Protein AF-A0A916FCC9-F1 (afdb_monomer)

Foldseek 3Di:
DDDDDDDDDDDDDDDDDDDDDDDDDDDDDDDDDDDDDDDDDDDDDDDDDDPDPPDPPPDDPPPDQQDFPPVCCVLLVPDVPADFAEEEAPLCVLLVVLVCCLRRVWDFDQDDDPPQDAWRDRDFTWDQDPNDIDGDDPVSDRDHYYPHHQVRLVCQLVVNGQKYKYQADDDPVSVVSSVVSVWDKDKDFQFKWFKWKKAFQPWPAQADELVRVLCLFLVVQFACVVVVTDRAGADEAAADPRGRSNVLCCPQRHPPRDGDDDPDHQDPDLCRQLLLQALCNRPDPPDDPPDDRPRHDNRYMYIHMRLCCPRINPPRPGMDIHQYVNHDDDLVCLQVVVRVGMTTMIIMGIPPDDCSHSSNSLRCCSNLHDDNSPSNQVSCVVSRTRGHDDDD

Mean predicted aligned error: 13.66 Å

pLDDT: mean 74.19, std 23.65, range [24.05, 98.62]

Secondary structure (DSSP, 8-state):
------------------------------PPPP-------PPPPPPPPPP-------PPP-SSPPPPPHHHHHHTT--TT----EEE-GGGHHHHHHHHHHHTT-B--EE---TT--S-EEPPPEEEETTEEEEPPGGGSPPBP---HHHHHHHHHHTS-SEEEESSPPPHHHHHHHHHTT--EEEEEEEEEEEEEEEETTS---EE-HHHHHHHHTTS--BGGGGTS-S-B-EE----TT-HHHHHHIIIIITTPPPP--SS---SSTTHHHHHH-SS--S--SS-TTSPPPSS-TTEEEEEEHHIIIII-TT-TTEEEPEETTBPP-HHHHHTT-STTEEEEEEEEETT--TTSHHHHHHHHHTT-STTHHHHHHHHHHTTSEEP----

Radius of gyration: 26.59 Å; Cα contacts (8 Å, |Δi|>4): 656; chains: 1; bounding box: 85×50×80 Å

Structure (mmCIF, N/CA/C/O backbone):
data_AF-A0A916FCC9-F1
#
_entry.id   AF-A0A916FCC9-F1
#
loop_
_atom_site.group_PDB
_atom_site.id
_atom_site.type_symbol
_atom_site.label_atom_id
_atom_site.label_alt_id
_atom_site.label_comp_id
_atom_site.label_asym_id
_atom_site.label_entity_id
_atom_site.label_seq_id
_atom_site.pdbx_PDB_ins_code
_atom_site.Cartn_x
_atom_site.Cartn_y
_atom_site.Cartn_z
_atom_site.occupancy
_atom_site.B_iso_or_equiv
_atom_site.auth_seq_id
_atom_site.auth_comp_id
_atom_site.auth_asym_id
_atom_site.auth_atom_id
_atom_site.pdbx_PDB_model_num
ATOM 1 N N . MET A 1 1 ? -29.152 -15.889 -20.962 1.00 34.69 1 MET A N 1
ATOM 2 C CA . MET A 1 1 ? -28.865 -15.690 -22.400 1.00 34.69 1 MET A CA 1
ATOM 3 C C . MET A 1 1 ? -28.054 -14.410 -22.539 1.00 34.69 1 MET A C 1
ATOM 5 O O . MET A 1 1 ? -28.635 -13.337 -22.520 1.00 34.69 1 MET A O 1
ATOM 9 N N . LEU A 1 2 ? -26.726 -14.521 -22.583 1.00 29.20 2 LEU A N 1
ATOM 10 C CA . LEU A 1 2 ? -25.802 -13.397 -22.769 1.00 29.20 2 LEU A CA 1
ATOM 11 C C . LEU A 1 2 ? -25.218 -13.469 -24.185 1.00 2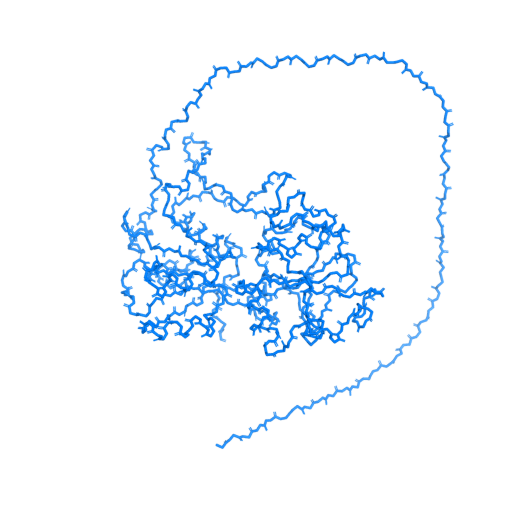9.20 2 LEU A C 1
ATOM 13 O O . LEU A 1 2 ? -24.849 -14.552 -24.638 1.00 29.20 2 LEU A O 1
ATOM 17 N N . LYS A 1 3 ? -25.153 -12.332 -24.883 1.00 26.86 3 LYS A N 1
ATOM 18 C CA . LYS A 1 3 ? -24.406 -12.161 -26.139 1.00 26.86 3 LYS A CA 1
ATOM 19 C C . LYS A 1 3 ? -23.269 -11.153 -25.911 1.00 26.86 3 LYS A C 1
ATOM 21 O O . LYS A 1 3 ? -23.532 -10.139 -25.267 1.00 26.86 3 LYS A O 1
ATOM 26 N N . PRO A 1 4 ? -22.056 -11.392 -26.444 1.00 41.88 4 PRO A N 1
ATOM 27 C CA . PRO A 1 4 ? -20.916 -10.487 -26.325 1.00 41.88 4 PRO A CA 1
ATOM 28 C C . PRO A 1 4 ? -20.883 -9.486 -27.492 1.00 41.88 4 PRO A C 1
ATOM 30 O O . PRO A 1 4 ? -21.328 -9.804 -28.598 1.00 41.88 4 PRO A O 1
ATOM 33 N N . ILE A 1 5 ? -20.337 -8.289 -27.264 1.00 35.03 5 ILE A N 1
ATOM 34 C CA . ILE A 1 5 ? -20.060 -7.307 -28.322 1.00 35.03 5 ILE A CA 1
ATOM 35 C C . ILE A 1 5 ? -18.546 -7.152 -28.483 1.00 35.03 5 ILE A C 1
ATOM 37 O O . ILE A 1 5 ? -17.786 -7.114 -27.522 1.00 35.03 5 ILE A O 1
ATOM 41 N N . ILE A 1 6 ? -18.164 -7.150 -29.754 1.00 31.78 6 ILE A N 1
ATOM 42 C CA . ILE A 1 6 ? -16.857 -7.409 -30.349 1.00 31.78 6 ILE A CA 1
ATOM 43 C C . ILE A 1 6 ? -16.096 -6.099 -30.602 1.00 31.78 6 ILE A C 1
ATOM 45 O O . ILE A 1 6 ? -16.682 -5.098 -31.011 1.00 31.78 6 ILE A O 1
ATOM 49 N N . TRP A 1 7 ? -14.774 -6.165 -30.427 1.00 26.58 7 TRP A N 1
ATOM 50 C CA . TRP A 1 7 ? -13.760 -5.199 -30.860 1.00 26.58 7 TRP A CA 1
ATOM 51 C C . TRP A 1 7 ? -13.790 -4.897 -32.369 1.00 26.58 7 TRP A C 1
ATOM 53 O O . TRP A 1 7 ? -13.876 -5.817 -33.181 1.00 26.58 7 TRP A O 1
ATOM 63 N N . LYS A 1 8 ? -13.551 -3.636 -32.761 1.00 28.25 8 LYS A N 1
ATOM 64 C CA . LYS A 1 8 ? -13.016 -3.298 -34.093 1.00 28.25 8 LYS A CA 1
ATOM 65 C C . LYS A 1 8 ? -12.015 -2.143 -34.038 1.00 28.25 8 LYS A C 1
ATOM 67 O O . LYS A 1 8 ? -12.350 -1.032 -33.645 1.00 28.25 8 LYS A O 1
ATOM 72 N N . SER A 1 9 ? -10.808 -2.452 -34.498 1.00 28.77 9 SER A N 1
ATOM 73 C CA . SER A 1 9 ? -9.697 -1.567 -34.841 1.00 28.77 9 SER A CA 1
ATOM 74 C C . SER A 1 9 ? -10.021 -0.633 -36.012 1.00 28.77 9 SER A C 1
ATOM 76 O O . SER A 1 9 ? -10.750 -1.029 -36.921 1.00 28.77 9 SER A O 1
ATOM 78 N N . LEU A 1 10 ? -9.360 0.528 -36.073 1.00 27.78 10 LEU A N 1
ATOM 79 C CA . LEU A 1 10 ? -9.053 1.206 -37.337 1.00 27.78 10 LEU A CA 1
ATOM 80 C C . LEU A 1 10 ? -7.721 1.974 -37.239 1.00 27.78 10 LEU A C 1
ATOM 82 O O . LEU A 1 10 ? -7.610 2.971 -36.534 1.00 27.78 10 LEU A O 1
ATOM 86 N N . MET A 1 11 ? -6.722 1.484 -37.979 1.00 25.17 11 MET A N 1
ATOM 87 C CA . MET A 1 11 ? -5.553 2.234 -38.450 1.00 25.17 11 MET A CA 1
ATOM 88 C C . MET A 1 11 ? -5.928 3.013 -39.720 1.00 25.17 11 MET A C 1
ATOM 90 O O . MET A 1 11 ? -6.642 2.471 -40.560 1.00 25.17 11 MET A O 1
ATOM 94 N N . CYS A 1 12 ? -5.385 4.224 -39.887 1.00 24.47 12 CYS A N 1
ATOM 95 C CA . CYS A 1 12 ? -4.939 4.818 -41.164 1.00 24.47 12 CYS A CA 1
ATOM 96 C C . CYS A 1 12 ? -4.275 6.180 -40.857 1.00 24.47 12 CYS A C 1
ATOM 98 O O . CYS A 1 12 ? -4.902 7.041 -40.258 1.00 24.47 12 CYS A O 1
ATOM 100 N N . LEU A 1 13 ? -2.954 6.311 -41.010 1.00 24.56 13 LEU A N 1
ATOM 101 C CA . LEU A 1 13 ? -2.217 6.754 -42.211 1.00 24.56 13 LEU A CA 1
ATOM 102 C C . LEU A 1 13 ? -2.231 8.279 -42.441 1.00 24.56 13 LEU A C 1
ATOM 104 O O . LEU A 1 13 ? -3.214 8.824 -42.927 1.00 24.56 13 LEU A O 1
ATOM 108 N N . SER A 1 14 ? -1.073 8.919 -42.251 1.00 28.12 14 SER A N 1
ATOM 109 C CA . SER A 1 14 ? -0.578 9.959 -43.166 1.00 28.12 14 SER A CA 1
ATOM 110 C C . SER A 1 14 ? 0.916 10.211 -42.948 1.00 28.12 14 SER A C 1
ATOM 112 O O . SER A 1 14 ? 1.367 10.471 -41.836 1.00 28.12 14 SER A O 1
ATOM 114 N N . LEU A 1 15 ? 1.656 10.091 -44.049 1.00 24.05 15 LEU A N 1
ATOM 115 C CA . LEU A 1 15 ? 3.099 10.228 -44.208 1.00 24.05 15 LEU A CA 1
ATOM 116 C C . LEU A 1 15 ? 3.454 11.639 -44.724 1.00 24.05 15 LEU A C 1
ATOM 118 O O . LEU A 1 15 ? 2.665 12.222 -45.467 1.00 24.05 15 LEU A O 1
ATOM 122 N N . ALA A 1 16 ? 4.715 12.031 -44.485 1.00 27.02 16 ALA A N 1
ATOM 123 C CA . ALA A 1 16 ? 5.538 13.019 -45.211 1.00 27.02 16 ALA A CA 1
ATOM 124 C C . ALA A 1 16 ? 5.469 14.499 -44.742 1.00 27.02 16 ALA A C 1
ATOM 126 O O . ALA A 1 16 ? 4.428 14.949 -44.291 1.00 27.02 16 ALA A O 1
ATOM 127 N N . LEU A 1 17 ? 6.531 15.328 -44.779 1.00 26.11 17 LEU A N 1
ATOM 128 C CA . LEU A 1 17 ? 7.576 15.531 -45.805 1.00 26.11 17 LEU A CA 1
ATOM 129 C C . LEU A 1 17 ? 8.730 16.449 -45.241 1.00 26.11 17 LEU A C 1
ATOM 131 O O . LEU A 1 17 ? 8.434 17.334 -44.447 1.00 26.11 17 LEU A O 1
ATOM 135 N N . LEU A 1 18 ? 9.978 16.272 -45.736 1.00 26.62 18 LEU A N 1
ATOM 136 C CA . LEU A 1 18 ? 11.221 17.124 -45.747 1.00 26.62 18 LEU A CA 1
ATOM 137 C C . LEU A 1 18 ? 11.814 17.710 -44.437 1.00 26.62 18 LEU A C 1
ATOM 139 O O . LEU A 1 18 ? 11.124 18.364 -43.676 1.00 26.62 18 LEU A O 1
ATOM 143 N N . ALA A 1 19 ? 13.093 17.515 -44.070 1.00 26.03 19 ALA A N 1
ATOM 144 C CA . ALA A 1 19 ? 14.400 17.752 -44.730 1.00 26.03 19 ALA A CA 1
ATOM 145 C C . ALA A 1 19 ? 14.835 19.234 -44.827 1.00 26.03 19 ALA A C 1
ATOM 147 O O . ALA A 1 19 ? 14.330 19.945 -45.688 1.00 26.03 19 ALA A O 1
ATOM 148 N N . ALA A 1 20 ? 15.832 19.649 -44.019 1.00 26.58 20 ALA A N 1
ATOM 149 C CA . ALA A 1 20 ? 16.959 20.520 -44.417 1.00 26.58 20 ALA A CA 1
ATOM 150 C C . ALA A 1 20 ? 17.943 20.839 -43.258 1.00 26.58 20 ALA A C 1
ATOM 152 O O . ALA A 1 20 ? 17.525 21.240 -42.180 1.00 26.58 20 ALA A O 1
ATOM 153 N N . CYS A 1 21 ? 19.242 20.747 -43.587 1.00 26.17 21 CYS A N 1
ATOM 154 C CA . CYS A 1 21 ? 20.386 21.570 -43.141 1.00 26.17 21 CYS A CA 1
ATOM 155 C C . CYS A 1 21 ? 20.798 21.566 -41.648 1.00 26.17 21 CYS A C 1
ATOM 157 O O . CYS A 1 21 ? 20.134 22.131 -40.794 1.00 26.17 21 CYS A O 1
ATOM 159 N N . SER A 1 22 ? 21.872 20.862 -41.261 1.00 26.31 22 SER A N 1
ATOM 160 C CA . SER A 1 22 ? 23.306 21.228 -41.378 1.00 26.31 22 SER A CA 1
ATOM 161 C C . SER A 1 22 ? 23.764 22.323 -40.401 1.00 26.31 22 SER A C 1
ATOM 163 O O . SER A 1 22 ? 23.484 23.491 -40.628 1.00 26.31 22 SER A O 1
ATOM 165 N N . THR A 1 23 ? 24.494 21.943 -39.345 1.00 29.84 23 THR A N 1
ATOM 166 C CA . THR A 1 23 ? 25.943 22.179 -39.121 1.00 29.84 23 THR A CA 1
ATOM 167 C C . THR A 1 23 ? 26.252 22.157 -37.623 1.00 29.84 23 THR A C 1
ATOM 169 O O . THR A 1 23 ? 25.745 22.970 -36.858 1.00 29.84 23 THR A O 1
ATOM 172 N N . VAL A 1 24 ? 27.115 21.221 -37.232 1.00 30.88 24 VAL A N 1
ATOM 173 C CA . VAL A 1 24 ? 27.749 21.108 -35.913 1.00 30.88 24 VAL A CA 1
ATOM 174 C C . VAL A 1 24 ? 28.960 22.045 -35.856 1.00 30.88 24 VAL A C 1
ATOM 176 O O . VAL A 1 24 ? 29.744 22.049 -36.808 1.00 30.88 24 VAL A O 1
ATOM 179 N N . PRO A 1 25 ? 29.203 22.731 -34.729 1.00 32.47 25 PRO A N 1
ATOM 180 C CA . PRO A 1 25 ? 30.559 23.040 -34.302 1.00 32.47 25 PRO A CA 1
ATOM 181 C C . PRO A 1 25 ? 30.913 22.269 -33.021 1.00 32.47 25 PRO A C 1
ATOM 183 O O . PRO A 1 25 ? 30.203 22.315 -32.019 1.00 32.47 25 PRO A O 1
ATOM 186 N N . ALA A 1 26 ? 32.033 21.552 -33.094 1.00 33.78 26 ALA A N 1
ATOM 187 C CA . ALA A 1 26 ? 32.709 20.874 -31.992 1.00 33.78 26 ALA A CA 1
ATOM 188 C C . ALA A 1 26 ? 33.502 21.887 -31.117 1.00 33.78 26 ALA A C 1
ATOM 190 O O . ALA A 1 26 ? 33.613 23.059 -31.488 1.00 33.78 26 ALA A O 1
ATOM 191 N N . PRO A 1 27 ? 34.026 21.472 -29.949 1.00 33.44 27 PRO A N 1
ATOM 192 C CA . PRO A 1 27 ? 34.241 22.332 -28.789 1.00 33.44 27 PRO A CA 1
ATOM 193 C C . PRO A 1 27 ? 35.564 23.107 -28.835 1.00 33.44 27 PRO A C 1
ATOM 195 O O . PRO A 1 27 ? 36.563 22.649 -29.389 1.00 33.44 27 PRO A O 1
ATOM 198 N N . LEU A 1 28 ? 35.585 24.273 -28.187 1.00 30.38 28 LEU A N 1
ATOM 199 C CA . LEU A 1 28 ? 36.806 25.040 -27.949 1.00 30.38 28 LEU A CA 1
ATOM 200 C C . LEU A 1 28 ? 37.529 24.512 -26.706 1.00 30.38 28 LEU A C 1
ATOM 202 O O . LEU A 1 28 ? 37.098 24.713 -25.573 1.00 30.38 28 LEU A O 1
ATOM 206 N N . SER A 1 29 ? 38.654 23.850 -26.957 1.00 29.08 29 SER A N 1
ATOM 207 C CA . SER A 1 29 ? 39.675 23.468 -25.987 1.00 29.08 29 SER A CA 1
ATOM 208 C C . SER A 1 29 ? 40.524 24.685 -25.609 1.00 29.08 29 SER A C 1
ATOM 210 O O . SER A 1 29 ? 41.128 25.307 -26.483 1.00 29.08 29 SER A O 1
ATOM 212 N N . THR A 1 30 ? 40.653 24.987 -24.318 1.00 33.59 30 THR A N 1
ATOM 213 C CA . THR A 1 30 ? 41.707 25.880 -23.804 1.00 33.59 30 THR A CA 1
ATOM 214 C C . THR A 1 30 ? 42.559 25.158 -22.757 1.00 33.59 30 THR A C 1
ATOM 216 O O . THR A 1 30 ? 42.020 24.363 -21.987 1.00 33.59 30 THR A O 1
ATOM 219 N N . PRO A 1 31 ? 43.887 25.381 -22.748 1.00 32.00 31 PRO A N 1
ATOM 220 C CA . PRO A 1 31 ? 44.855 24.482 -22.127 1.00 32.00 31 PRO A CA 1
ATOM 221 C C . PRO A 1 31 ? 45.032 24.711 -20.620 1.00 32.00 31 PRO A C 1
ATOM 223 O O . PRO A 1 31 ? 44.931 25.830 -20.120 1.00 32.00 31 PRO A O 1
ATOM 226 N N . LEU A 1 32 ? 45.383 23.631 -19.919 1.00 29.92 32 LEU A N 1
ATOM 227 C CA . LEU A 1 32 ? 45.926 23.636 -18.559 1.00 29.92 32 LEU A CA 1
ATOM 228 C C . LEU A 1 32 ? 47.301 24.326 -18.515 1.00 29.92 32 LEU A C 1
ATOM 230 O O . LEU A 1 32 ? 48.176 23.960 -19.304 1.00 29.92 32 LEU A O 1
ATOM 234 N N . PRO A 1 33 ? 47.563 25.221 -17.548 1.00 30.52 33 PRO A N 1
ATOM 235 C CA . PRO A 1 33 ? 48.921 25.591 -17.187 1.00 30.52 33 PRO A CA 1
ATOM 236 C C . PRO A 1 33 ? 49.458 24.686 -16.068 1.00 30.52 33 PRO A C 1
ATOM 238 O O . PRO A 1 33 ? 48.896 24.577 -14.978 1.00 30.52 33 PRO A O 1
ATOM 241 N N . THR A 1 34 ? 50.594 24.051 -16.342 1.00 29.06 34 THR A N 1
ATOM 242 C CA . THR A 1 34 ? 51.423 23.325 -15.378 1.00 29.06 34 THR A CA 1
ATOM 243 C C . THR A 1 34 ? 52.349 24.253 -14.588 1.00 29.06 34 THR A C 1
ATOM 245 O O . THR A 1 34 ? 53.109 25.010 -15.178 1.00 29.06 34 THR A O 1
ATOM 248 N N . SER A 1 35 ? 52.380 24.012 -13.272 1.00 29.92 35 SER A N 1
ATOM 249 C CA . SER A 1 35 ? 53.556 23.980 -12.382 1.00 29.92 35 SER A CA 1
ATOM 250 C C . SER A 1 35 ? 54.304 25.278 -12.032 1.00 29.92 35 SER A C 1
ATOM 252 O O . SER A 1 35 ? 54.987 25.871 -12.858 1.00 29.92 35 SER A O 1
ATOM 254 N N . THR A 1 36 ? 54.300 25.630 -10.740 1.00 30.25 36 THR A N 1
ATOM 255 C CA . THR A 1 36 ? 55.463 25.623 -9.811 1.00 30.25 36 THR A CA 1
ATOM 256 C C . THR A 1 36 ? 55.316 26.708 -8.736 1.00 30.25 36 THR A C 1
ATOM 258 O O . THR A 1 36 ? 55.348 27.890 -9.045 1.00 30.25 36 THR A O 1
ATOM 261 N N . ALA A 1 37 ? 55.175 26.300 -7.468 1.00 29.39 37 ALA A N 1
ATOM 262 C CA . ALA A 1 37 ? 55.747 26.937 -6.266 1.00 29.39 37 ALA A CA 1
ATOM 263 C C . ALA A 1 37 ? 55.037 26.400 -5.013 1.00 29.39 37 ALA A C 1
ATOM 265 O O . ALA A 1 37 ? 53.834 26.561 -4.832 1.00 29.39 37 ALA A O 1
ATOM 266 N N . ARG A 1 38 ? 55.804 25.751 -4.139 1.00 33.28 38 ARG A N 1
ATOM 267 C CA . ARG A 1 38 ? 55.380 25.235 -2.836 1.00 33.28 38 ARG A CA 1
ATOM 268 C C . ARG A 1 38 ? 55.695 26.297 -1.776 1.00 33.28 38 ARG A C 1
ATOM 270 O O . ARG A 1 38 ? 56.876 26.616 -1.643 1.00 33.28 38 ARG A O 1
ATOM 277 N N . PRO A 1 39 ? 54.730 26.790 -0.980 1.00 30.38 39 PRO A N 1
ATOM 278 C CA . PRO A 1 39 ? 55.039 27.456 0.273 1.00 30.38 39 PRO A CA 1
ATOM 279 C C . PRO A 1 39 ? 54.762 26.521 1.458 1.00 30.38 39 PRO A C 1
ATOM 281 O O . PRO A 1 39 ? 53.698 25.930 1.606 1.00 30.38 39 PRO A O 1
ATOM 284 N N . THR A 1 40 ? 55.814 26.374 2.252 1.00 29.98 40 THR A N 1
ATOM 285 C CA . THR A 1 40 ? 55.896 26.065 3.685 1.00 29.98 40 THR A CA 1
ATOM 286 C C . THR A 1 40 ? 54.595 25.912 4.484 1.00 29.98 40 THR A C 1
ATOM 288 O O . THR A 1 40 ? 53.803 26.838 4.619 1.00 29.98 40 THR A O 1
ATOM 291 N N . SER A 1 41 ? 54.501 24.743 5.123 1.00 31.92 41 SER A N 1
ATOM 292 C CA . SER A 1 41 ? 53.624 24.373 6.236 1.00 31.92 41 SER A CA 1
ATOM 293 C C . SER A 1 41 ? 53.629 25.410 7.366 1.00 31.92 41 SER A C 1
ATOM 295 O O . SER A 1 41 ? 54.590 25.488 8.132 1.00 31.92 41 SER A O 1
ATOM 297 N N . THR A 1 42 ? 52.528 26.138 7.525 1.00 31.39 42 THR A N 1
ATOM 298 C CA . THR A 1 42 ? 52.150 26.809 8.773 1.00 31.39 42 THR A CA 1
ATOM 299 C C . THR A 1 42 ? 51.077 25.975 9.471 1.00 31.39 42 THR A C 1
ATOM 3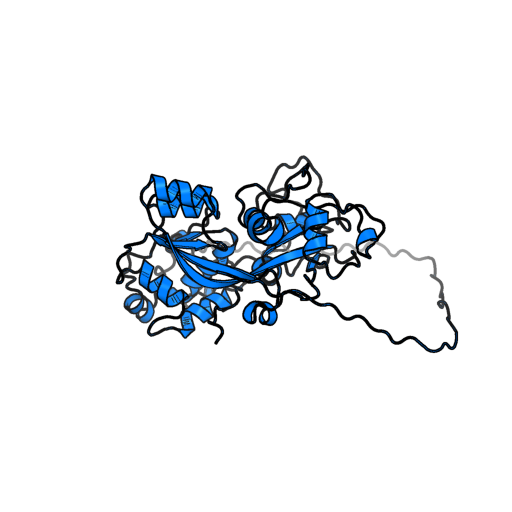01 O O . THR A 1 42 ? 50.025 25.683 8.910 1.00 31.39 42 THR A O 1
ATOM 304 N N . LEU A 1 43 ? 51.390 25.543 10.692 1.00 32.88 43 LEU A N 1
ATOM 305 C CA . LEU A 1 43 ? 50.510 24.779 11.575 1.00 32.88 43 LEU A CA 1
ATOM 306 C C . LEU A 1 43 ? 49.223 25.574 11.850 1.00 32.88 43 LEU A C 1
ATOM 308 O O . LEU A 1 43 ? 49.284 26.703 12.336 1.00 32.88 43 LEU A O 1
ATOM 312 N N . LEU A 1 44 ? 48.069 24.975 11.552 1.00 32.25 44 LEU A N 1
ATOM 313 C CA . LEU A 1 44 ? 46.769 25.467 12.009 1.00 32.25 44 LEU A CA 1
ATOM 314 C C . LEU A 1 44 ? 46.687 25.326 13.541 1.00 32.25 44 LEU A C 1
ATOM 316 O O . LEU A 1 44 ? 47.128 24.302 14.072 1.00 32.25 44 LEU A O 1
ATOM 320 N N . PRO A 1 45 ? 46.137 26.315 14.266 1.00 31.56 45 PRO A N 1
ATOM 321 C CA . PRO A 1 45 ? 45.966 26.210 15.707 1.00 31.56 45 PRO A CA 1
ATOM 322 C C . PRO A 1 45 ? 44.963 25.098 16.036 1.00 31.56 45 PRO A C 1
ATOM 324 O O . PRO A 1 45 ? 43.885 25.012 15.450 1.00 31.56 45 PRO A O 1
ATOM 327 N N . THR A 1 46 ? 45.335 24.239 16.984 1.00 36.97 46 THR A N 1
ATOM 328 C CA . THR A 1 46 ? 44.462 23.227 17.591 1.00 36.97 46 THR A CA 1
ATOM 329 C C . THR A 1 46 ? 43.171 23.865 18.114 1.00 36.97 46 THR A C 1
ATOM 331 O O . THR A 1 46 ? 43.258 24.904 18.776 1.00 36.97 46 THR A O 1
ATOM 334 N N . PRO A 1 47 ? 41.991 23.260 17.881 1.00 33.31 47 PRO A N 1
ATOM 335 C CA . PRO A 1 47 ? 40.750 23.758 18.454 1.00 33.31 47 PRO A CA 1
ATOM 336 C C . PRO A 1 47 ? 40.823 23.684 19.983 1.00 33.31 47 PRO A C 1
ATOM 338 O O . PRO A 1 47 ? 41.206 22.666 20.562 1.00 33.31 47 PRO A O 1
ATOM 341 N N . THR A 1 48 ? 40.475 24.791 20.631 1.00 32.44 48 THR A N 1
ATOM 342 C CA . THR A 1 48 ? 40.293 24.887 22.078 1.00 32.44 48 THR A CA 1
ATOM 343 C C . THR A 1 48 ? 39.243 23.868 22.537 1.00 32.44 48 THR A C 1
ATOM 345 O O . THR A 1 48 ? 38.203 23.743 21.886 1.00 32.44 48 THR A O 1
ATOM 348 N N . PRO A 1 49 ? 39.462 23.146 23.652 1.00 31.28 49 PRO A N 1
ATOM 349 C CA . PRO A 1 49 ? 38.445 22.254 24.185 1.00 31.28 49 PRO A CA 1
ATOM 350 C C . PRO A 1 49 ? 37.239 23.081 24.639 1.00 31.28 49 PRO A C 1
ATOM 352 O O . PRO A 1 49 ? 37.377 24.008 25.439 1.00 31.28 49 PRO A O 1
ATOM 355 N N . VAL A 1 50 ? 36.058 22.739 24.125 1.00 33.56 50 VAL A N 1
ATOM 356 C CA . VAL A 1 50 ? 34.776 23.228 24.642 1.00 33.56 50 VAL A CA 1
ATOM 357 C C . VAL A 1 50 ? 34.656 22.743 26.093 1.00 33.56 50 VAL A C 1
ATOM 359 O O . VAL A 1 50 ? 34.868 21.552 26.337 1.00 33.56 50 VAL A O 1
ATOM 362 N N . PRO A 1 51 ? 34.366 23.616 27.076 1.00 28.62 51 PRO A N 1
ATOM 363 C CA . PRO A 1 51 ? 34.205 23.177 28.453 1.00 28.62 51 PRO A CA 1
ATOM 364 C C . PRO A 1 51 ? 33.024 22.208 28.538 1.00 28.62 51 PRO A C 1
ATOM 366 O O . PRO A 1 51 ? 31.931 22.500 28.056 1.00 28.62 51 PRO A O 1
ATOM 369 N N . ALA A 1 52 ? 33.264 21.045 29.145 1.00 29.22 52 ALA A N 1
ATOM 370 C CA . ALA A 1 52 ? 32.231 20.066 29.436 1.00 29.22 52 ALA A CA 1
ATOM 371 C C . ALA A 1 52 ? 31.145 20.723 30.299 1.00 29.22 52 ALA A C 1
ATOM 373 O O . ALA A 1 52 ? 31.388 21.064 31.458 1.00 29.22 52 ALA A O 1
ATOM 374 N N . SER A 1 53 ? 29.949 20.913 29.738 1.00 31.06 53 SER A N 1
ATOM 375 C CA . SER A 1 53 ? 28.779 21.280 30.526 1.00 31.06 53 SER A CA 1
ATOM 376 C C . SER A 1 53 ? 28.354 20.059 31.336 1.00 31.06 53 SER A C 1
ATOM 378 O O . SER A 1 53 ? 27.635 19.182 30.860 1.00 31.06 53 SER A O 1
ATOM 380 N N . THR A 1 54 ? 28.809 19.993 32.582 1.00 38.25 54 THR A N 1
ATOM 381 C CA . THR A 1 54 ? 28.191 19.151 33.602 1.00 38.25 54 THR A CA 1
ATOM 382 C C . THR A 1 54 ? 26.867 19.791 33.995 1.00 38.25 54 THR A C 1
ATOM 384 O O . THR A 1 54 ? 26.798 20.635 34.885 1.00 38.25 54 THR A O 1
ATOM 387 N N . SER A 1 55 ? 25.818 19.409 33.282 1.00 33.28 55 SER A N 1
ATOM 388 C CA . SER A 1 55 ? 24.442 19.473 33.749 1.00 33.28 55 SER A CA 1
ATOM 389 C C . SER A 1 55 ? 23.763 18.250 33.161 1.00 33.28 55 SER A C 1
ATOM 391 O O . SER A 1 55 ? 23.312 18.269 32.018 1.00 33.28 55 SER A O 1
ATOM 393 N N . GLU A 1 56 ? 23.725 17.175 33.945 1.00 36.84 56 GLU A N 1
ATOM 394 C CA . GLU A 1 56 ? 22.723 16.130 33.786 1.00 36.84 56 GLU A CA 1
ATOM 395 C C . GLU A 1 56 ? 21.349 16.794 33.949 1.00 36.84 56 GLU A C 1
ATOM 397 O O . GLU A 1 56 ? 20.787 16.869 35.040 1.00 36.84 56 GLU A O 1
ATOM 402 N N . HIS A 1 57 ? 20.807 17.334 32.858 1.00 31.69 57 HIS A N 1
ATOM 403 C CA . HIS A 1 57 ? 19.366 17.455 32.722 1.00 31.69 57 HIS A CA 1
ATOM 404 C C . HIS A 1 57 ? 18.850 16.029 32.595 1.00 31.69 57 HIS A C 1
ATOM 406 O O . HIS A 1 57 ? 18.769 15.473 31.504 1.00 31.69 57 HIS A O 1
ATOM 412 N N . ILE A 1 58 ? 18.552 15.418 33.740 1.00 29.78 58 ILE A N 1
ATOM 413 C CA . ILE A 1 58 ? 17.571 14.344 33.794 1.00 29.78 58 ILE A CA 1
ATOM 414 C C . ILE A 1 58 ? 16.295 14.977 33.222 1.00 29.78 58 ILE A C 1
ATOM 416 O O . ILE A 1 58 ? 15.796 15.926 33.836 1.00 29.78 58 ILE A O 1
ATOM 420 N N . PRO A 1 59 ? 15.802 14.551 32.043 1.00 35.16 59 PRO A N 1
ATOM 421 C CA . PRO A 1 59 ? 14.566 15.091 31.506 1.00 35.16 59 PRO A CA 1
ATOM 422 C C . PRO A 1 59 ? 13.491 14.906 32.571 1.00 35.16 59 PRO A C 1
ATOM 424 O O . PRO A 1 59 ? 13.328 13.812 33.116 1.00 35.16 59 PRO A O 1
ATOM 427 N N . THR A 1 60 ? 12.794 15.985 32.913 1.00 36.09 60 THR A N 1
ATOM 428 C CA . THR A 1 60 ? 11.570 15.879 33.705 1.00 36.09 60 THR A CA 1
ATOM 429 C C . THR A 1 60 ? 10.675 14.847 33.006 1.00 36.09 60 THR A C 1
ATOM 431 O O . THR A 1 60 ? 10.572 14.906 31.778 1.00 36.09 60 THR A O 1
ATOM 434 N N . PRO A 1 61 ? 10.086 13.865 33.716 1.00 41.91 61 PRO A N 1
ATOM 435 C CA . PRO A 1 61 ? 9.150 12.939 33.090 1.00 41.91 61 PRO A CA 1
ATOM 436 C C . PRO A 1 61 ? 8.093 13.762 32.354 1.00 41.91 61 PRO A C 1
ATOM 438 O O . PRO A 1 61 ? 7.557 14.687 32.965 1.00 41.91 61 PRO A O 1
ATOM 441 N N . LEU A 1 62 ? 7.851 13.450 31.072 1.00 49.00 62 LEU A N 1
ATOM 442 C CA . LEU A 1 62 ? 6.770 14.010 30.246 1.00 49.00 62 LEU A CA 1
ATOM 443 C C . LEU A 1 62 ? 5.555 14.298 31.140 1.00 49.00 62 LEU A C 1
ATOM 445 O O . LEU A 1 62 ? 4.981 13.365 31.709 1.00 49.00 62 LEU A O 1
ATOM 449 N N . SER A 1 63 ? 5.240 15.577 31.362 1.00 46.78 63 SER A N 1
ATOM 450 C CA . SER A 1 63 ? 4.507 16.003 32.565 1.00 46.78 63 SER A CA 1
ATOM 451 C C . SER A 1 63 ? 3.028 15.584 32.586 1.00 46.78 63 SER A C 1
ATOM 453 O O . SER A 1 63 ? 2.394 15.591 33.641 1.00 46.78 63 SER A O 1
ATOM 455 N N . ALA A 1 64 ? 2.487 15.096 31.471 1.00 54.88 64 ALA A N 1
ATOM 456 C CA . ALA A 1 64 ? 1.290 14.267 31.413 1.00 54.88 64 ALA A CA 1
ATOM 457 C C . ALA A 1 64 ? 1.305 13.462 30.106 1.00 54.88 64 ALA A C 1
ATOM 459 O O . ALA A 1 64 ? 1.764 13.956 29.077 1.00 54.88 64 ALA A O 1
ATOM 460 N N . ARG A 1 65 ? 0.782 12.227 30.114 1.00 61.19 65 ARG A N 1
ATOM 461 C CA . ARG A 1 65 ? 0.519 11.510 28.855 1.00 61.19 65 ARG A CA 1
ATOM 462 C C . ARG A 1 65 ? -0.395 12.376 27.974 1.00 61.19 65 ARG A C 1
ATOM 464 O O . ARG A 1 65 ? -1.375 12.900 28.520 1.00 61.19 65 ARG A O 1
ATOM 471 N N . PRO A 1 66 ? -0.122 12.504 26.660 1.00 68.62 66 PRO A N 1
ATOM 472 C CA . PRO A 1 66 ? -1.024 13.192 25.747 1.00 68.62 66 PRO A CA 1
ATOM 473 C C . PRO A 1 66 ? -2.437 12.630 25.889 1.00 68.62 66 PRO A C 1
ATOM 475 O O . PRO A 1 66 ? -2.624 11.420 26.046 1.00 68.62 66 PRO A O 1
ATOM 478 N N . GLN A 1 67 ? -3.433 13.507 25.866 1.00 72.38 67 GLN A N 1
ATOM 479 C CA . GLN A 1 67 ? -4.833 13.106 25.915 1.00 72.38 67 GLN A CA 1
ATOM 480 C C . GLN A 1 67 ? -5.428 13.229 24.524 1.00 72.38 67 GLN A C 1
ATOM 482 O O . GLN A 1 67 ? -5.088 14.151 23.786 1.00 72.38 67 GLN A O 1
ATOM 487 N N . ILE A 1 68 ? -6.311 12.295 24.179 1.00 76.50 68 ILE A N 1
ATOM 488 C CA . ILE A 1 68 ? -7.134 12.430 22.980 1.00 76.50 68 ILE A CA 1
ATOM 489 C C . ILE A 1 68 ? -7.928 13.726 23.134 1.00 76.50 68 ILE A C 1
ATOM 491 O O . ILE A 1 68 ? -8.453 13.989 24.222 1.00 76.50 68 ILE A O 1
ATOM 495 N N . ARG A 1 69 ? -8.006 14.535 22.074 1.00 80.69 69 ARG A N 1
ATOM 496 C CA . ARG A 1 69 ? -8.852 15.728 22.096 1.00 80.69 69 ARG A CA 1
ATOM 497 C C . ARG A 1 69 ? -10.278 15.338 22.467 1.00 80.69 69 ARG A C 1
ATOM 499 O O . ARG A 1 69 ? -10.815 14.361 21.950 1.00 80.69 69 ARG A O 1
ATOM 506 N N . GLU A 1 70 ? -10.893 16.118 23.345 1.00 80.69 70 GLU A N 1
ATOM 507 C CA . GLU A 1 70 ? -12.198 15.791 23.926 1.00 80.69 70 GLU A CA 1
ATOM 508 C C . GLU A 1 70 ? -13.291 15.589 22.861 1.00 80.69 70 GLU A C 1
ATOM 510 O O . GLU A 1 70 ? -14.138 14.710 22.998 1.00 80.69 70 GLU A O 1
ATOM 515 N N . ASP A 1 71 ? -13.244 16.352 21.768 1.00 81.50 71 ASP A N 1
ATOM 516 C CA . ASP A 1 71 ? -14.182 16.215 20.656 1.00 81.50 71 ASP A CA 1
ATOM 517 C C . ASP A 1 71 ? -14.049 14.859 19.949 1.00 81.50 71 ASP A C 1
ATOM 519 O O . ASP A 1 71 ? -15.055 14.179 19.747 1.00 81.50 71 ASP A O 1
ATOM 523 N N . TYR A 1 72 ? -12.827 14.406 19.652 1.00 83.06 72 TYR A N 1
ATOM 524 C CA . TYR A 1 72 ? -12.611 13.066 19.098 1.00 83.06 72 TYR A CA 1
ATOM 525 C C . TYR A 1 72 ? -12.858 11.956 20.117 1.00 83.06 72 TYR A C 1
ATOM 527 O O . TYR A 1 72 ? -13.400 10.917 19.747 1.00 83.06 72 TYR A O 1
ATOM 535 N N . ALA A 1 73 ? -12.510 12.160 21.388 1.00 81.88 73 ALA A N 1
ATOM 536 C CA . ALA A 1 73 ? -12.770 11.187 22.444 1.00 81.88 73 ALA A CA 1
ATOM 537 C C . ALA A 1 73 ? -14.271 10.875 22.542 1.00 81.88 73 ALA A C 1
ATOM 539 O O . ALA A 1 73 ? -14.669 9.709 22.550 1.00 81.88 73 ALA A O 1
ATOM 540 N N . GLN A 1 74 ? -15.110 11.912 22.510 1.00 80.44 74 GLN A N 1
ATOM 541 C CA . GLN A 1 74 ? -16.564 11.773 22.498 1.00 80.44 74 GLN A CA 1
ATOM 542 C C . GLN A 1 74 ? -17.079 11.203 21.170 1.00 80.44 74 GLN A C 1
ATOM 544 O O . GLN A 1 74 ? -17.860 10.249 21.167 1.00 80.44 74 GLN A O 1
ATOM 549 N N . ALA A 1 75 ? -16.631 11.744 20.034 1.00 79.94 75 ALA A N 1
ATOM 550 C CA . ALA A 1 75 ? -17.122 11.351 18.714 1.00 79.94 75 ALA A CA 1
ATOM 551 C C . ALA A 1 75 ? -16.806 9.891 18.364 1.00 79.94 75 ALA A C 1
ATOM 553 O O . ALA A 1 75 ? -17.642 9.175 17.798 1.00 79.94 75 ALA A O 1
ATOM 554 N N . LEU A 1 76 ? -15.599 9.452 18.719 1.00 84.00 76 LEU A N 1
ATOM 555 C CA . LEU A 1 76 ? -15.080 8.121 18.434 1.00 84.00 76 LEU A CA 1
ATOM 556 C C . LEU A 1 76 ? -15.290 7.140 19.587 1.00 84.00 76 LEU A C 1
ATOM 558 O O . LEU A 1 76 ? -14.931 5.979 19.440 1.00 84.00 76 LEU A O 1
ATOM 562 N N . ASN A 1 77 ? -15.912 7.561 20.694 1.00 81.50 77 ASN A N 1
ATOM 563 C CA . ASN A 1 77 ? -16.113 6.730 21.885 1.00 81.50 77 ASN A CA 1
ATOM 564 C C . ASN A 1 77 ? -14.786 6.163 22.440 1.00 81.50 77 ASN A C 1
ATOM 566 O O . ASN A 1 77 ? -14.696 4.999 22.831 1.00 81.50 77 ASN A O 1
ATOM 570 N N . LEU A 1 78 ? -13.739 6.992 22.431 1.00 76.62 78 LEU A N 1
ATOM 571 C CA . LEU A 1 78 ? -12.402 6.670 22.928 1.00 76.62 78 LEU A CA 1
ATOM 572 C C . LEU A 1 78 ? -12.281 7.152 24.383 1.00 76.62 78 LEU A C 1
ATOM 574 O O . LEU A 1 78 ? -11.623 8.153 24.661 1.00 76.62 78 LEU A O 1
ATOM 578 N N . ASP A 1 79 ? -12.930 6.464 25.329 1.00 63.69 79 ASP A N 1
ATOM 579 C CA . ASP A 1 79 ? -12.587 6.642 26.751 1.00 63.69 79 ASP A CA 1
ATOM 580 C C . ASP A 1 79 ? -11.121 6.213 26.964 1.00 63.69 79 ASP A C 1
ATOM 582 O O . ASP A 1 79 ? -10.604 5.358 26.238 1.00 63.69 79 ASP A O 1
ATOM 586 N N . ARG A 1 80 ? -10.438 6.795 27.959 1.00 51.66 80 ARG A N 1
ATOM 587 C CA . ARG A 1 80 ? -8.980 6.762 28.207 1.00 51.66 80 ARG A CA 1
ATOM 588 C C . ARG A 1 80 ? -8.346 5.361 28.318 1.00 51.66 80 ARG A C 1
ATOM 590 O O . ARG A 1 80 ? -7.141 5.269 28.544 1.00 51.66 80 ARG A O 1
ATOM 597 N N . GLN A 1 81 ? -9.117 4.283 28.177 1.00 52.12 81 GLN A N 1
ATOM 598 C CA . GLN A 1 81 ? -8.674 2.890 28.261 1.00 52.12 81 GLN A CA 1
ATOM 599 C C . GLN A 1 81 ? -9.091 1.986 27.082 1.00 52.12 81 GLN A C 1
ATOM 601 O O . GLN A 1 81 ? -8.675 0.831 27.078 1.00 52.12 81 GLN A O 1
ATOM 606 N N . ALA A 1 82 ? -9.851 2.455 26.082 1.00 69.69 82 ALA A N 1
ATOM 607 C CA . ALA A 1 82 ? -10.370 1.589 25.007 1.00 69.69 82 ALA A CA 1
ATOM 608 C C . ALA A 1 82 ? -10.057 2.096 23.586 1.00 69.69 82 ALA A C 1
ATOM 610 O O . ALA A 1 82 ? -10.914 2.080 22.704 1.00 69.69 82 ALA A O 1
ATOM 611 N N . TYR A 1 83 ? -8.821 2.546 23.349 1.00 80.69 83 TYR A N 1
ATOM 612 C CA . TYR A 1 83 ? -8.334 2.716 21.978 1.00 80.69 83 TYR A CA 1
ATOM 613 C C . TYR A 1 83 ? -8.296 1.340 21.278 1.00 80.69 83 TYR A C 1
ATOM 615 O O . TYR A 1 83 ? -7.782 0.397 21.888 1.00 80.69 83 TYR A O 1
ATOM 623 N N . PRO A 1 84 ? -8.829 1.187 20.048 1.00 88.75 84 PRO A N 1
ATOM 624 C CA . PRO A 1 84 ? -8.809 -0.096 19.346 1.00 88.75 84 PRO A CA 1
ATOM 625 C C . PRO A 1 84 ? -7.383 -0.618 19.159 1.00 88.75 84 PRO A C 1
ATOM 627 O O . PRO A 1 84 ? -6.482 0.157 18.846 1.00 88.75 84 PRO A O 1
ATOM 630 N N . ARG A 1 85 ? -7.165 -1.929 19.284 1.00 90.75 85 ARG A N 1
ATOM 631 C CA . ARG A 1 85 ? -5.895 -2.542 18.869 1.00 90.75 85 ARG A CA 1
ATOM 632 C C . ARG A 1 85 ? -5.825 -2.514 17.346 1.00 90.75 85 ARG A C 1
ATOM 634 O O . ARG A 1 85 ? -6.623 -3.186 16.687 1.00 90.75 85 ARG A O 1
ATOM 641 N N . ILE A 1 86 ? -4.918 -1.703 16.810 1.00 92.50 86 ILE A N 1
ATOM 642 C CA . ILE A 1 86 ? -4.718 -1.530 15.369 1.00 92.50 86 ILE A CA 1
ATOM 643 C C . ILE A 1 86 ? -3.476 -2.310 14.956 1.00 92.50 86 ILE A C 1
ATOM 645 O O . ILE A 1 86 ? -2.416 -2.102 15.543 1.00 92.50 86 ILE A O 1
ATOM 649 N N . ASP A 1 87 ? -3.620 -3.156 13.939 1.00 94.06 87 ASP A N 1
ATOM 650 C CA . ASP A 1 87 ? -2.502 -3.775 13.217 1.00 94.06 87 ASP A CA 1
ATOM 651 C C . ASP A 1 87 ? -2.552 -3.375 11.726 1.00 94.06 87 ASP A C 1
ATOM 653 O O . ASP A 1 87 ? -3.443 -2.630 11.297 1.00 94.06 87 ASP A O 1
ATOM 657 N N . GLY A 1 88 ? -1.614 -3.831 10.903 1.00 92.25 88 GLY A N 1
ATOM 658 C CA . GLY A 1 88 ? -1.717 -3.668 9.459 1.00 92.25 88 GLY A CA 1
ATOM 659 C C . GLY A 1 88 ? -0.468 -4.012 8.659 1.00 92.25 88 GLY A C 1
ATOM 660 O O . GLY A 1 88 ? 0.587 -4.391 9.178 1.00 92.25 88 GLY A O 1
ATOM 661 N N . SER A 1 89 ? -0.591 -3.798 7.353 1.00 87.88 89 SER A N 1
ATOM 662 C CA . SER A 1 89 ? 0.518 -3.800 6.403 1.00 87.88 89 SER A CA 1
ATOM 663 C C . SER A 1 89 ? 1.646 -2.844 6.823 1.00 87.88 89 SER A C 1
ATOM 665 O O . SER A 1 89 ? 1.406 -1.730 7.277 1.00 87.88 89 SER A O 1
ATOM 667 N N . THR A 1 90 ? 2.905 -3.194 6.541 1.00 80.19 90 THR A N 1
ATOM 668 C CA . THR A 1 90 ? 4.050 -2.288 6.776 1.00 80.19 90 THR A CA 1
ATOM 669 C C . THR A 1 90 ? 3.887 -0.939 6.065 1.00 80.19 90 THR A C 1
ATOM 671 O O . THR A 1 90 ? 4.314 0.092 6.573 1.00 80.19 90 THR A O 1
ATOM 674 N N . SER A 1 91 ? 3.234 -0.917 4.898 1.00 80.69 91 SER A N 1
ATOM 675 C CA . SER A 1 91 ? 2.957 0.322 4.168 1.00 80.69 91 SER A CA 1
ATOM 676 C C . SER A 1 91 ? 1.984 1.260 4.878 1.00 80.69 91 SER A C 1
ATOM 678 O O . SER A 1 91 ? 2.035 2.452 4.602 1.00 80.69 91 SER A O 1
ATOM 680 N N . THR A 1 92 ? 1.133 0.759 5.782 1.00 87.75 92 THR A N 1
ATOM 681 C CA . THR A 1 92 ? 0.096 1.552 6.460 1.00 87.75 92 THR A CA 1
ATOM 682 C C . THR A 1 92 ? 0.533 2.100 7.821 1.00 87.75 92 THR A C 1
ATOM 684 O O . THR A 1 92 ? -0.195 2.917 8.383 1.00 87.75 92 THR A O 1
ATOM 687 N N . GLU A 1 93 ? 1.733 1.764 8.324 1.00 84.19 93 GLU A N 1
ATOM 688 C CA . GLU A 1 93 ? 2.309 2.371 9.544 1.00 84.19 93 GLU A CA 1
ATOM 689 C C . GLU A 1 93 ? 2.222 3.918 9.542 1.00 84.19 93 GLU A C 1
ATOM 691 O O . GLU A 1 93 ? 1.776 4.493 10.535 1.00 84.19 93 GLU A O 1
ATOM 696 N N . PRO A 1 94 ? 2.552 4.628 8.448 1.00 82.50 94 PRO A N 1
ATOM 697 C CA . PRO A 1 94 ? 2.418 6.082 8.357 1.00 82.50 94 PRO A CA 1
ATOM 698 C C . PRO A 1 94 ? 1.012 6.596 8.651 1.00 82.50 94 PRO A C 1
ATOM 700 O O . PRO A 1 94 ? 0.843 7.603 9.338 1.00 82.50 94 PRO A O 1
ATOM 703 N N . LEU A 1 95 ? -0.006 5.888 8.161 1.00 88.56 95 LEU A N 1
ATOM 704 C CA . LEU A 1 95 ? -1.396 6.219 8.434 1.00 88.56 95 LEU A CA 1
ATOM 705 C C . LEU A 1 95 ? -1.738 5.952 9.901 1.00 88.56 95 LEU A C 1
ATOM 707 O O . LEU A 1 95 ? -2.365 6.802 10.527 1.00 88.56 95 LEU A O 1
ATOM 711 N N . GLN A 1 96 ? -1.273 4.841 10.481 1.00 87.81 96 GLN A N 1
ATOM 712 C CA . GLN A 1 96 ? -1.450 4.565 11.914 1.00 87.81 96 GLN A CA 1
ATOM 713 C C . GLN A 1 96 ? -0.856 5.682 12.784 1.00 87.81 96 GLN A C 1
ATOM 715 O O . GLN A 1 96 ? -1.512 6.176 13.702 1.00 87.81 96 GLN A O 1
ATOM 720 N N . VAL A 1 97 ? 0.361 6.128 12.461 1.00 83.69 97 VAL A N 1
ATOM 721 C CA . VAL A 1 97 ? 1.016 7.240 13.156 1.00 83.69 97 VAL A CA 1
ATOM 722 C C . VAL A 1 97 ? 0.211 8.523 12.972 1.00 83.69 97 VAL A C 1
ATOM 724 O O . VAL A 1 97 ? -0.098 9.185 13.959 1.00 83.69 97 VAL A O 1
ATOM 727 N N . GLN A 1 98 ? -0.207 8.854 11.748 1.00 87.12 98 GLN A N 1
ATOM 728 C CA . GLN A 1 98 ? -0.952 10.085 11.476 1.00 87.12 98 GLN A CA 1
ATOM 729 C C . GLN A 1 98 ? -2.331 10.119 12.157 1.00 87.12 98 GLN A C 1
ATOM 731 O O . GLN A 1 98 ? -2.782 11.194 12.571 1.00 87.12 98 GLN A O 1
ATOM 736 N N . ILE A 1 99 ? -2.980 8.962 12.334 1.00 89.38 99 ILE A N 1
ATOM 737 C CA . ILE A 1 99 ? -4.192 8.824 13.154 1.00 89.38 99 ILE A CA 1
ATOM 738 C C . ILE A 1 99 ? -3.892 9.277 14.583 1.00 89.38 99 ILE A C 1
ATOM 740 O O . ILE A 1 99 ? -4.568 10.174 15.085 1.00 89.38 99 ILE A O 1
ATOM 744 N N . LEU A 1 100 ? -2.841 8.744 15.215 1.00 85.56 100 LEU A N 1
ATOM 745 C CA . LEU A 1 100 ? -2.443 9.166 16.562 1.00 85.56 100 LEU A CA 1
ATOM 746 C C . LEU A 1 100 ? -2.132 10.667 16.606 1.00 85.56 100 LEU A C 1
ATOM 748 O O . LEU A 1 100 ? -2.599 11.365 17.501 1.00 85.56 100 LEU A O 1
ATOM 752 N N . CYS A 1 101 ? -1.413 11.193 15.616 1.00 83.81 101 CYS A N 1
ATOM 753 C CA . CYS A 1 101 ? -1.084 12.616 15.565 1.00 83.81 101 CYS A CA 1
ATOM 754 C C . CYS A 1 101 ? -2.327 13.505 15.516 1.00 83.81 101 CYS A C 1
ATOM 756 O O . CYS A 1 101 ? -2.394 14.523 16.201 1.00 83.81 101 CYS A O 1
ATOM 758 N N . THR A 1 102 ? -3.338 13.085 14.759 1.00 86.50 102 THR A N 1
ATOM 759 C CA . THR A 1 102 ? -4.602 13.817 14.651 1.00 86.50 102 THR A CA 1
ATOM 760 C C . THR A 1 102 ? -5.400 13.742 15.951 1.00 86.50 102 THR A C 1
ATOM 762 O O . THR A 1 102 ? -5.861 14.764 16.457 1.00 86.50 102 THR A O 1
ATOM 765 N N . LEU A 1 103 ? -5.532 12.544 16.524 1.00 85.44 103 LEU A N 1
ATOM 766 C CA . LEU A 1 103 ? -6.360 12.314 17.709 1.00 85.44 103 LEU A CA 1
ATOM 767 C C . LEU A 1 103 ? -5.782 12.953 18.977 1.00 85.44 103 LEU A C 1
ATOM 769 O O . LEU A 1 103 ? -6.545 13.406 19.829 1.00 85.44 103 LEU A O 1
ATOM 773 N N . TYR A 1 104 ? -4.454 13.007 19.093 1.00 81.06 104 TYR A N 1
ATOM 774 C CA . TYR A 1 104 ? -3.734 13.512 20.265 1.00 81.06 104 TYR A CA 1
ATOM 775 C C . TYR A 1 104 ? -3.126 14.915 20.068 1.00 81.06 104 TYR A C 1
ATOM 777 O O . TYR A 1 104 ? -2.383 15.370 20.934 1.00 81.06 104 TYR A O 1
ATOM 785 N N . GLU A 1 105 ? -3.408 15.597 18.948 1.00 79.38 105 GLU A N 1
ATOM 786 C CA . GLU A 1 105 ? -2.824 16.914 18.614 1.00 79.38 105 GLU A CA 1
ATOM 787 C C . GLU A 1 105 ? -1.287 16.938 18.601 1.00 79.38 105 GLU A C 1
ATOM 789 O O . GLU A 1 105 ? -0.633 17.908 18.992 1.00 79.38 105 GLU A O 1
ATOM 794 N N . LEU A 1 106 ? -0.687 15.850 18.125 1.00 78.75 106 LEU A N 1
ATOM 795 C CA . LEU A 1 106 ? 0.763 15.706 18.080 1.00 78.75 106 LEU A CA 1
ATOM 796 C C . LEU A 1 106 ? 1.306 16.294 16.787 1.00 78.75 106 LEU A C 1
ATOM 798 O O . LEU A 1 106 ? 0.715 16.168 15.711 1.00 78.75 106 LEU A O 1
ATOM 802 N N . TYR A 1 107 ? 2.487 16.891 16.884 1.00 76.06 107 TYR A N 1
ATOM 803 C CA . TYR A 1 107 ? 3.214 17.323 15.707 1.00 76.06 107 TYR A CA 1
ATOM 804 C C . TYR A 1 107 ? 4.081 16.176 15.196 1.00 76.06 107 TYR A C 1
ATOM 806 O O . TYR A 1 107 ? 4.998 15.713 15.878 1.00 76.06 107 TYR A O 1
ATOM 814 N N . CYS A 1 108 ? 3.784 15.733 13.976 1.00 75.88 108 CYS A N 1
ATOM 815 C CA . CYS A 1 108 ? 4.433 14.594 13.335 1.00 75.88 108 CYS A CA 1
ATOM 816 C C . CYS A 1 108 ? 5.028 15.016 11.995 1.00 75.88 108 CYS A C 1
ATOM 818 O O . CYS A 1 108 ? 4.453 14.754 10.938 1.00 75.88 108 CYS A O 1
ATOM 820 N N . PRO A 1 109 ? 6.156 15.745 12.013 1.00 70.75 109 PRO A N 1
ATOM 821 C CA . PRO A 1 109 ? 6.823 16.103 10.781 1.00 70.75 109 PRO A CA 1
ATOM 822 C C . PRO A 1 109 ? 7.402 14.857 10.113 1.00 70.75 109 PRO A C 1
ATOM 824 O O . PRO A 1 109 ? 7.957 13.973 10.769 1.00 70.75 109 PRO A O 1
ATOM 827 N N . TRP A 1 110 ? 7.364 14.857 8.786 1.00 67.38 110 TRP A N 1
ATOM 828 C CA . TRP A 1 110 ? 8.247 14.033 7.974 1.00 67.38 110 TRP A CA 1
ATOM 829 C C . TRP A 1 110 ? 9.676 14.542 8.153 1.00 67.38 110 TRP A C 1
ATOM 831 O O . TRP A 1 110 ? 10.073 15.514 7.502 1.00 67.38 110 TRP A O 1
ATOM 841 N N . LEU A 1 111 ? 10.459 13.937 9.052 1.00 61.47 111 LEU A N 1
ATOM 842 C CA . LEU A 1 111 ? 11.876 14.264 9.136 1.00 61.47 111 LEU A CA 1
ATOM 843 C C . LEU A 1 111 ? 12.703 13.281 8.326 1.00 61.47 111 LEU A C 1
ATOM 845 O O . LEU A 1 111 ? 12.550 12.063 8.298 1.00 61.47 111 LEU A O 1
ATOM 849 N N . LYS A 1 112 ? 13.690 13.890 7.702 1.00 55.97 112 LYS A N 1
ATOM 850 C CA . LYS A 1 112 ? 14.814 13.227 7.090 1.00 55.97 112 LYS A CA 1
ATOM 851 C C . LYS A 1 112 ? 15.691 12.664 8.210 1.00 55.97 112 LYS A C 1
ATOM 853 O O . LYS A 1 112 ? 16.385 13.432 8.873 1.00 55.97 112 LYS A O 1
ATOM 858 N N . ARG A 1 113 ? 15.681 11.344 8.419 1.00 47.97 113 ARG A N 1
ATOM 859 C CA . ARG A 1 113 ? 16.682 10.696 9.280 1.00 47.97 113 ARG A CA 1
ATOM 860 C C . ARG A 1 113 ? 18.084 11.044 8.745 1.00 47.97 113 ARG A C 1
ATOM 862 O O . ARG A 1 113 ? 18.243 11.277 7.544 1.00 47.97 113 ARG A O 1
ATOM 869 N N . SER A 1 114 ? 19.060 11.201 9.644 1.00 44.09 114 SER A N 1
ATOM 870 C CA . SER A 1 114 ? 20.428 11.641 9.318 1.00 44.09 114 SER A CA 1
ATOM 871 C C . SER A 1 114 ? 21.046 10.844 8.163 1.00 44.09 114 SER A C 1
ATOM 873 O O . SER A 1 114 ? 20.616 9.725 7.899 1.00 44.09 114 SER A O 1
ATOM 875 N N . GLU A 1 115 ? 22.093 11.393 7.533 1.00 43.53 115 GLU A N 1
ATOM 876 C CA . GLU A 1 115 ? 22.800 10.908 6.322 1.00 43.53 115 GLU A CA 1
ATOM 877 C C . GLU A 1 115 ? 23.199 9.410 6.283 1.00 43.53 115 GLU A C 1
ATOM 879 O O . GLU A 1 115 ? 23.691 8.930 5.267 1.00 43.53 115 GLU A O 1
ATOM 884 N N . SER A 1 116 ? 22.987 8.653 7.360 1.00 46.06 116 SER A N 1
ATOM 885 C CA . SER A 1 116 ? 23.289 7.230 7.485 1.00 46.06 116 SER A CA 1
ATOM 886 C C . SER A 1 116 ? 22.122 6.271 7.203 1.00 46.06 116 SER A C 1
ATOM 888 O O . SER A 1 116 ? 22.394 5.082 7.054 1.00 46.06 116 SER A O 1
ATOM 890 N N . ASN A 1 117 ? 20.860 6.728 7.135 1.00 46.56 117 ASN A N 1
ATOM 891 C CA . ASN A 1 117 ? 19.697 5.830 7.041 1.00 46.56 117 ASN A CA 1
ATOM 892 C C . ASN A 1 117 ? 18.799 6.140 5.827 1.00 46.56 117 ASN A C 1
ATOM 894 O O . ASN A 1 117 ? 18.318 7.261 5.662 1.00 46.56 117 ASN A O 1
ATOM 898 N N . ALA A 1 118 ? 18.583 5.114 4.996 1.00 50.72 118 ALA A N 1
ATOM 899 C CA . ALA A 1 118 ? 17.577 5.063 3.935 1.00 50.72 118 ALA A CA 1
ATOM 900 C C . ALA A 1 118 ? 16.161 5.117 4.529 1.00 50.72 118 ALA A C 1
ATOM 902 O O . ALA A 1 118 ? 15.962 4.603 5.625 1.00 50.72 118 ALA A O 1
ATOM 903 N N . ALA A 1 119 ? 15.215 5.672 3.762 1.00 50.09 119 ALA A N 1
ATOM 904 C CA . ALA A 1 119 ? 13.823 5.985 4.110 1.00 50.09 119 ALA A CA 1
ATOM 905 C C . ALA A 1 119 ? 13.625 7.258 4.964 1.00 50.09 119 ALA A C 1
ATOM 907 O O . ALA A 1 119 ? 14.158 7.397 6.064 1.00 50.09 119 ALA A O 1
ATOM 908 N N . ALA A 1 120 ? 12.832 8.212 4.454 1.00 50.69 120 ALA A N 1
ATOM 909 C CA . ALA A 1 120 ? 12.172 9.183 5.325 1.00 50.69 120 ALA A CA 1
ATOM 910 C C . ALA A 1 120 ? 11.093 8.441 6.125 1.00 50.69 120 ALA A C 1
ATOM 912 O O . ALA A 1 120 ? 10.260 7.749 5.552 1.00 50.69 120 ALA A O 1
ATOM 913 N N . GLU A 1 121 ? 11.132 8.564 7.443 1.00 54.62 121 GLU A N 1
ATOM 914 C CA . GLU A 1 121 ? 10.148 7.970 8.348 1.00 54.62 121 GLU A CA 1
ATOM 915 C C . GLU A 1 121 ? 9.353 9.117 8.986 1.00 54.62 121 GLU A C 1
ATOM 917 O O . GLU A 1 121 ? 9.890 10.214 9.186 1.00 54.62 121 GLU A O 1
ATOM 922 N N . LEU A 1 122 ? 8.088 8.877 9.342 1.00 54.19 122 LEU A N 1
ATOM 923 C CA . LEU A 1 122 ? 7.411 9.728 10.320 1.00 54.19 122 LEU A CA 1
ATOM 924 C C . LEU A 1 122 ? 8.192 9.616 11.636 1.00 54.19 122 LEU A C 1
ATOM 926 O O . LEU A 1 122 ? 8.253 8.569 12.277 1.00 54.19 122 LEU A O 1
ATOM 930 N N . THR A 1 123 ? 8.886 10.693 11.975 1.00 57.28 123 THR A N 1
ATOM 931 C CA . THR A 1 123 ? 9.800 10.787 13.121 1.00 57.28 123 THR A CA 1
ATOM 932 C C . THR A 1 123 ? 9.081 10.906 14.464 1.00 57.28 123 THR A C 1
ATOM 934 O O . THR A 1 123 ? 7.856 11.017 14.459 1.00 57.28 123 THR A O 1
ATOM 937 N N . PRO A 1 124 ? 9.802 10.847 15.616 1.00 56.91 124 PRO A N 1
ATOM 938 C CA . PRO A 1 124 ? 9.181 10.691 16.926 1.00 56.91 124 PRO A CA 1
ATOM 939 C C . PRO A 1 124 ? 8.060 11.697 17.115 1.00 56.91 124 PRO A C 1
ATOM 941 O O . PRO A 1 124 ? 8.257 12.882 16.863 1.00 56.91 124 PRO A O 1
ATOM 944 N N . LEU A 1 125 ? 6.906 11.202 17.551 1.00 63.28 125 LEU A N 1
ATOM 945 C CA . LEU A 1 125 ? 5.761 12.018 17.923 1.00 63.28 125 LEU A CA 1
ATOM 946 C C . LEU A 1 125 ? 6.261 13.144 18.835 1.00 63.28 125 LEU A C 1
ATOM 948 O O . LEU A 1 125 ? 6.864 12.869 19.873 1.00 63.28 125 LEU A O 1
ATOM 952 N N . MET A 1 126 ? 6.091 14.400 18.425 1.00 64.75 126 MET A N 1
ATOM 953 C CA . MET A 1 126 ? 6.558 15.538 19.211 1.00 64.75 126 MET A CA 1
ATOM 954 C C . MET A 1 126 ? 5.377 16.236 19.867 1.00 64.75 126 MET A C 1
ATOM 956 O O . MET A 1 126 ? 4.332 16.441 19.243 1.00 64.75 126 MET A O 1
ATOM 960 N N . ILE A 1 127 ? 5.571 16.638 21.120 1.00 66.19 127 ILE A N 1
ATOM 961 C CA . ILE A 1 127 ? 4.663 17.547 21.819 1.00 66.19 127 ILE A CA 1
ATOM 962 C C . ILE A 1 127 ? 5.349 18.879 22.053 1.00 66.19 127 ILE A C 1
ATOM 964 O O . ILE A 1 127 ? 6.559 18.936 22.278 1.00 66.19 127 ILE A O 1
ATOM 968 N N . MET A 1 128 ? 4.562 19.947 21.994 1.00 62.41 128 MET A N 1
ATOM 969 C CA . MET A 1 128 ? 5.006 21.273 22.390 1.00 62.41 128 MET A CA 1
ATOM 970 C C . MET A 1 128 ? 4.652 21.480 23.861 1.00 62.41 128 MET A C 1
ATOM 972 O O . MET A 1 128 ? 3.476 21.460 24.222 1.00 62.41 128 MET A O 1
ATOM 976 N N . GLU A 1 129 ? 5.655 21.705 24.703 1.00 65.00 129 GLU A N 1
ATOM 977 C CA . GLU A 1 129 ? 5.471 22.003 26.121 1.00 65.00 129 GLU A CA 1
ATOM 978 C C . GLU A 1 129 ? 6.296 23.241 26.477 1.00 65.00 129 GLU A C 1
ATOM 980 O O . GLU A 1 129 ? 7.477 23.327 26.162 1.00 65.00 129 GLU A O 1
ATOM 985 N N . ASN A 1 130 ? 5.666 24.248 27.089 1.00 71.94 130 ASN A N 1
ATOM 986 C CA . ASN A 1 130 ? 6.325 25.498 27.502 1.00 71.94 130 ASN A CA 1
ATOM 987 C C . ASN A 1 130 ? 7.113 26.238 26.394 1.00 71.94 130 ASN A C 1
ATOM 989 O O . ASN A 1 130 ? 7.993 27.038 26.697 1.00 71.94 130 ASN A O 1
ATOM 993 N N . GLY A 1 131 ? 6.759 26.025 25.121 1.00 68.38 131 GLY A N 1
ATOM 994 C CA . GLY A 1 131 ? 7.418 26.645 23.964 1.00 68.38 131 GLY A CA 1
ATOM 995 C C . GLY A 1 131 ? 8.547 25.817 23.342 1.00 68.38 131 GLY A C 1
ATOM 996 O O . GLY A 1 131 ? 9.067 26.228 22.307 1.00 68.38 131 GLY A O 1
ATOM 997 N N . ASP A 1 132 ? 8.865 24.650 23.909 1.00 65.50 132 ASP A N 1
ATOM 998 C CA . ASP A 1 132 ? 9.887 23.728 23.413 1.00 65.50 132 ASP A CA 1
ATOM 999 C C . ASP A 1 132 ? 9.266 22.422 22.886 1.00 65.50 132 ASP A C 1
ATOM 1001 O O . ASP A 1 132 ? 8.205 21.977 23.333 1.00 65.50 132 ASP A O 1
ATOM 1005 N N . TRP A 1 133 ? 9.925 21.803 21.901 1.00 64.25 133 TRP A N 1
ATOM 1006 C CA . TRP A 1 133 ? 9.513 20.515 21.335 1.00 64.25 133 TRP A CA 1
ATOM 1007 C C . TRP A 1 133 ? 10.191 19.360 22.068 1.00 64.25 133 TRP A C 1
ATOM 1009 O O . TRP A 1 133 ? 11.420 19.272 22.101 1.00 64.25 133 TRP A O 1
ATOM 1019 N N . HIS A 1 134 ? 9.391 18.433 22.590 1.00 66.31 134 HIS A N 1
ATOM 1020 C CA . HIS A 1 134 ? 9.863 17.238 23.281 1.00 66.31 134 HIS A CA 1
ATOM 1021 C C . HIS A 1 134 ? 9.461 15.979 22.512 1.00 66.31 134 HIS A C 1
ATOM 1023 O O . HIS A 1 134 ? 8.318 15.845 22.071 1.00 66.31 134 HIS A O 1
ATOM 1029 N N . GLY A 1 135 ? 10.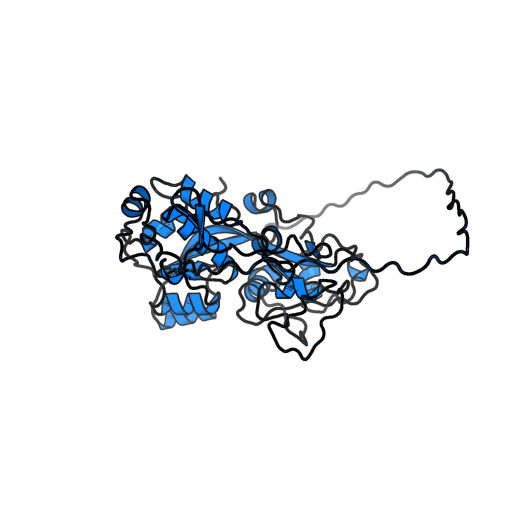400 15.040 22.365 1.00 66.62 135 GLY A N 1
ATOM 1030 C CA . GLY A 1 135 ? 10.103 13.717 21.819 1.00 66.62 135 GLY A CA 1
ATOM 1031 C C . GLY A 1 135 ? 9.272 12.896 22.803 1.00 66.62 135 GLY A C 1
ATOM 1032 O O . GLY A 1 135 ? 9.614 12.807 23.983 1.00 66.62 135 GLY A O 1
ATOM 1033 N N . LEU A 1 136 ? 8.193 12.288 22.318 1.00 67.94 136 LEU A N 1
ATOM 1034 C CA . LEU A 1 136 ? 7.392 11.337 23.078 1.00 67.94 136 LEU A CA 1
ATOM 1035 C C . LEU A 1 136 ? 7.979 9.930 22.985 1.00 67.94 136 LEU A C 1
ATOM 1037 O O . LEU A 1 136 ? 8.343 9.455 21.907 1.00 67.94 136 LEU A O 1
ATOM 1041 N N . ASP A 1 137 ? 7.979 9.230 24.117 1.00 67.00 137 ASP A N 1
ATOM 1042 C CA . ASP A 1 137 ? 8.130 7.779 24.124 1.00 67.00 137 ASP A CA 1
ATOM 1043 C C . ASP A 1 137 ? 6.873 7.134 23.513 1.00 67.00 137 ASP A C 1
ATOM 1045 O O . ASP A 1 137 ? 5.754 7.412 23.951 1.00 67.00 137 ASP A O 1
ATOM 1049 N N . ARG A 1 138 ? 7.045 6.248 22.519 1.00 63.22 138 ARG A N 1
ATOM 1050 C CA . ARG A 1 138 ? 5.939 5.505 21.886 1.00 63.22 138 ARG A CA 1
ATOM 1051 C C . ARG A 1 138 ? 5.166 4.660 22.904 1.00 63.22 138 ARG A C 1
ATOM 1053 O O . ARG A 1 138 ? 3.979 4.439 22.704 1.00 63.22 138 ARG A O 1
ATOM 1060 N N . SER A 1 139 ? 5.787 4.266 24.023 1.00 66.38 139 SER A N 1
ATOM 1061 C CA . SER A 1 139 ? 5.105 3.562 25.122 1.00 66.38 139 SER A CA 1
ATOM 1062 C C . SER A 1 139 ? 4.017 4.399 25.822 1.00 66.38 139 SER A C 1
ATOM 1064 O O . SER A 1 139 ? 3.188 3.860 26.560 1.00 66.38 139 SER A O 1
ATOM 1066 N N . ALA A 1 140 ? 4.004 5.720 25.603 1.00 65.81 140 ALA A N 1
ATOM 1067 C CA . ALA A 1 140 ? 3.012 6.634 26.162 1.00 65.81 140 ALA A CA 1
ATOM 1068 C C . ALA A 1 140 ? 1.704 6.700 25.353 1.00 65.81 140 ALA A C 1
ATOM 1070 O O . ALA A 1 140 ? 0.725 7.255 25.857 1.00 65.81 140 ALA A O 1
ATOM 1071 N N . LEU A 1 141 ? 1.679 6.142 24.138 1.00 70.94 141 LEU A N 1
ATOM 1072 C CA . LEU A 1 141 ? 0.507 6.076 23.264 1.00 70.94 141 LEU A CA 1
ATOM 1073 C C . LEU A 1 141 ? 0.005 4.629 23.130 1.00 70.94 141 LEU A C 1
ATOM 1075 O O . LEU A 1 141 ? 0.748 3.693 23.435 1.00 70.94 141 LEU A O 1
ATOM 1079 N N . PRO A 1 142 ? -1.250 4.420 22.689 1.00 71.19 142 PRO A N 1
ATOM 1080 C CA . PRO A 1 142 ? -1.705 3.102 22.273 1.00 71.19 142 PRO A CA 1
ATOM 1081 C C . PRO A 1 142 ? -0.733 2.521 21.244 1.00 71.19 142 PRO A C 1
ATOM 1083 O O . PRO A 1 142 ? -0.379 3.192 20.273 1.00 71.19 142 PRO A O 1
ATOM 1086 N N . ILE A 1 143 ? -0.277 1.293 21.487 1.00 62.59 143 ILE A N 1
ATOM 1087 C CA . ILE A 1 143 ? 0.610 0.593 20.561 1.00 62.59 143 ILE A CA 1
ATOM 1088 C C . ILE A 1 143 ? -0.207 0.285 19.306 1.00 62.59 143 ILE A C 1
ATOM 1090 O O . ILE A 1 143 ? -1.259 -0.351 19.392 1.00 62.59 143 ILE A O 1
ATOM 1094 N N . THR A 1 144 ? 0.263 0.770 18.162 1.00 67.75 144 THR A N 1
ATOM 1095 C CA . THR A 1 144 ? -0.201 0.322 16.853 1.00 67.75 144 THR A CA 1
ATOM 1096 C C . THR A 1 144 ? 0.856 -0.629 16.306 1.00 67.75 144 THR A C 1
ATOM 1098 O O . THR A 1 144 ? 2.035 -0.270 16.205 1.00 67.75 144 THR A O 1
ATOM 1101 N N . ASP A 1 145 ? 0.447 -1.861 16.030 1.00 78.94 145 ASP A N 1
ATOM 1102 C CA . ASP A 1 145 ? 1.320 -2.873 15.455 1.00 78.94 145 ASP A CA 1
ATOM 1103 C C . ASP A 1 145 ? 1.284 -2.777 13.918 1.00 78.94 145 ASP A C 1
ATOM 1105 O O . ASP A 1 145 ? 0.355 -2.243 13.311 1.00 78.94 145 ASP A O 1
ATOM 1109 N N . HIS A 1 146 ? 2.345 -3.235 13.266 1.00 80.00 146 HIS A N 1
ATOM 1110 C CA . HIS A 1 146 ? 2.417 -3.347 11.807 1.00 80.00 146 HIS A CA 1
ATOM 1111 C C . HIS A 1 146 ? 3.154 -4.638 11.465 1.00 80.00 146 HIS A C 1
ATOM 1113 O O . HIS A 1 146 ? 4.272 -4.647 10.944 1.00 80.00 146 HIS A O 1
ATOM 1119 N N . THR A 1 147 ? 2.534 -5.755 11.837 1.00 85.94 147 THR A N 1
ATOM 1120 C CA . THR A 1 147 ? 3.141 -7.093 11.786 1.00 85.94 147 THR A CA 1
ATOM 1121 C C . THR A 1 147 ? 3.312 -7.643 10.365 1.00 85.94 147 THR A C 1
ATOM 1123 O O . THR A 1 147 ? 3.842 -8.744 10.179 1.00 85.94 147 THR A O 1
ATOM 1126 N N . GLY A 1 148 ? 2.923 -6.858 9.358 1.00 83.81 148 GLY A N 1
ATOM 1127 C CA . GLY A 1 148 ? 2.921 -7.236 7.954 1.00 83.81 148 GLY A CA 1
ATOM 1128 C C . GLY A 1 148 ? 1.555 -7.765 7.538 1.00 83.81 148 GLY A C 1
ATOM 1129 O O . GLY A 1 148 ? 0.797 -8.275 8.356 1.00 83.81 148 GLY A O 1
ATOM 1130 N N . THR A 1 149 ? 1.256 -7.639 6.247 1.00 87.75 149 THR A N 1
ATOM 1131 C CA . THR A 1 149 ? -0.071 -7.876 5.661 1.00 87.75 149 THR A CA 1
ATOM 1132 C C . THR A 1 149 ? -0.661 -9.227 6.074 1.00 87.75 149 THR A C 1
ATOM 1134 O O . THR A 1 149 ? -1.773 -9.275 6.593 1.00 87.75 149 THR A O 1
ATOM 1137 N N . HIS A 1 150 ? 0.106 -10.313 5.933 1.00 90.38 150 HIS A N 1
ATOM 1138 C CA . HIS A 1 150 ? -0.370 -11.648 6.291 1.00 90.38 150 HIS A CA 1
ATOM 1139 C C . HIS A 1 150 ? -0.632 -11.815 7.791 1.00 90.38 150 HIS A C 1
ATOM 1141 O O . HIS A 1 150 ? -1.712 -12.227 8.217 1.00 90.38 150 HIS A O 1
ATOM 1147 N N . THR A 1 151 ? 0.344 -11.441 8.617 1.00 92.50 151 THR A N 1
ATOM 1148 C CA . THR A 1 151 ? 0.239 -11.562 10.075 1.00 92.50 151 THR A CA 1
ATOM 1149 C C . THR A 1 151 ? -0.910 -10.717 10.631 1.00 92.50 151 THR A C 1
ATOM 1151 O O . THR A 1 151 ? -1.653 -11.197 11.483 1.00 92.50 151 THR A O 1
ATOM 1154 N N . ALA A 1 152 ? -1.126 -9.510 10.107 1.00 94.56 152 ALA A N 1
ATOM 1155 C CA . ALA A 1 152 ? -2.200 -8.625 10.541 1.00 94.56 152 ALA A CA 1
ATOM 1156 C C . ALA A 1 152 ? -3.594 -9.222 10.268 1.00 94.56 152 ALA A C 1
ATOM 1158 O O . ALA A 1 152 ? -4.458 -9.198 11.151 1.00 94.56 152 ALA A O 1
ATOM 1159 N N . HIS A 1 153 ? -3.811 -9.857 9.107 1.00 95.88 153 HIS A N 1
ATOM 1160 C CA . HIS A 1 153 ? -5.050 -10.596 8.837 1.00 95.88 153 HIS A CA 1
ATOM 1161 C C . HIS A 1 153 ? -5.257 -11.743 9.832 1.00 95.88 153 HIS A C 1
ATOM 1163 O O . HIS A 1 153 ? -6.348 -11.881 10.395 1.00 95.88 153 HIS A O 1
ATOM 1169 N N . LEU A 1 154 ? -4.214 -12.532 10.112 1.00 96.12 154 LEU A N 1
ATOM 1170 C CA . LEU A 1 154 ? -4.288 -13.602 11.110 1.00 96.12 154 LEU A CA 1
ATOM 1171 C C . LEU A 1 154 ? -4.608 -13.055 12.507 1.00 96.12 154 LEU A C 1
ATOM 1173 O O . LEU A 1 154 ? -5.472 -13.606 13.192 1.00 96.12 154 LEU A O 1
ATOM 1177 N N . ASN A 1 155 ? -3.985 -11.948 12.908 1.00 97.00 155 ASN A N 1
ATOM 1178 C CA . ASN A 1 155 ? -4.225 -11.295 14.192 1.00 97.00 155 ASN A CA 1
ATOM 1179 C C . ASN A 1 155 ? -5.673 -10.797 14.304 1.00 97.00 155 ASN A C 1
ATOM 1181 O O . ASN A 1 155 ? -6.321 -10.991 15.339 1.00 97.00 155 ASN A O 1
ATOM 1185 N N . LEU A 1 156 ? -6.237 -10.226 13.234 1.00 97.69 156 LEU A N 1
ATOM 1186 C CA . LEU A 1 156 ? -7.647 -9.833 13.203 1.00 97.69 156 LEU A CA 1
ATOM 1187 C C . LEU A 1 156 ? -8.576 -11.043 13.342 1.00 97.69 156 LEU A C 1
ATOM 1189 O O . LEU A 1 156 ? -9.508 -11.013 14.155 1.00 97.69 156 LEU A O 1
ATOM 1193 N N . ILE A 1 157 ? -8.321 -12.110 12.581 1.00 97.94 157 ILE A N 1
ATOM 1194 C CA . ILE A 1 157 ? -9.110 -13.347 12.622 1.00 97.94 157 ILE A CA 1
ATOM 1195 C C . ILE A 1 157 ? -9.042 -13.980 14.024 1.00 97.94 157 ILE A C 1
ATOM 1197 O O . ILE A 1 157 ? -10.047 -14.482 14.530 1.00 97.94 157 ILE A O 1
ATOM 1201 N N . ASN A 1 158 ? -7.883 -13.919 14.684 1.00 97.00 158 ASN A N 1
ATOM 1202 C CA . ASN A 1 158 ? -7.647 -14.507 16.004 1.00 97.00 158 ASN A CA 1
ATOM 1203 C C . ASN A 1 158 ? -8.227 -13.700 17.171 1.00 97.00 158 ASN A C 1
ATOM 1205 O O . ASN A 1 158 ? -8.252 -14.203 18.294 1.00 97.00 158 ASN A O 1
ATOM 1209 N N . GLY A 1 159 ? -8.700 -12.472 16.944 1.00 95.19 159 GLY A N 1
ATOM 1210 C CA . GLY A 1 159 ? -9.126 -11.604 18.046 1.00 95.19 159 GLY A CA 1
ATOM 1211 C C . GLY A 1 159 ? -7.993 -10.808 18.695 1.00 95.19 159 GLY A C 1
ATOM 1212 O O . GLY A 1 159 ? -8.212 -10.189 19.738 1.00 95.19 159 GLY A O 1
ATOM 1213 N N . GLU A 1 160 ? -6.797 -10.820 18.111 1.00 94.38 160 GLU A N 1
ATOM 1214 C CA . GLU A 1 160 ? -5.594 -10.153 18.620 1.00 94.38 160 GLU A CA 1
ATOM 1215 C C . GLU A 1 160 ? -5.538 -8.677 18.199 1.00 94.38 160 GLU A C 1
ATOM 1217 O O . GLU A 1 160 ? -5.107 -7.842 18.993 1.00 94.38 160 GLU A O 1
ATOM 1222 N N . ALA A 1 161 ? -6.108 -8.347 17.035 1.00 94.81 161 ALA A N 1
ATOM 1223 C CA . ALA A 1 161 ? -6.415 -6.983 16.605 1.00 94.81 161 ALA A CA 1
ATOM 1224 C C . ALA A 1 161 ? -7.934 -6.718 16.614 1.00 94.81 161 ALA A C 1
ATOM 1226 O O . ALA A 1 161 ? -8.751 -7.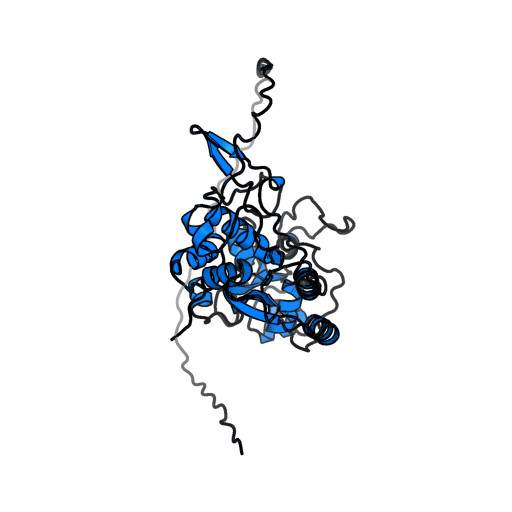638 16.473 1.00 94.81 161 ALA A O 1
ATOM 1227 N N . ASP A 1 162 ? -8.325 -5.456 16.784 1.00 94.56 162 ASP A N 1
ATOM 1228 C CA . ASP A 1 162 ? -9.721 -5.008 16.686 1.00 94.56 162 ASP A CA 1
ATOM 1229 C C . ASP A 1 162 ? -10.050 -4.472 15.287 1.00 94.56 162 ASP A C 1
ATOM 1231 O O . ASP A 1 162 ? -11.170 -4.655 14.810 1.00 94.56 162 ASP A O 1
ATOM 1235 N N . LEU A 1 163 ? -9.067 -3.862 14.622 1.00 95.75 163 LEU A N 1
ATOM 1236 C CA . LEU A 1 163 ? -9.100 -3.490 13.208 1.00 95.75 163 LEU A CA 1
ATOM 1237 C C . LEU A 1 163 ? -7.700 -3.563 12.607 1.00 95.75 163 LEU A C 1
ATOM 1239 O O . LEU A 1 163 ? -6.710 -3.436 13.329 1.00 95.75 163 LEU A O 1
ATOM 1243 N N . ILE A 1 164 ? -7.629 -3.703 11.287 1.00 97.12 164 ILE A N 1
ATOM 1244 C CA . ILE A 1 164 ? -6.366 -3.628 10.548 1.00 97.12 164 ILE A CA 1
ATOM 1245 C C . ILE A 1 164 ? -6.449 -2.641 9.391 1.00 97.12 164 ILE A C 1
ATOM 1247 O O . ILE A 1 164 ? -7.525 -2.430 8.825 1.00 97.12 164 ILE A O 1
ATOM 1251 N N . LEU A 1 165 ? -5.312 -2.026 9.066 1.00 95.50 165 LEU A N 1
ATOM 1252 C CA . LEU A 1 165 ? -5.149 -1.146 7.910 1.00 95.50 165 LEU A CA 1
ATOM 1253 C C . LEU A 1 165 ? -4.352 -1.867 6.822 1.00 95.50 165 LEU A C 1
ATOM 1255 O O . LEU A 1 165 ? -3.165 -2.144 7.004 1.00 95.50 165 LEU A O 1
ATOM 1259 N N . GLU A 1 166 ? -4.976 -2.121 5.675 1.00 93.31 166 GLU A N 1
ATOM 1260 C CA . GLU A 1 166 ? -4.421 -3.003 4.644 1.00 93.31 166 GLU A CA 1
ATOM 1261 C C . GLU A 1 166 ? -4.398 -2.366 3.262 1.00 93.31 166 GLU A C 1
ATOM 1263 O O . GLU A 1 166 ? -5.337 -1.686 2.867 1.00 93.31 166 GLU A O 1
ATOM 1268 N N . ALA A 1 167 ? -3.332 -2.614 2.500 1.00 88.25 167 ALA A N 1
ATOM 1269 C CA . ALA A 1 167 ? -3.186 -2.115 1.127 1.00 88.25 167 ALA A CA 1
ATOM 1270 C C . ALA A 1 167 ? -3.788 -3.057 0.062 1.00 88.25 167 ALA A C 1
ATOM 1272 O O . ALA A 1 167 ? -3.637 -2.818 -1.136 1.00 88.25 167 ALA A O 1
ATOM 1273 N N . ARG A 1 168 ? -4.433 -4.147 0.496 1.00 89.69 168 ARG A N 1
ATOM 1274 C CA . ARG A 1 168 ? -5.137 -5.121 -0.343 1.00 89.69 168 ARG A CA 1
ATOM 1275 C C . ARG A 1 168 ? -6.297 -5.763 0.419 1.00 89.69 168 ARG A C 1
ATOM 1277 O O . ARG A 1 168 ? -6.387 -5.649 1.638 1.00 89.69 168 ARG A O 1
ATOM 1284 N N . LEU A 1 169 ? -7.153 -6.467 -0.315 1.00 91.88 169 LEU A N 1
ATOM 1285 C CA . LEU A 1 169 ? -8.129 -7.390 0.265 1.00 91.88 169 LEU A CA 1
ATOM 1286 C C . LEU A 1 169 ? -7.430 -8.644 0.831 1.00 91.88 169 LEU A C 1
ATOM 1288 O O . LEU A 1 169 ? -6.294 -8.924 0.430 1.00 91.88 169 LEU A O 1
ATOM 1292 N N . PRO A 1 170 ? -8.098 -9.414 1.711 1.00 91.69 170 PRO A N 1
ATOM 1293 C CA . PRO A 1 170 ? -7.570 -10.682 2.203 1.00 91.69 170 PRO A CA 1
ATOM 1294 C C . PRO A 1 170 ? -7.237 -11.654 1.062 1.00 91.69 170 PRO A C 1
ATOM 1296 O O . PRO A 1 170 ? -8.003 -11.773 0.100 1.00 91.69 170 PRO A O 1
ATOM 1299 N N . SER A 1 171 ? -6.110 -12.351 1.173 1.00 88.62 171 SER A N 1
ATOM 1300 C CA . SER A 1 171 ? -5.670 -13.375 0.223 1.00 88.62 171 SER A CA 1
ATOM 1301 C C . SER A 1 171 ? -6.522 -14.649 0.337 1.00 88.62 171 SER A C 1
ATOM 1303 O O . SER A 1 171 ? -7.316 -14.819 1.267 1.00 88.62 171 SER A O 1
ATOM 1305 N N . ALA A 1 172 ? -6.399 -15.575 -0.619 1.00 88.12 172 ALA A N 1
ATOM 1306 C CA . ALA A 1 172 ? -7.217 -16.794 -0.636 1.00 88.12 172 ALA A CA 1
ATOM 1307 C C . ALA A 1 172 ? -6.984 -17.690 0.598 1.00 88.12 172 ALA A C 1
ATOM 1309 O O . ALA A 1 172 ? -7.929 -18.255 1.150 1.00 88.12 172 ALA A O 1
ATOM 1310 N N . ASP A 1 173 ? -5.737 -17.790 1.042 1.00 90.06 173 ASP A N 1
ATOM 1311 C CA . ASP A 1 173 ? -5.300 -18.496 2.244 1.00 90.06 173 ASP A CA 1
ATOM 1312 C C . ASP A 1 173 ? -5.805 -17.816 3.529 1.00 90.06 173 ASP A C 1
ATOM 1314 O O . ASP A 1 173 ? -6.325 -18.498 4.413 1.00 90.06 173 ASP A O 1
ATOM 1318 N N . GLU A 1 174 ? -5.786 -16.484 3.614 1.00 94.56 174 GLU A N 1
ATOM 1319 C CA . GLU A 1 174 ? -6.375 -15.746 4.744 1.00 94.56 174 GLU A CA 1
ATOM 1320 C C . GLU A 1 174 ? -7.899 -15.918 4.813 1.00 94.56 174 GLU A C 1
ATOM 1322 O O . GLU A 1 174 ? -8.458 -16.145 5.891 1.00 94.56 174 GLU A O 1
ATOM 1327 N N . VAL A 1 175 ? -8.581 -15.870 3.662 1.00 95.06 175 VAL A N 1
ATOM 1328 C CA . VAL A 1 175 ? -10.022 -16.147 3.560 1.00 95.06 175 VAL A CA 1
ATOM 1329 C C . VAL A 1 175 ? -10.330 -17.571 4.017 1.00 95.06 175 VAL A C 1
ATOM 1331 O O . VAL A 1 175 ? -11.304 -17.782 4.744 1.00 95.06 175 VAL A O 1
ATOM 1334 N N . GLN A 1 176 ? -9.508 -18.552 3.637 1.00 96.19 176 GLN A N 1
ATOM 1335 C CA . GLN A 1 176 ? -9.673 -19.931 4.087 1.00 96.19 176 GLN A CA 1
ATOM 1336 C C . GLN A 1 176 ? -9.540 -20.039 5.614 1.00 96.19 176 GLN A C 1
ATOM 1338 O O . GLN A 1 176 ? -10.403 -20.635 6.262 1.00 96.19 176 GLN A O 1
ATOM 1343 N N . VAL A 1 177 ? -8.518 -19.418 6.210 1.00 97.38 177 VAL A N 1
ATOM 1344 C CA . VAL A 1 177 ? -8.332 -19.408 7.672 1.00 97.38 177 VAL A CA 1
ATOM 1345 C C . VAL A 1 177 ? -9.525 -18.750 8.378 1.00 97.38 177 VAL A C 1
ATOM 1347 O O . VAL A 1 177 ? -10.009 -19.264 9.392 1.00 97.38 177 VAL A O 1
ATOM 1350 N N . ALA A 1 178 ? -10.048 -17.646 7.835 1.00 97.56 178 ALA A N 1
ATOM 1351 C CA . ALA A 1 178 ? -11.235 -16.978 8.364 1.00 97.56 178 ALA A CA 1
ATOM 1352 C C . ALA A 1 178 ? -12.470 -17.901 8.334 1.00 97.56 178 ALA A C 1
ATOM 1354 O O . ALA A 1 178 ? -13.176 -18.029 9.339 1.00 97.56 178 ALA A O 1
ATOM 1355 N N . GLN A 1 179 ? -12.687 -18.626 7.229 1.00 97.56 179 GLN A N 1
ATOM 1356 C CA . GLN A 1 179 ? -13.776 -19.600 7.089 1.00 97.56 179 GLN A CA 1
ATOM 1357 C C . GLN A 1 179 ? -13.659 -20.762 8.083 1.00 97.56 179 GLN A C 1
ATOM 1359 O O . GLN A 1 179 ? -14.644 -21.112 8.738 1.00 97.56 179 GLN A O 1
ATOM 1364 N N . GLU A 1 180 ? -12.463 -21.333 8.246 1.00 97.88 180 GLU A N 1
ATOM 1365 C CA . GLU A 1 180 ? -12.194 -22.407 9.213 1.00 97.88 180 GLU A CA 1
ATOM 1366 C C . GLU A 1 180 ? -12.499 -21.962 10.651 1.00 97.88 180 GLU A C 1
ATOM 1368 O O . GLU A 1 180 ? -13.059 -22.724 11.447 1.00 97.88 180 GLU A O 1
ATOM 1373 N N . LYS A 1 181 ? -12.206 -20.695 10.965 1.00 97.88 181 LYS A N 1
ATOM 1374 C CA . LYS A 1 181 ? -12.497 -20.072 12.263 1.00 97.88 181 LYS A CA 1
ATOM 1375 C C . LYS A 1 181 ? -13.906 -19.497 12.382 1.00 97.88 181 LYS A C 1
ATOM 1377 O O . LYS A 1 181 ? -14.273 -19.045 13.465 1.00 97.88 181 LYS A O 1
ATOM 1382 N N . LYS A 1 182 ? -14.718 -19.573 11.320 1.00 97.88 182 LYS A N 1
ATOM 1383 C CA . LYS A 1 182 ? -16.076 -19.005 11.245 1.00 97.88 182 LYS A CA 1
ATOM 1384 C C . LYS A 1 182 ? -16.102 -17.508 11.566 1.00 97.88 182 LYS A C 1
ATOM 1386 O O . LYS A 1 182 ? -17.025 -17.022 12.217 1.00 97.88 182 LYS A O 1
ATOM 1391 N N . VAL A 1 183 ? -15.069 -16.800 11.124 1.00 98.06 183 VAL A N 1
ATOM 1392 C CA . VAL A 1 183 ? -14.955 -15.347 11.204 1.00 98.06 183 VAL A CA 1
ATOM 1393 C C . VAL A 1 183 ? -15.225 -14.789 9.816 1.00 98.06 183 VAL A C 1
ATOM 1395 O O . VAL A 1 183 ? -14.614 -15.209 8.839 1.00 98.06 183 VAL A O 1
ATOM 1398 N N . GLU A 1 184 ? -16.147 -13.841 9.730 1.00 97.69 184 GLU A N 1
ATOM 1399 C CA . GLU A 1 184 ? -16.373 -13.053 8.522 1.00 97.69 184 GLU A CA 1
ATOM 1400 C C . GLU A 1 184 ? -15.651 -11.709 8.674 1.00 97.69 184 GLU A C 1
ATOM 1402 O O . GLU A 1 184 ? -15.597 -11.151 9.774 1.00 97.69 184 GLU A O 1
ATOM 1407 N N . LEU A 1 185 ? -15.050 -11.218 7.591 1.00 97.75 185 LEU A N 1
ATOM 1408 C CA . LEU A 1 185 ? -14.303 -9.961 7.559 1.00 97.75 185 LEU A CA 1
ATOM 1409 C C . LEU A 1 185 ? -15.081 -8.927 6.742 1.00 97.75 185 LEU A C 1
ATOM 1411 O O . LEU A 1 185 ? -15.536 -9.217 5.639 1.00 97.75 185 LEU A O 1
ATOM 1415 N N . GLU A 1 186 ? -15.200 -7.714 7.272 1.00 97.25 186 GLU A N 1
ATOM 1416 C CA . GLU A 1 186 ? -15.779 -6.562 6.584 1.00 97.25 186 GLU A CA 1
ATOM 1417 C C . GLU A 1 186 ? -14.666 -5.590 6.190 1.00 97.25 186 GLU A C 1
ATOM 1419 O O . GLU A 1 186 ? -13.906 -5.126 7.042 1.00 97.25 186 GLU A O 1
ATOM 1424 N N . THR A 1 187 ? -14.597 -5.240 4.907 1.00 96.50 187 THR A N 1
ATOM 1425 C CA . THR A 1 187 ? -13.594 -4.325 4.346 1.00 96.50 187 THR A CA 1
ATOM 1426 C C . THR A 1 187 ? -14.239 -2.995 3.965 1.00 96.50 187 THR A C 1
ATOM 1428 O O . THR A 1 187 ? -15.266 -2.969 3.288 1.00 96.50 187 THR A O 1
ATOM 1431 N N . THR A 1 188 ? -13.642 -1.875 4.365 1.00 95.62 188 THR A N 1
ATOM 1432 C CA . THR A 1 188 ? -14.085 -0.522 3.989 1.00 95.62 188 THR A CA 1
ATOM 1433 C C . THR A 1 188 ? -12.934 0.236 3.354 1.00 95.62 188 THR A C 1
ATOM 1435 O O . THR A 1 188 ? -11.900 0.401 3.994 1.00 95.62 188 THR A O 1
ATOM 1438 N N . VAL A 1 189 ? -13.119 0.719 2.124 1.00 94.94 189 VAL A N 1
ATOM 1439 C CA . VAL A 1 189 ? -12.126 1.563 1.448 1.00 94.94 189 VAL A CA 1
ATOM 1440 C C . VAL A 1 189 ? -12.030 2.909 2.163 1.00 94.94 189 VAL A C 1
ATOM 1442 O O . VAL A 1 189 ? -13.049 3.543 2.441 1.00 94.94 189 VAL A O 1
ATOM 1445 N N . ILE A 1 190 ? -10.805 3.333 2.461 1.00 94.44 190 ILE A N 1
ATOM 1446 C CA . ILE A 1 190 ? -10.514 4.594 3.155 1.00 94.44 190 ILE A CA 1
ATOM 1447 C C . ILE A 1 190 ? -9.511 5.477 2.416 1.00 94.44 190 ILE A C 1
ATOM 1449 O O . ILE A 1 190 ? -9.476 6.680 2.658 1.00 94.44 190 ILE A O 1
ATOM 1453 N N . ALA A 1 191 ? -8.710 4.906 1.518 1.00 94.31 191 ALA A N 1
ATOM 1454 C CA . ALA A 1 191 ? -7.751 5.650 0.717 1.00 94.31 191 ALA A CA 1
ATOM 1455 C C . ALA A 1 191 ? -7.459 4.935 -0.603 1.00 94.31 191 ALA A C 1
ATOM 1457 O O . ALA A 1 191 ? -7.830 3.777 -0.804 1.00 94.31 191 ALA A O 1
ATOM 1458 N N . LEU A 1 192 ? -6.762 5.640 -1.485 1.00 94.44 192 LEU A N 1
ATOM 1459 C CA . LEU A 1 192 ? -6.180 5.119 -2.709 1.00 94.44 192 LEU A CA 1
ATOM 1460 C C . LEU A 1 192 ? -4.654 5.207 -2.637 1.00 94.44 192 LEU A C 1
ATOM 1462 O O . LEU A 1 192 ? -4.076 6.128 -2.051 1.00 94.44 192 LEU A O 1
ATOM 1466 N N . ASP A 1 193 ? -4.011 4.252 -3.287 1.00 93.50 193 ASP A N 1
ATOM 1467 C CA . ASP A 1 193 ? -2.583 4.225 -3.574 1.00 93.50 193 ASP A CA 1
ATOM 1468 C C . ASP A 1 193 ? -2.398 3.734 -5.021 1.00 93.50 193 ASP A C 1
ATOM 1470 O O . ASP A 1 193 ? -3.362 3.567 -5.775 1.00 93.50 193 ASP A O 1
ATOM 1474 N N . ALA A 1 194 ? -1.165 3.516 -5.451 1.00 94.25 194 ALA A N 1
ATOM 1475 C CA . ALA A 1 194 ? -0.897 2.859 -6.719 1.00 94.25 194 ALA A CA 1
ATOM 1476 C C . ALA A 1 194 ? 0.274 1.902 -6.612 1.00 94.25 194 ALA A C 1
ATOM 1478 O O . ALA A 1 194 ? 1.258 2.180 -5.935 1.00 94.25 194 ALA A O 1
ATOM 1479 N N . PHE A 1 195 ? 0.198 0.800 -7.341 1.00 95.06 195 PHE A N 1
ATOM 1480 C CA . PHE A 1 195 ? 1.314 -0.109 -7.505 1.00 95.06 195 PHE A CA 1
ATOM 1481 C C . PHE A 1 195 ? 2.191 0.363 -8.665 1.00 95.06 195 PHE A C 1
ATOM 1483 O O . PHE A 1 195 ? 1.715 0.523 -9.789 1.00 95.06 195 PHE A O 1
ATOM 1490 N N . VAL A 1 196 ? 3.461 0.643 -8.381 1.00 95.19 196 VAL A N 1
ATOM 1491 C CA . VAL A 1 196 ? 4.363 1.353 -9.294 1.00 95.19 196 VAL A CA 1
ATOM 1492 C C . VAL A 1 196 ? 5.627 0.559 -9.571 1.00 95.19 196 VAL A C 1
ATOM 1494 O O . VAL A 1 196 ? 6.114 -0.186 -8.721 1.00 95.19 196 VAL A O 1
ATOM 1497 N N . PHE A 1 197 ? 6.191 0.780 -10.757 1.00 96.12 197 PHE A N 1
ATOM 1498 C CA . PHE A 1 197 ? 7.434 0.158 -11.202 1.00 96.12 197 PHE A CA 1
ATOM 1499 C C . PHE A 1 197 ? 8.573 1.167 -11.208 1.00 96.12 197 PHE A C 1
ATOM 1501 O O . PHE A 1 197 ? 8.408 2.314 -11.629 1.00 96.12 197 PHE A O 1
ATOM 1508 N N . LEU A 1 198 ? 9.730 0.715 -10.750 1.00 93.25 198 LEU A N 1
ATOM 1509 C CA . LEU A 1 198 ? 10.939 1.495 -10.561 1.00 93.25 198 LEU A CA 1
ATOM 1510 C C . LEU A 1 198 ? 12.040 0.963 -11.472 1.00 93.25 198 LEU A C 1
ATOM 1512 O O . LEU A 1 198 ? 12.183 -0.246 -11.642 1.00 93.25 198 LEU A O 1
ATOM 1516 N N . THR A 1 199 ? 12.855 1.866 -11.998 1.00 93.38 199 THR A N 1
ATOM 1517 C CA . THR A 1 199 ? 14.110 1.543 -12.684 1.00 93.38 199 THR A CA 1
ATOM 1518 C C . THR A 1 199 ? 15.154 2.603 -12.351 1.00 93.38 199 THR A C 1
ATOM 1520 O O . THR A 1 199 ? 14.826 3.676 -11.836 1.00 93.38 199 THR A O 1
ATOM 1523 N N . HIS A 1 200 ? 16.414 2.332 -12.674 1.00 91.06 200 HIS A N 1
ATOM 1524 C CA . HIS A 1 200 ? 17.465 3.342 -12.628 1.00 91.06 200 HIS A CA 1
ATOM 1525 C C . HIS A 1 200 ? 17.166 4.535 -13.556 1.00 91.06 200 HIS A C 1
ATOM 1527 O O . HIS A 1 200 ? 16.634 4.356 -14.655 1.00 91.06 200 HIS A O 1
ATOM 1533 N N . ALA A 1 201 ? 17.556 5.744 -13.151 1.00 91.12 201 ALA A N 1
ATOM 1534 C CA . ALA A 1 201 ? 17.345 6.984 -13.900 1.00 91.12 201 ALA A CA 1
ATOM 1535 C C . ALA A 1 201 ? 18.029 6.971 -15.280 1.00 91.12 201 ALA A C 1
ATOM 1537 O O . ALA A 1 201 ? 17.436 7.429 -16.256 1.00 91.12 201 ALA A O 1
ATOM 1538 N N . ASP A 1 202 ? 19.225 6.380 -15.371 1.00 91.56 202 ASP A N 1
ATOM 1539 C CA . ASP A 1 202 ? 19.978 6.217 -16.629 1.00 91.56 202 ASP A CA 1
ATOM 1540 C C . ASP A 1 202 ? 19.380 5.183 -17.597 1.00 91.56 202 ASP A C 1
ATOM 1542 O O . ASP A 1 202 ? 19.799 5.103 -18.754 1.00 91.56 202 ASP A O 1
ATOM 1546 N N . ASN A 1 203 ? 18.397 4.383 -17.168 1.00 94.25 203 ASN A N 1
ATOM 1547 C CA . ASN A 1 203 ? 17.664 3.532 -18.096 1.00 94.25 203 ASN A CA 1
ATOM 1548 C C . ASN A 1 203 ? 16.739 4.423 -18.947 1.00 94.25 203 ASN A C 1
ATOM 1550 O O . ASN A 1 203 ? 15.896 5.112 -18.380 1.00 94.25 203 ASN A O 1
ATOM 1554 N N . PRO A 1 204 ? 16.834 4.447 -20.287 1.00 95.44 204 PRO A N 1
ATOM 1555 C CA . PRO A 1 204 ? 16.075 5.385 -21.115 1.00 95.44 204 PRO A CA 1
ATOM 1556 C C . PRO A 1 204 ? 14.586 5.031 -21.249 1.00 95.44 204 PRO A C 1
ATOM 1558 O O . PRO A 1 204 ? 13.819 5.841 -21.763 1.00 95.44 204 PRO A O 1
ATOM 1561 N N . VAL A 1 205 ? 14.147 3.852 -20.796 1.00 97.62 205 VAL A N 1
ATOM 1562 C CA . VAL A 1 205 ? 12.729 3.475 -20.839 1.00 97.62 205 VAL A CA 1
ATOM 1563 C C . VAL A 1 205 ? 11.946 4.300 -19.825 1.00 97.62 205 VAL A C 1
ATOM 1565 O O . VAL A 1 205 ? 12.295 4.343 -18.650 1.00 97.62 205 VAL A O 1
ATOM 1568 N N . ASP A 1 206 ? 10.882 4.962 -20.277 1.00 97.06 206 ASP A N 1
ATOM 1569 C CA . ASP A 1 206 ? 10.017 5.799 -19.431 1.00 97.06 206 ASP A CA 1
ATOM 1570 C C . ASP A 1 206 ? 8.614 5.226 -19.229 1.00 97.06 206 ASP A C 1
ATOM 1572 O O . ASP A 1 206 ? 7.890 5.662 -18.329 1.00 97.06 206 ASP A O 1
ATOM 1576 N N . SER A 1 207 ? 8.214 4.259 -20.057 1.00 98.12 207 SER A N 1
ATOM 1577 C CA . SER A 1 207 ? 6.916 3.607 -19.954 1.00 98.12 207 SER A CA 1
ATOM 1578 C C . SER A 1 207 ? 6.970 2.161 -20.419 1.00 98.12 207 SER A C 1
ATOM 1580 O O . SER A 1 207 ? 7.677 1.840 -21.372 1.00 98.12 207 SER A O 1
ATOM 1582 N N . LEU A 1 208 ? 6.176 1.316 -19.767 1.00 98.62 208 LEU A N 1
ATOM 1583 C CA . LEU A 1 208 ? 5.902 -0.053 -20.181 1.00 98.62 208 LEU A CA 1
ATOM 1584 C C . LEU A 1 208 ? 4.387 -0.274 -20.253 1.00 98.62 208 LEU A C 1
ATOM 1586 O O . LEU A 1 208 ? 3.620 0.291 -19.473 1.00 98.62 208 LEU A O 1
ATOM 1590 N N . SER A 1 209 ? 3.948 -1.119 -21.177 1.00 98.44 209 SER A N 1
ATOM 1591 C CA . SER A 1 209 ? 2.610 -1.719 -21.119 1.00 98.44 209 SER A CA 1
ATOM 1592 C C . SER A 1 209 ? 2.550 -2.790 -20.027 1.00 98.44 209 SER A C 1
ATOM 1594 O O . SER A 1 209 ? 3.570 -3.383 -19.662 1.00 98.44 209 SER A O 1
ATOM 1596 N N . LEU A 1 210 ? 1.347 -3.101 -19.547 1.00 97.31 210 LEU A N 1
ATOM 1597 C CA . LEU A 1 210 ? 1.117 -4.207 -18.615 1.00 97.31 210 LEU A CA 1
ATOM 1598 C C . LEU A 1 210 ? 1.592 -5.539 -19.191 1.00 97.31 210 LEU A C 1
ATOM 1600 O O . LEU A 1 210 ? 2.138 -6.367 -18.464 1.00 97.31 210 LEU A O 1
ATOM 1604 N N . GLN A 1 211 ? 1.424 -5.740 -20.501 1.00 98.00 211 GLN A N 1
ATOM 1605 C CA . GLN A 1 211 ? 1.903 -6.953 -21.152 1.00 98.00 211 GLN A CA 1
ATOM 1606 C C . GLN A 1 211 ? 3.431 -7.043 -21.110 1.00 98.00 211 GLN A C 1
ATOM 1608 O O . GLN A 1 211 ? 3.955 -8.082 -20.732 1.00 98.00 211 GLN A O 1
ATOM 1613 N N . GLN A 1 212 ? 4.147 -5.952 -21.400 1.00 98.50 212 GLN A N 1
ATOM 1614 C CA . GLN A 1 212 ? 5.610 -5.942 -21.303 1.00 98.50 212 GLN A CA 1
ATOM 1615 C C . GLN A 1 212 ? 6.091 -6.215 -19.876 1.00 98.50 212 GLN A C 1
ATOM 1617 O O . GLN A 1 212 ? 7.053 -6.951 -19.696 1.00 98.50 212 GLN A O 1
ATOM 1622 N N . ILE A 1 213 ? 5.414 -5.672 -18.861 1.00 98.38 213 ILE A N 1
ATOM 1623 C CA . ILE A 1 213 ? 5.736 -5.958 -17.458 1.00 98.38 213 ILE A CA 1
ATOM 1624 C C . ILE A 1 213 ? 5.573 -7.458 -17.167 1.00 98.38 213 ILE A C 1
ATOM 1626 O O . ILE A 1 213 ? 6.491 -8.078 -16.635 1.00 98.38 213 ILE A O 1
ATOM 1630 N N . ARG A 1 214 ? 4.449 -8.072 -17.560 1.00 98.12 214 ARG A N 1
ATOM 1631 C CA . ARG A 1 214 ? 4.231 -9.524 -17.400 1.00 98.12 214 ARG A CA 1
ATOM 1632 C C . ARG A 1 214 ? 5.278 -10.350 -18.136 1.00 98.12 214 ARG A C 1
ATOM 1634 O O . ARG A 1 214 ? 5.782 -11.336 -17.602 1.00 98.12 214 ARG A O 1
ATOM 1641 N N . ASP A 1 215 ? 5.620 -9.955 -19.354 1.00 98.19 215 ASP A N 1
ATOM 1642 C CA . ASP A 1 215 ? 6.601 -10.665 -20.166 1.00 98.19 215 ASP A CA 1
ATOM 1643 C C . ASP A 1 215 ? 8.006 -10.559 -19.551 1.00 98.19 215 ASP A C 1
ATOM 1645 O O . ASP A 1 215 ? 8.753 -11.533 -19.572 1.00 98.19 215 ASP A O 1
ATOM 1649 N N . ILE A 1 216 ? 8.352 -9.422 -18.937 1.00 97.38 216 ILE A N 1
ATOM 1650 C CA . ILE A 1 216 ? 9.596 -9.250 -18.173 1.00 97.38 216 ILE A CA 1
ATOM 1651 C C . ILE A 1 216 ? 9.617 -10.183 -16.959 1.00 97.38 216 ILE A C 1
ATOM 1653 O O . ILE A 1 216 ? 10.543 -10.978 -16.792 1.00 97.38 216 ILE A O 1
ATOM 1657 N N . TYR A 1 217 ? 8.577 -10.129 -16.125 1.00 96.25 217 TYR A N 1
ATOM 1658 C CA . TYR A 1 217 ? 8.530 -10.890 -14.877 1.00 96.25 217 TYR A CA 1
ATOM 1659 C C . TYR A 1 217 ? 8.265 -12.385 -15.070 1.00 96.25 217 TYR A C 1
ATOM 1661 O O . TYR A 1 217 ? 8.530 -13.148 -14.150 1.00 96.25 217 TYR A O 1
ATOM 1669 N N . SER A 1 218 ? 7.821 -12.829 -16.250 1.00 96.31 218 SER A N 1
ATOM 1670 C CA . SER A 1 218 ? 7.758 -14.251 -16.637 1.00 96.31 218 SER A CA 1
ATOM 1671 C C . SER A 1 218 ? 9.000 -14.740 -17.397 1.00 96.31 218 SER A C 1
ATOM 1673 O O . SER A 1 218 ? 9.119 -15.931 -17.686 1.00 96.31 218 SER A O 1
ATOM 1675 N N . GLY A 1 219 ? 9.941 -13.843 -17.719 1.00 95.38 219 GLY A N 1
ATOM 1676 C CA . GLY A 1 219 ? 11.180 -14.163 -18.432 1.00 95.38 219 GLY A CA 1
ATOM 1677 C C . GLY A 1 219 ? 11.035 -14.307 -19.952 1.00 95.38 219 GLY A C 1
ATOM 1678 O O . GLY A 1 219 ? 11.944 -14.816 -20.605 1.00 95.38 219 GLY A O 1
ATOM 1679 N N . GLN A 1 220 ? 9.914 -13.875 -20.534 1.00 96.88 220 GLN A N 1
ATOM 1680 C CA . GLN A 1 220 ? 9.714 -13.819 -21.988 1.00 96.88 220 GLN A CA 1
ATOM 1681 C C . GLN A 1 220 ? 10.444 -12.625 -22.628 1.00 96.88 220 GLN A C 1
ATOM 1683 O O . GLN A 1 220 ? 10.991 -12.749 -23.726 1.00 96.88 220 GLN A O 1
ATOM 1688 N N . LEU A 1 221 ? 10.484 -11.483 -21.935 1.00 97.50 221 LEU A N 1
ATOM 1689 C CA . LEU A 1 221 ? 11.317 -10.330 -22.277 1.00 97.50 221 LEU A CA 1
ATOM 1690 C C . LEU A 1 221 ? 12.518 -10.292 -21.335 1.00 97.50 221 LEU A C 1
ATOM 1692 O O . LEU A 1 221 ? 12.363 -10.198 -20.122 1.00 97.50 221 LEU A O 1
ATOM 1696 N N . THR A 1 222 ? 13.720 -10.369 -21.897 1.00 96.75 222 THR A N 1
ATOM 1697 C CA . THR A 1 222 ? 14.961 -10.540 -21.125 1.00 96.75 222 THR A CA 1
ATOM 1698 C C . THR A 1 222 ? 16.005 -9.470 -21.415 1.00 96.75 222 THR A C 1
ATOM 1700 O O . THR A 1 222 ? 17.042 -9.453 -20.758 1.00 96.75 222 THR A O 1
ATOM 1703 N N . ASN A 1 223 ? 15.755 -8.570 -22.369 1.00 97.81 223 ASN A N 1
ATOM 1704 C CA . ASN A 1 223 ? 16.660 -7.481 -22.723 1.00 97.81 223 ASN A CA 1
ATOM 1705 C C . ASN A 1 223 ? 15.890 -6.174 -22.976 1.00 97.81 223 ASN A C 1
ATOM 1707 O O . ASN A 1 223 ? 14.877 -6.154 -23.679 1.00 97.81 223 ASN A O 1
ATOM 1711 N N . TRP A 1 224 ? 16.393 -5.068 -22.426 1.00 98.06 224 TRP A N 1
ATOM 1712 C CA . TRP A 1 224 ? 15.772 -3.745 -22.508 1.00 98.06 224 TRP A CA 1
ATOM 1713 C C . TRP A 1 224 ? 15.609 -3.238 -23.949 1.00 98.06 224 TRP A C 1
ATOM 1715 O O . TRP A 1 224 ? 14.643 -2.531 -24.241 1.00 98.06 224 TRP A O 1
ATOM 1725 N N . SER A 1 225 ? 16.469 -3.649 -24.885 1.00 97.75 225 SER A N 1
ATOM 1726 C CA . SER A 1 225 ? 16.356 -3.296 -26.309 1.00 97.75 225 SER A CA 1
ATOM 1727 C C . SER A 1 225 ? 15.049 -3.785 -26.948 1.00 97.75 225 SER A C 1
ATOM 1729 O O . SER A 1 225 ? 14.559 -3.171 -27.897 1.00 97.75 225 SER A O 1
ATOM 1731 N N . GLN A 1 226 ? 14.421 -4.828 -26.391 1.00 98.19 226 GLN A N 1
ATOM 1732 C CA . GLN A 1 226 ? 13.128 -5.349 -26.852 1.00 98.19 226 GLN A CA 1
ATOM 1733 C C . GLN A 1 226 ? 11.959 -4.398 -26.546 1.00 98.19 226 GLN A C 1
ATOM 1735 O O . GLN A 1 226 ? 10.889 -4.524 -27.140 1.00 98.19 226 GLN A O 1
ATOM 1740 N N . VAL A 1 227 ? 12.161 -3.441 -25.636 1.00 97.25 227 VAL A N 1
ATOM 1741 C CA . VAL A 1 227 ? 11.168 -2.438 -25.223 1.00 97.25 227 VAL A CA 1
ATOM 1742 C C . VAL A 1 227 ? 11.662 -1.003 -25.453 1.00 97.25 227 VAL A C 1
ATOM 1744 O O . VAL A 1 227 ? 11.140 -0.059 -24.869 1.00 97.25 227 VAL A O 1
ATOM 1747 N N . GLY A 1 228 ? 12.653 -0.828 -26.336 1.00 93.75 228 GLY A N 1
ATOM 1748 C CA . GLY A 1 228 ? 13.186 0.485 -26.718 1.00 93.75 228 GLY A CA 1
ATOM 1749 C C . GLY A 1 228 ? 14.252 1.049 -25.773 1.00 93.75 228 GLY A C 1
ATOM 1750 O O . GLY A 1 228 ? 14.567 2.234 -25.856 1.00 93.75 228 GLY A O 1
ATOM 1751 N N . GLY A 1 229 ? 14.796 0.218 -24.882 1.00 95.12 229 GLY A N 1
ATOM 1752 C CA . GLY A 1 229 ? 15.872 0.571 -23.965 1.00 95.12 229 GLY A CA 1
ATOM 1753 C C . GLY A 1 229 ? 17.281 0.300 -24.504 1.00 95.12 229 GLY A C 1
ATOM 1754 O O . GLY A 1 229 ? 17.495 0.111 -25.702 1.00 95.12 229 GLY A O 1
ATOM 1755 N N . LEU A 1 230 ? 18.255 0.282 -23.591 1.00 92.81 230 LEU A N 1
ATOM 1756 C CA . LEU A 1 230 ? 19.644 -0.083 -23.890 1.00 92.81 230 LEU A CA 1
ATOM 1757 C C . LEU A 1 230 ? 19.755 -1.576 -24.238 1.00 92.81 230 LEU A C 1
ATOM 1759 O O . LEU A 1 230 ? 18.925 -2.375 -23.812 1.00 92.81 230 LEU A O 1
ATOM 1763 N N . ASP A 1 231 ? 20.801 -1.971 -24.965 1.00 96.56 231 ASP A N 1
ATOM 1764 C CA . ASP A 1 231 ? 21.141 -3.390 -25.138 1.00 96.56 231 ASP A CA 1
ATOM 1765 C C . ASP A 1 231 ? 21.775 -3.937 -23.850 1.00 96.56 231 ASP A C 1
ATOM 1767 O O . ASP A 1 231 ? 22.993 -4.059 -23.720 1.00 96.56 231 ASP A O 1
ATOM 1771 N N . LEU A 1 232 ? 20.920 -4.171 -22.856 1.00 92.88 232 LEU A N 1
ATOM 1772 C CA . LEU A 1 232 ? 21.260 -4.677 -21.535 1.00 92.88 232 LEU A CA 1
ATOM 1773 C C . LEU A 1 232 ? 20.263 -5.772 -21.145 1.00 92.88 232 LEU A C 1
ATOM 1775 O O . LEU A 1 232 ? 19.071 -5.638 -21.450 1.00 92.88 232 LEU A O 1
ATOM 1779 N N . PRO A 1 233 ? 20.712 -6.833 -20.448 1.00 94.31 233 PRO A N 1
ATOM 1780 C CA . PRO A 1 233 ? 19.792 -7.798 -19.856 1.00 94.31 233 PRO A CA 1
ATOM 1781 C C . PRO A 1 233 ? 18.824 -7.093 -18.895 1.00 94.31 233 PRO A C 1
ATOM 1783 O O . PRO A 1 233 ? 19.124 -6.015 -18.396 1.00 94.31 233 PRO A O 1
ATOM 1786 N N . ILE A 1 234 ? 17.658 -7.681 -18.648 1.00 94.06 234 ILE A N 1
ATOM 1787 C CA . ILE A 1 234 ? 16.707 -7.184 -17.650 1.00 94.06 234 ILE A CA 1
ATOM 1788 C C . ILE A 1 234 ? 16.877 -8.001 -16.375 1.00 94.06 234 ILE A C 1
ATOM 1790 O O . ILE A 1 234 ? 16.844 -9.232 -16.427 1.00 94.06 234 ILE A O 1
ATOM 1794 N N . THR A 1 235 ? 17.001 -7.315 -15.241 1.00 91.25 235 THR A N 1
ATOM 1795 C CA . THR A 1 235 ? 17.022 -7.933 -13.912 1.00 91.25 235 THR A CA 1
ATOM 1796 C C . THR A 1 235 ? 15.688 -7.653 -13.199 1.00 91.25 235 THR A C 1
ATOM 1798 O O . THR A 1 235 ? 15.509 -6.567 -12.644 1.00 91.25 235 THR A O 1
ATOM 1801 N N . PRO A 1 236 ? 14.708 -8.582 -13.242 1.00 92.00 236 PRO A N 1
ATOM 1802 C CA . PRO A 1 236 ? 13.394 -8.394 -12.631 1.00 92.00 236 PRO A CA 1
ATOM 1803 C C . PRO A 1 236 ? 13.434 -8.711 -11.137 1.00 92.00 236 PRO A C 1
ATOM 1805 O O . PRO A 1 236 ? 13.381 -9.864 -10.706 1.00 92.00 236 PRO A O 1
ATOM 1808 N N . TYR A 1 237 ? 13.515 -7.658 -10.339 1.00 89.50 237 TYR A N 1
ATOM 1809 C CA . TYR A 1 237 ? 13.603 -7.728 -8.895 1.00 89.50 237 TYR A CA 1
ATOM 1810 C C . TYR A 1 237 ? 12.260 -8.083 -8.262 1.00 89.50 237 TYR A C 1
ATOM 1812 O O . TYR A 1 237 ? 11.253 -7.416 -8.510 1.00 89.50 237 TYR A O 1
ATOM 1820 N N . GLN A 1 238 ? 12.271 -9.148 -7.456 1.00 87.44 238 GLN A N 1
ATOM 1821 C CA . GLN A 1 238 ? 11.098 -9.735 -6.807 1.00 87.44 238 GLN A CA 1
ATOM 1822 C C . GLN A 1 238 ? 11.192 -9.661 -5.282 1.00 87.44 238 GLN A C 1
ATOM 1824 O O . GLN A 1 238 ? 12.262 -9.436 -4.716 1.00 87.44 238 GLN A O 1
ATOM 1829 N N . ARG A 1 239 ? 10.053 -9.839 -4.619 1.00 85.00 239 ARG A N 1
ATOM 1830 C CA . ARG A 1 239 ? 9.851 -9.699 -3.177 1.00 85.00 239 ARG A CA 1
ATOM 1831 C C . ARG A 1 239 ? 9.512 -11.048 -2.540 1.00 85.00 239 ARG A C 1
ATOM 1833 O O . ARG A 1 239 ? 9.048 -11.947 -3.225 1.00 85.00 239 ARG A O 1
ATOM 1840 N N . GLU A 1 240 ? 9.743 -11.176 -1.232 1.00 81.25 240 GLU A N 1
ATOM 1841 C CA . GLU A 1 240 ? 9.382 -12.387 -0.479 1.00 81.25 240 GLU A CA 1
ATOM 1842 C C . GLU A 1 240 ? 7.887 -12.709 -0.603 1.00 81.25 240 GLU A C 1
ATOM 1844 O O . GLU A 1 240 ? 7.048 -11.798 -0.600 1.00 81.25 240 GLU A O 1
ATOM 1849 N N . GLU A 1 241 ? 7.571 -14.003 -0.681 1.00 80.31 241 GLU A 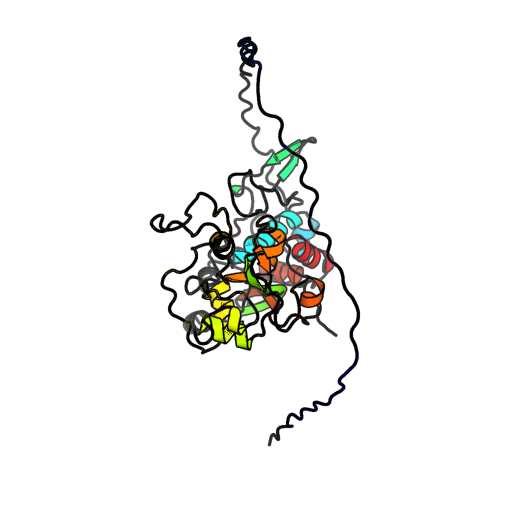N 1
ATOM 1850 C CA . GLU A 1 241 ? 6.199 -14.518 -0.636 1.00 80.31 241 GLU A CA 1
ATOM 1851 C C . GLU A 1 241 ? 5.478 -13.982 0.614 1.00 80.31 241 GLU A C 1
ATOM 1853 O O . GLU A 1 241 ? 6.093 -13.802 1.670 1.00 80.31 241 GLU A O 1
ATOM 1858 N N . ASN A 1 242 ? 4.183 -13.681 0.490 1.00 77.25 242 ASN A N 1
ATOM 1859 C CA . ASN A 1 242 ? 3.348 -13.073 1.539 1.00 77.25 242 ASN A CA 1
ATOM 1860 C C . ASN A 1 242 ? 3.780 -11.666 1.998 1.00 77.25 242 ASN A C 1
ATOM 1862 O O . ASN A 1 242 ? 3.308 -11.150 3.017 1.00 77.25 242 ASN A O 1
ATOM 1866 N N . SER A 1 243 ? 4.692 -11.009 1.272 1.00 81.00 243 SER A N 1
ATOM 1867 C CA . SER A 1 243 ? 4.892 -9.570 1.442 1.00 81.00 243 SER A CA 1
ATOM 1868 C C . SER A 1 243 ? 3.831 -8.799 0.657 1.00 81.00 243 SER A C 1
ATOM 1870 O O . SER A 1 243 ? 3.538 -9.130 -0.489 1.00 81.00 243 SER A O 1
ATOM 1872 N N . GLY A 1 244 ? 3.290 -7.722 1.237 1.00 81.31 244 GLY A N 1
ATOM 1873 C CA . GLY A 1 244 ? 2.180 -6.984 0.623 1.00 81.31 244 GLY A CA 1
ATOM 1874 C C . GLY A 1 244 ? 2.443 -6.523 -0.818 1.00 81.31 244 GLY A C 1
ATOM 1875 O O . GLY A 1 244 ? 1.547 -6.581 -1.650 1.00 81.31 244 GLY A O 1
ATOM 1876 N N . SER A 1 245 ? 3.674 -6.123 -1.161 1.00 86.25 245 SER A N 1
ATOM 1877 C CA . SER A 1 245 ? 4.027 -5.746 -2.538 1.00 86.25 245 SER A CA 1
ATOM 1878 C C . SER A 1 245 ? 4.192 -6.939 -3.486 1.00 86.25 245 SER A C 1
ATOM 1880 O O . SER A 1 245 ? 3.894 -6.789 -4.669 1.00 86.25 245 SER A O 1
ATOM 1882 N N . GLN A 1 246 ? 4.631 -8.108 -2.999 1.00 88.88 246 GLN A N 1
ATOM 1883 C CA . GLN A 1 246 ? 4.636 -9.345 -3.792 1.00 88.88 246 GLN A CA 1
ATOM 1884 C C . GLN A 1 246 ? 3.210 -9.791 -4.104 1.00 88.88 246 GLN A C 1
ATOM 1886 O O . GLN A 1 246 ? 2.881 -10.069 -5.252 1.00 88.88 246 GLN A O 1
ATOM 1891 N N . GLU A 1 247 ? 2.338 -9.763 -3.104 1.00 86.94 247 GLU A N 1
ATOM 1892 C CA . GLU A 1 247 ? 0.943 -10.145 -3.285 1.00 86.94 247 GLU A CA 1
ATOM 1893 C C . GLU A 1 247 ? 0.182 -9.163 -4.184 1.00 86.94 247 GLU A C 1
ATOM 1895 O O . GLU A 1 247 ? -0.662 -9.573 -4.976 1.00 86.94 247 GLU A O 1
ATOM 1900 N N . LEU A 1 248 ? 0.506 -7.865 -4.140 1.00 90.06 248 LEU A N 1
ATOM 1901 C CA . LEU A 1 248 ? -0.009 -6.899 -5.116 1.00 90.06 248 LEU A CA 1
ATOM 1902 C C . LEU A 1 248 ? 0.502 -7.190 -6.536 1.00 90.06 248 LEU A C 1
ATOM 1904 O O . LEU A 1 248 ? -0.268 -7.065 -7.488 1.00 90.06 248 LEU A O 1
ATOM 1908 N N . MET A 1 249 ? 1.763 -7.609 -6.695 1.00 93.38 249 MET A N 1
ATOM 1909 C CA . MET A 1 249 ? 2.309 -8.025 -7.994 1.00 93.38 249 MET A CA 1
ATOM 1910 C C . MET A 1 249 ? 1.555 -9.238 -8.553 1.00 93.38 249 MET A C 1
ATOM 1912 O O . MET A 1 249 ? 1.190 -9.265 -9.729 1.00 93.38 249 MET A O 1
ATOM 1916 N N . GLU A 1 250 ? 1.277 -10.226 -7.708 1.00 91.00 250 GLU A N 1
ATOM 1917 C CA . GLU A 1 250 ? 0.476 -11.401 -8.050 1.00 91.00 250 GLU A CA 1
ATOM 1918 C C . GLU A 1 250 ? -0.967 -11.014 -8.387 1.00 91.00 250 GLU A C 1
ATOM 1920 O O . GLU A 1 250 ? -1.458 -11.331 -9.467 1.00 91.00 250 GLU A O 1
ATOM 1925 N N . ALA A 1 251 ? -1.638 -10.255 -7.522 1.00 88.31 251 ALA A N 1
ATOM 1926 C CA . ALA A 1 251 ? -3.055 -9.945 -7.669 1.00 88.31 251 ALA A CA 1
ATOM 1927 C C . ALA A 1 251 ? -3.360 -8.985 -8.830 1.00 88.31 251 ALA A C 1
ATOM 1929 O O . ALA A 1 251 ? -4.364 -9.165 -9.523 1.00 88.31 251 ALA A O 1
ATOM 1930 N N . LEU A 1 252 ? -2.527 -7.960 -9.041 1.00 91.44 252 LEU A N 1
ATOM 1931 C CA . LEU A 1 252 ? -2.807 -6.878 -9.994 1.00 91.44 252 LEU A CA 1
ATOM 1932 C C . LEU A 1 252 ? -2.129 -7.064 -11.352 1.00 91.44 252 LEU A C 1
ATOM 1934 O O . LEU A 1 252 ? -2.602 -6.517 -12.350 1.00 91.44 252 LEU A O 1
ATOM 1938 N N . VAL A 1 253 ? -1.010 -7.791 -11.403 1.00 95.62 253 VAL A N 1
ATOM 1939 C CA . VAL A 1 253 ? -0.155 -7.827 -12.596 1.00 95.62 253 VAL A CA 1
ATOM 1940 C C . VAL A 1 253 ? -0.048 -9.233 -13.151 1.00 95.62 253 VAL A C 1
ATOM 1942 O O . VAL A 1 253 ? -0.446 -9.452 -14.295 1.00 95.62 253 VAL A O 1
ATOM 1945 N N . MET A 1 254 ? 0.476 -10.179 -12.377 1.00 94.88 254 MET A N 1
ATOM 1946 C CA . MET A 1 254 ? 0.802 -11.512 -12.887 1.00 94.88 254 MET A CA 1
ATOM 1947 C C . MET A 1 254 ? -0.407 -12.441 -12.947 1.00 94.88 254 MET A C 1
ATOM 1949 O O . MET A 1 254 ? -0.498 -13.248 -13.871 1.00 94.88 254 MET A O 1
ATOM 1953 N N . HIS A 1 255 ? -1.360 -12.296 -12.028 1.00 89.44 255 HIS A N 1
ATOM 1954 C CA . HIS A 1 255 ? -2.427 -13.266 -11.802 1.00 89.44 255 HIS A CA 1
ATOM 1955 C C . HIS A 1 255 ? -1.826 -14.682 -11.698 1.00 89.44 255 HIS A C 1
ATOM 1957 O O . HIS A 1 255 ? -0.915 -14.903 -10.908 1.00 89.44 255 HIS A O 1
ATOM 1963 N N . ASP A 1 256 ? -2.266 -15.617 -12.540 1.00 86.88 256 ASP A N 1
ATOM 1964 C CA . ASP A 1 256 ? -1.775 -17.001 -12.553 1.00 86.88 256 ASP A CA 1
ATOM 1965 C C . ASP A 1 256 ? -0.512 -17.210 -13.418 1.00 86.88 256 ASP A C 1
ATOM 1967 O O . ASP A 1 256 ? -0.108 -18.350 -13.671 1.00 86.88 256 ASP A O 1
ATOM 1971 N N . LEU A 1 257 ? 0.098 -16.142 -13.950 1.00 92.19 257 LEU A N 1
ATOM 1972 C CA . LEU A 1 257 ? 1.313 -16.272 -14.755 1.00 92.19 257 LEU A CA 1
ATOM 1973 C C . LEU A 1 257 ? 2.515 -16.624 -13.868 1.00 92.19 257 LEU A C 1
ATOM 1975 O O . LEU A 1 257 ? 2.731 -15.982 -12.840 1.00 92.19 257 LEU A O 1
ATOM 1979 N N . PRO A 1 258 ? 3.350 -17.596 -14.277 1.00 91.88 258 PRO A N 1
ATOM 1980 C CA . PRO A 1 258 ? 4.532 -17.953 -13.513 1.00 91.88 258 PRO A CA 1
ATOM 1981 C C . PRO A 1 258 ? 5.559 -16.821 -13.553 1.00 91.88 258 PRO A C 1
ATOM 1983 O O . PRO A 1 258 ? 5.820 -16.230 -14.605 1.00 91.88 258 PRO A O 1
ATOM 1986 N N . PHE A 1 259 ? 6.191 -16.577 -12.410 1.00 91.81 259 PHE A N 1
ATOM 1987 C CA . PHE A 1 259 ? 7.352 -15.705 -12.325 1.00 91.81 259 PHE A CA 1
ATOM 1988 C C . PHE A 1 259 ? 8.598 -16.406 -12.871 1.00 91.81 259 PHE A C 1
ATOM 1990 O O . PHE A 1 259 ? 8.782 -17.619 -12.726 1.00 91.81 259 PHE A O 1
ATOM 1997 N N . VAL A 1 260 ? 9.497 -15.623 -13.462 1.00 90.56 260 VAL A N 1
ATOM 1998 C CA . VAL A 1 260 ? 10.879 -16.036 -13.678 1.00 90.56 260 VAL A CA 1
ATOM 1999 C C . VAL A 1 260 ? 11.493 -16.355 -12.324 1.00 90.56 260 VAL A C 1
ATOM 2001 O O . VAL A 1 260 ? 11.246 -15.669 -11.332 1.00 90.56 260 VAL A O 1
ATOM 2004 N N . LYS A 1 261 ? 12.300 -17.411 -12.266 1.00 82.56 261 LYS A N 1
ATOM 2005 C CA . LYS A 1 261 ? 12.976 -17.780 -11.029 1.00 82.56 261 LYS A CA 1
ATOM 2006 C C . LYS A 1 261 ? 13.912 -16.642 -10.607 1.00 82.56 261 LYS A C 1
ATOM 2008 O O . LYS A 1 261 ? 14.903 -16.389 -11.286 1.00 82.56 261 LYS A O 1
ATOM 2013 N N . ALA A 1 262 ? 13.595 -15.974 -9.502 1.00 69.38 262 ALA A N 1
ATOM 2014 C CA . ALA A 1 262 ? 14.512 -15.041 -8.866 1.00 69.38 262 ALA A CA 1
ATOM 2015 C C . ALA A 1 262 ? 15.547 -15.848 -8.075 1.00 69.38 262 ALA A C 1
ATOM 2017 O O . ALA A 1 262 ? 15.195 -16.588 -7.157 1.00 69.38 262 ALA A O 1
ATOM 2018 N N . ASP A 1 263 ? 16.822 -15.736 -8.449 1.00 58.78 263 ASP A N 1
ATOM 2019 C CA . ASP A 1 263 ? 17.908 -16.383 -7.705 1.00 58.78 263 ASP A CA 1
ATOM 2020 C C . ASP A 1 263 ? 18.147 -15.711 -6.339 1.00 58.78 263 ASP A C 1
ATOM 2022 O O . ASP A 1 263 ? 18.685 -16.354 -5.440 1.00 58.78 263 ASP A O 1
ATOM 2026 N N . ASP A 1 264 ? 17.705 -14.457 -6.169 1.00 57.16 264 ASP A N 1
ATOM 2027 C CA . ASP A 1 264 ? 17.737 -13.695 -4.919 1.00 57.16 264 ASP A CA 1
ATOM 2028 C C . ASP A 1 264 ? 16.506 -12.780 -4.813 1.00 57.16 264 ASP A C 1
ATOM 2030 O O . ASP A 1 264 ? 16.254 -11.955 -5.694 1.00 57.16 264 ASP A O 1
ATOM 2034 N N . LEU A 1 265 ? 15.748 -12.907 -3.724 1.00 59.91 265 LEU A N 1
ATOM 2035 C CA . LEU A 1 265 ? 14.625 -12.025 -3.405 1.00 59.91 265 LEU A CA 1
ATOM 2036 C C . LEU A 1 265 ? 15.140 -10.745 -2.741 1.00 59.91 265 LEU A C 1
ATOM 2038 O O . LEU A 1 265 ? 16.075 -10.751 -1.933 1.00 59.91 265 LEU A O 1
ATOM 2042 N N . ILE A 1 266 ? 14.556 -9.610 -3.112 1.00 60.75 266 ILE A N 1
ATOM 2043 C CA . ILE A 1 266 ? 15.098 -8.300 -2.774 1.00 60.75 266 ILE A CA 1
ATOM 2044 C C . ILE A 1 266 ? 14.457 -7.773 -1.522 1.00 60.75 266 ILE A C 1
ATOM 2046 O O . ILE A 1 266 ? 13.445 -7.080 -1.543 1.00 60.75 266 ILE A O 1
ATOM 2050 N N . ALA A 1 267 ? 15.173 -8.083 -0.447 1.00 53.41 267 ALA A N 1
ATOM 2051 C CA . ALA A 1 267 ? 15.102 -7.564 0.905 1.00 53.41 267 ALA A CA 1
ATOM 2052 C C . ALA A 1 267 ? 13.813 -7.863 1.676 1.00 53.41 267 ALA A C 1
ATOM 2054 O O . ALA A 1 267 ? 12.713 -7.918 1.159 1.00 53.41 267 ALA A O 1
ATOM 2055 N N . TYR A 1 268 ? 13.945 -7.937 2.992 1.00 55.81 268 TYR A N 1
ATOM 2056 C CA . TYR A 1 268 ? 12.843 -8.155 3.927 1.00 55.81 268 TYR A CA 1
ATOM 2057 C C . TYR A 1 268 ? 11.988 -6.896 4.158 1.00 55.81 268 TYR A C 1
ATOM 2059 O O . TYR A 1 268 ? 10.984 -6.950 4.857 1.00 55.81 268 TYR A O 1
ATOM 2067 N N . THR A 1 269 ? 12.357 -5.751 3.567 1.00 68.69 269 THR A N 1
ATOM 2068 C CA . THR A 1 269 ? 11.747 -4.439 3.860 1.00 68.69 269 THR A CA 1
ATOM 2069 C C . THR A 1 269 ? 11.358 -3.678 2.598 1.00 68.69 269 THR A C 1
ATOM 2071 O O . THR A 1 269 ? 11.984 -3.851 1.556 1.00 68.69 269 THR A O 1
ATOM 2074 N N . MET A 1 270 ? 10.388 -2.770 2.696 1.00 73.06 270 MET A N 1
ATOM 2075 C CA . MET A 1 270 ? 9.916 -1.926 1.584 1.00 73.06 270 MET A CA 1
ATOM 2076 C C . MET A 1 270 ? 10.985 -0.993 0.974 1.00 73.06 270 MET A C 1
ATOM 2078 O O . MET A 1 270 ? 10.792 -0.470 -0.120 1.00 73.06 270 MET A O 1
ATOM 2082 N N . ALA A 1 271 ? 12.133 -0.807 1.637 1.00 73.62 271 ALA A N 1
ATOM 2083 C CA . ALA A 1 271 ? 13.283 -0.089 1.076 1.00 73.62 271 ALA A CA 1
ATOM 2084 C C . ALA A 1 271 ? 14.106 -0.938 0.082 1.00 73.62 271 ALA A C 1
ATOM 2086 O O . ALA A 1 271 ? 14.906 -0.397 -0.679 1.00 73.62 271 ALA A O 1
ATOM 2087 N N . GLY A 1 272 ? 13.913 -2.263 0.076 1.00 76.25 272 GLY A N 1
ATOM 2088 C CA . GLY A 1 272 ? 14.620 -3.218 -0.783 1.00 76.25 272 GLY A CA 1
ATOM 2089 C C . GLY A 1 272 ? 14.646 -2.853 -2.266 1.00 76.25 272 GLY A C 1
ATOM 2090 O O . GLY A 1 272 ? 15.741 -2.715 -2.809 1.00 76.25 272 GLY A O 1
ATOM 2091 N N . PRO A 1 273 ? 13.475 -2.657 -2.906 1.00 81.81 273 PRO A N 1
ATOM 2092 C CA . PRO A 1 273 ? 13.373 -2.269 -4.312 1.00 81.81 273 PRO A CA 1
ATOM 2093 C C . PRO A 1 273 ? 14.246 -1.067 -4.685 1.00 81.81 273 PRO A C 1
ATOM 2095 O O . PRO A 1 273 ? 14.903 -1.074 -5.720 1.00 81.81 273 PRO A O 1
ATOM 2098 N N . PHE A 1 274 ? 14.303 -0.054 -3.818 1.00 80.50 274 PHE A N 1
ATOM 2099 C CA . PHE A 1 274 ? 15.116 1.133 -4.061 1.00 80.50 274 PHE A CA 1
ATOM 2100 C C . PHE A 1 274 ? 16.606 0.846 -3.891 1.00 80.50 274 PHE A C 1
ATOM 2102 O O . PHE A 1 274 ? 17.421 1.223 -4.724 1.00 80.50 274 PHE A O 1
ATOM 2109 N N . ASN A 1 275 ? 16.976 0.133 -2.829 1.00 76.31 275 ASN A N 1
ATOM 2110 C CA . ASN A 1 275 ? 18.373 -0.202 -2.573 1.00 76.31 275 ASN A CA 1
ATOM 2111 C C . ASN A 1 275 ? 18.984 -1.075 -3.676 1.00 76.31 275 ASN A C 1
ATOM 2113 O O . ASN A 1 275 ? 20.168 -0.924 -3.951 1.00 76.31 275 ASN A O 1
ATOM 2117 N N . ALA A 1 276 ? 18.193 -1.940 -4.314 1.00 77.69 276 ALA A N 1
ATOM 2118 C CA . ALA A 1 276 ? 18.656 -2.772 -5.422 1.00 77.69 276 ALA A CA 1
ATOM 2119 C C . ALA A 1 276 ? 18.978 -1.971 -6.691 1.00 77.69 276 ALA A C 1
ATOM 2121 O O . ALA A 1 276 ? 19.852 -2.359 -7.458 1.00 77.69 276 ALA A O 1
ATOM 2122 N N . LEU A 1 277 ? 18.288 -0.848 -6.902 1.00 81.44 277 LEU A N 1
ATOM 2123 C CA . LEU A 1 277 ? 18.490 0.013 -8.066 1.00 81.44 277 LEU A CA 1
ATOM 2124 C C . LEU A 1 277 ? 19.514 1.128 -7.805 1.00 81.44 277 LEU A C 1
ATOM 2126 O O . LEU A 1 277 ? 20.082 1.659 -8.747 1.00 81.44 277 LEU A O 1
ATOM 2130 N N . ASN A 1 278 ? 19.760 1.515 -6.554 1.00 76.88 278 ASN A N 1
ATOM 2131 C CA . ASN A 1 278 ? 20.572 2.689 -6.223 1.00 76.88 278 ASN A CA 1
ATOM 2132 C C . ASN A 1 278 ? 22.092 2.501 -6.466 1.00 76.88 278 ASN A C 1
ATOM 2134 O O . ASN A 1 278 ? 22.650 1.448 -6.171 1.00 76.88 278 ASN A O 1
ATOM 2138 N N . ASP A 1 279 ? 22.786 3.569 -6.881 1.00 67.19 279 ASP A N 1
ATOM 2139 C CA . ASP A 1 279 ? 24.247 3.643 -7.088 1.00 67.19 279 ASP A CA 1
ATOM 2140 C C . ASP A 1 279 ? 25.030 3.471 -5.785 1.00 67.19 279 ASP A C 1
ATOM 2142 O O . ASP A 1 279 ? 26.154 2.964 -5.756 1.00 67.19 279 ASP A O 1
ATOM 2146 N N . ASN A 1 280 ? 24.419 3.903 -4.684 1.00 61.06 280 ASN A N 1
ATOM 2147 C CA . ASN A 1 280 ? 24.975 3.834 -3.343 1.00 61.06 280 ASN A CA 1
ATOM 2148 C C . ASN A 1 280 ? 24.021 3.046 -2.436 1.00 61.06 280 ASN A C 1
ATOM 2150 O O . ASN A 1 280 ? 23.360 3.653 -1.583 1.00 61.06 280 ASN A O 1
ATOM 2154 N N . PRO A 1 281 ? 23.884 1.715 -2.625 1.00 57.75 281 PRO A N 1
ATOM 2155 C CA . PRO A 1 281 ? 23.072 0.900 -1.733 1.00 57.75 281 PRO A CA 1
ATOM 2156 C C . PRO A 1 281 ? 23.573 1.187 -0.322 1.00 57.75 281 PRO A C 1
ATOM 2158 O O . PRO A 1 281 ? 24.776 1.086 -0.058 1.00 57.75 281 PRO A O 1
ATOM 2161 N N . THR A 1 282 ? 22.689 1.661 0.562 1.00 50.72 282 THR A N 1
ATOM 2162 C CA . THR A 1 282 ? 23.096 2.048 1.915 1.00 50.72 282 THR A CA 1
ATOM 2163 C C . THR A 1 282 ? 23.967 0.948 2.497 1.00 50.72 282 THR A C 1
ATOM 2165 O O . THR A 1 282 ? 23.607 -0.224 2.393 1.00 50.72 282 THR A O 1
ATOM 2168 N N . LYS A 1 283 ? 25.100 1.319 3.107 1.00 40.00 283 LYS A N 1
ATOM 2169 C CA . LYS A 1 283 ? 26.114 0.422 3.702 1.00 40.00 283 LYS A CA 1
ATOM 2170 C C . LYS A 1 283 ? 25.589 -0.531 4.798 1.00 40.00 283 LYS A C 1
ATOM 2172 O O . LYS A 1 283 ? 26.384 -1.108 5.533 1.00 40.00 283 LYS A O 1
ATOM 2177 N N . PHE A 1 284 ? 24.279 -0.704 4.926 1.00 40.31 284 PHE A N 1
ATOM 2178 C CA . PHE A 1 284 ? 23.624 -1.552 5.901 1.00 40.31 284 PHE A CA 1
ATOM 2179 C C . PHE A 1 284 ? 22.802 -2.639 5.205 1.00 40.31 284 PHE A C 1
ATOM 2181 O O . PHE A 1 284 ? 21.721 -2.370 4.680 1.00 40.31 284 PHE A O 1
ATOM 2188 N N . PRO A 1 285 ? 23.293 -3.883 5.219 1.00 41.09 285 PRO A N 1
ATOM 2189 C CA . PRO A 1 285 ? 22.500 -5.034 4.840 1.00 41.09 285 PRO A CA 1
ATOM 2190 C C . PRO A 1 285 ? 21.499 -5.329 5.972 1.00 41.09 285 PRO A C 1
ATOM 2192 O O . PRO A 1 285 ? 21.850 -5.893 7.005 1.00 41.09 285 PRO A O 1
ATOM 2195 N N . MET A 1 286 ? 20.240 -4.916 5.808 1.00 40.09 286 MET A N 1
ATOM 2196 C CA . MET A 1 286 ? 19.115 -5.470 6.578 1.00 40.09 286 MET A CA 1
ATOM 2197 C C . MET A 1 286 ? 18.673 -6.772 5.888 1.00 40.09 286 MET A C 1
ATOM 2199 O O . MET A 1 286 ? 17.677 -6.811 5.171 1.00 40.09 286 MET A O 1
ATOM 2203 N N . GLY A 1 287 ? 19.507 -7.808 6.015 1.00 42.00 287 GLY A N 1
ATOM 2204 C CA . GLY A 1 287 ? 19.417 -9.091 5.303 1.00 42.00 287 GLY A CA 1
ATOM 2205 C C . GLY A 1 287 ? 20.812 -9.647 5.000 1.00 42.00 287 GLY A C 1
ATOM 2206 O O . GLY A 1 287 ? 21.786 -8.920 5.129 1.00 42.00 287 GLY A O 1
ATOM 2207 N N . ASP A 1 288 ? 20.930 -10.932 4.664 1.00 40.06 288 ASP A N 1
ATOM 2208 C CA . ASP A 1 288 ? 22.202 -11.653 4.476 1.00 40.06 288 ASP A CA 1
ATOM 2209 C C . ASP A 1 288 ? 23.305 -10.833 3.764 1.00 40.06 288 ASP A C 1
ATOM 2211 O O . ASP A 1 288 ? 23.198 -10.459 2.598 1.00 40.06 288 ASP A O 1
ATOM 2215 N N . THR A 1 289 ? 24.398 -10.575 4.484 1.00 42.28 289 THR A N 1
ATOM 2216 C CA . THR A 1 289 ? 25.528 -9.721 4.085 1.00 42.28 289 THR A CA 1
ATOM 2217 C C . THR A 1 289 ? 26.440 -10.347 3.024 1.00 42.28 289 THR A C 1
ATOM 2219 O O . THR A 1 289 ? 27.486 -9.786 2.691 1.00 42.28 289 THR A O 1
ATOM 2222 N N . ARG A 1 290 ? 26.083 -11.526 2.499 1.00 43.19 290 ARG A N 1
ATOM 2223 C CA . ARG A 1 290 ? 26.925 -12.311 1.585 1.00 43.19 290 ARG A CA 1
ATOM 2224 C C . ARG A 1 290 ? 26.889 -11.863 0.124 1.00 43.19 290 ARG A C 1
ATOM 2226 O O . ARG A 1 290 ? 27.740 -12.318 -0.639 1.00 43.19 290 ARG A O 1
ATOM 2233 N N . LYS A 1 291 ? 25.983 -10.965 -0.278 1.00 45.66 291 LYS A N 1
ATOM 2234 C CA . LYS A 1 291 ? 25.973 -10.383 -1.630 1.00 45.66 291 LYS A CA 1
ATOM 2235 C C . LYS A 1 291 ? 26.139 -8.869 -1.559 1.00 45.66 291 LYS A C 1
ATOM 2237 O O . LYS A 1 291 ? 25.292 -8.153 -1.036 1.00 45.66 291 LYS A O 1
ATOM 2242 N N . ALA A 1 292 ? 27.269 -8.389 -2.074 1.00 46.25 292 ALA A N 1
ATOM 2243 C CA . ALA A 1 292 ? 27.422 -6.983 -2.408 1.00 46.25 292 ALA A CA 1
ATOM 2244 C C . ALA A 1 292 ? 26.376 -6.656 -3.481 1.00 46.25 292 ALA A C 1
ATOM 2246 O O . ALA A 1 292 ? 26.410 -7.244 -4.561 1.00 46.25 292 ALA A O 1
ATOM 2247 N N . TRP A 1 293 ? 25.438 -5.765 -3.166 1.00 50.06 293 TRP A N 1
ATOM 2248 C CA . TRP A 1 293 ? 24.537 -5.197 -4.163 1.00 50.06 293 TRP A CA 1
ATOM 2249 C C . TRP A 1 293 ? 25.386 -4.565 -5.277 1.00 50.06 293 TRP A C 1
ATOM 2251 O O . TRP A 1 293 ? 26.380 -3.899 -4.950 1.00 50.06 293 TRP A O 1
ATOM 2261 N N . PRO A 1 294 ? 25.061 -4.785 -6.564 1.00 50.53 294 PRO A N 1
ATOM 2262 C CA . PRO A 1 294 ? 25.707 -4.054 -7.644 1.00 50.53 294 PRO A CA 1
ATOM 2263 C C . PRO A 1 294 ? 25.624 -2.554 -7.339 1.00 50.53 294 PRO A C 1
ATOM 2265 O O . PRO A 1 294 ? 24.586 -2.065 -6.904 1.00 50.53 294 PRO A O 1
ATOM 2268 N N . GLN A 1 295 ? 26.728 -1.828 -7.506 1.00 58.31 295 GLN A N 1
ATOM 2269 C CA . GLN A 1 295 ? 26.694 -0.366 -7.490 1.00 58.31 295 GLN A CA 1
ATOM 2270 C C . GLN A 1 295 ? 25.830 0.068 -8.673 1.00 58.31 295 GLN A C 1
ATOM 2272 O O . GLN A 1 295 ? 26.303 -0.061 -9.797 1.00 58.31 295 GLN A O 1
ATOM 2277 N N . GLY A 1 296 ? 24.593 0.507 -8.426 1.00 68.00 296 GLY A N 1
ATOM 2278 C CA . GLY A 1 296 ? 23.719 1.068 -9.457 1.00 68.00 296 GLY A CA 1
ATOM 2279 C C . GLY A 1 296 ? 23.305 0.062 -10.517 1.00 68.00 296 GLY A C 1
ATOM 2280 O O . GLY A 1 296 ? 24.026 -0.168 -11.488 1.00 68.00 296 GLY A O 1
ATOM 2281 N N . ASP A 1 297 ? 22.125 -0.539 -10.375 1.00 81.88 297 ASP A N 1
ATOM 2282 C CA . ASP A 1 297 ? 21.647 -1.479 -11.384 1.00 81.88 297 ASP A CA 1
ATOM 2283 C C . ASP A 1 297 ? 20.779 -0.800 -12.450 1.00 81.88 297 ASP A C 1
ATOM 2285 O O . ASP A 1 297 ? 19.550 -0.781 -12.373 1.00 81.88 297 ASP A O 1
ATOM 2289 N N . VAL A 1 298 ? 21.432 -0.299 -13.505 1.00 87.81 298 VAL A N 1
ATOM 2290 C CA . VAL A 1 298 ? 20.763 0.244 -14.705 1.00 87.81 298 VAL A CA 1
ATOM 2291 C C . VAL A 1 298 ? 19.888 -0.800 -15.415 1.00 87.81 298 VAL A C 1
ATOM 2293 O O . VAL A 1 298 ? 18.932 -0.456 -16.115 1.00 87.81 298 VAL A O 1
ATOM 2296 N N . SER A 1 299 ? 20.209 -2.080 -15.228 1.00 90.38 299 SER A N 1
ATOM 2297 C CA . SER A 1 299 ? 19.521 -3.221 -15.827 1.00 90.38 299 SER A CA 1
ATOM 2298 C C . SER A 1 299 ? 18.281 -3.655 -15.031 1.00 90.38 299 SER A C 1
ATOM 2300 O O . SER A 1 299 ? 17.451 -4.413 -15.541 1.00 90.38 299 SER A O 1
ATOM 2302 N N . GLY A 1 300 ? 18.143 -3.163 -13.800 1.00 90.69 300 GLY A N 1
ATOM 2303 C CA . GLY A 1 300 ? 17.128 -3.588 -12.852 1.00 90.69 300 GLY A CA 1
ATOM 2304 C C . GLY A 1 300 ? 15.763 -2.948 -13.080 1.00 90.69 300 GLY A C 1
ATOM 2305 O O . GLY A 1 300 ? 15.648 -1.768 -13.408 1.00 90.69 300 GLY A O 1
ATOM 2306 N N . ILE A 1 301 ? 14.715 -3.728 -12.831 1.00 93.69 301 ILE A N 1
ATOM 2307 C CA . ILE A 1 301 ? 13.344 -3.245 -12.650 1.00 93.69 301 ILE A CA 1
ATOM 2308 C C . ILE A 1 301 ? 12.797 -3.810 -11.346 1.00 93.69 301 ILE A C 1
ATOM 2310 O O . ILE A 1 301 ? 12.909 -5.005 -11.089 1.00 93.69 301 ILE A O 1
ATOM 2314 N N . ALA A 1 302 ? 12.212 -2.949 -10.520 1.00 92.31 302 ALA A N 1
ATOM 2315 C CA . ALA A 1 302 ? 11.587 -3.322 -9.255 1.00 92.31 302 ALA A CA 1
ATOM 2316 C C . ALA A 1 302 ? 10.171 -2.740 -9.158 1.00 92.31 302 ALA A C 1
ATOM 2318 O O . ALA A 1 302 ? 9.748 -1.968 -10.018 1.00 92.31 302 ALA A O 1
ATOM 2319 N N . TYR A 1 303 ? 9.444 -3.071 -8.095 1.00 92.56 303 TYR A N 1
ATOM 2320 C CA . TYR A 1 303 ? 8.116 -2.520 -7.826 1.00 92.56 303 TYR A CA 1
ATOM 2321 C C . TYR A 1 303 ? 7.925 -2.169 -6.354 1.00 92.56 303 TYR A C 1
ATOM 2323 O O . TYR A 1 303 ? 8.605 -2.686 -5.465 1.00 92.56 303 TYR A O 1
ATOM 2331 N N . THR A 1 304 ? 6.992 -1.259 -6.100 1.00 89.50 304 THR A N 1
ATOM 2332 C CA . THR A 1 304 ? 6.587 -0.811 -4.765 1.00 89.50 304 THR A CA 1
ATOM 2333 C C . THR A 1 304 ? 5.206 -0.153 -4.843 1.00 89.50 304 THR A C 1
ATOM 2335 O O . THR A 1 304 ? 4.542 -0.212 -5.876 1.00 89.50 304 THR A O 1
ATOM 2338 N N . VAL A 1 305 ? 4.771 0.496 -3.769 1.00 89.19 305 VAL A N 1
ATOM 2339 C CA . VAL A 1 305 ? 3.573 1.342 -3.757 1.00 89.19 305 VAL A CA 1
ATOM 2340 C C . VAL A 1 305 ? 3.935 2.831 -3.856 1.00 89.19 305 VAL A C 1
ATOM 2342 O O . VAL A 1 305 ? 4.979 3.260 -3.355 1.00 89.19 305 VAL A O 1
ATOM 2345 N N . TYR A 1 306 ? 3.093 3.624 -4.521 1.00 88.94 306 TYR A N 1
ATOM 2346 C CA . TYR A 1 306 ? 3.317 5.036 -4.853 1.00 88.94 306 TYR A CA 1
ATOM 2347 C C . TYR A 1 306 ? 3.567 5.885 -3.612 1.00 88.94 306 TYR A C 1
ATOM 2349 O O . TYR A 1 306 ? 4.479 6.711 -3.604 1.00 88.94 306 TYR A O 1
ATOM 2357 N N . TYR A 1 307 ? 2.822 5.630 -2.537 1.00 82.62 307 TYR A N 1
ATOM 2358 C CA . TYR A 1 307 ? 3.071 6.244 -1.240 1.00 82.62 307 TYR A CA 1
ATOM 2359 C C . TYR A 1 307 ? 4.557 6.151 -0.815 1.00 82.62 307 TYR A C 1
ATOM 2361 O O . TYR A 1 307 ? 5.159 7.157 -0.416 1.00 82.62 307 TYR A O 1
ATOM 2369 N N . TYR A 1 308 ? 5.159 4.961 -0.932 1.00 78.44 308 TYR A N 1
ATOM 2370 C CA . TYR A 1 308 ? 6.544 4.700 -0.527 1.00 78.44 308 TYR A CA 1
ATOM 2371 C C . TYR A 1 308 ? 7.535 5.451 -1.415 1.00 78.44 308 TYR A C 1
ATOM 2373 O O . TYR A 1 308 ? 8.503 6.031 -0.923 1.00 78.44 308 TYR A O 1
ATOM 2381 N N . GLU A 1 309 ? 7.285 5.475 -2.723 1.00 78.19 309 GLU A N 1
ATOM 2382 C CA . GLU A 1 309 ? 8.104 6.245 -3.654 1.00 78.19 309 GLU A CA 1
ATOM 2383 C C . GLU A 1 309 ? 8.099 7.737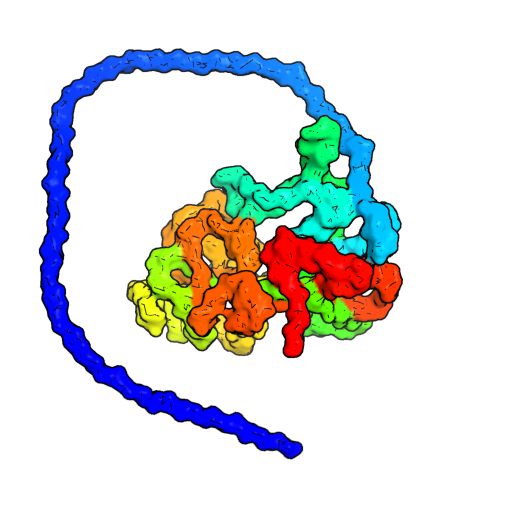 -3.317 1.00 78.19 309 GLU A C 1
ATOM 2385 O O . GLU A 1 309 ? 9.158 8.340 -3.122 1.00 78.19 309 GLU A O 1
ATOM 2390 N N . ARG A 1 310 ? 6.909 8.312 -3.160 1.00 77.44 310 ARG A N 1
ATOM 2391 C CA . ARG A 1 310 ? 6.740 9.754 -3.019 1.00 77.44 310 ARG A CA 1
ATOM 2392 C C . ARG A 1 310 ? 7.254 10.301 -1.695 1.00 77.44 310 ARG A C 1
ATOM 2394 O O . ARG A 1 310 ? 7.871 11.366 -1.672 1.00 77.44 310 ARG A O 1
ATOM 2401 N N . ASN A 1 311 ? 6.949 9.620 -0.593 1.00 69.06 311 ASN A N 1
ATOM 2402 C CA . ASN A 1 311 ? 7.151 10.178 0.747 1.00 69.06 311 ASN A CA 1
ATOM 2403 C C . ASN A 1 311 ? 8.404 9.630 1.426 1.00 69.06 311 ASN A C 1
ATOM 2405 O O . ASN A 1 311 ? 9.068 10.359 2.159 1.00 69.06 311 ASN A O 1
ATOM 2409 N N . ILE A 1 312 ? 8.763 8.375 1.144 1.00 63.94 312 ILE A N 1
ATOM 2410 C CA . ILE A 1 312 ? 9.852 7.679 1.833 1.00 63.94 312 ILE A CA 1
ATOM 2411 C C . ILE A 1 312 ? 11.141 7.684 1.004 1.00 63.94 312 ILE A C 1
ATOM 2413 O O . ILE A 1 312 ? 12.236 7.868 1.548 1.00 63.94 312 ILE A O 1
ATOM 2417 N N . ALA A 1 313 ? 11.018 7.539 -0.313 1.00 63.25 313 ALA A N 1
ATOM 2418 C CA . ALA A 1 313 ? 12.126 7.405 -1.247 1.00 63.25 313 ALA A CA 1
ATOM 2419 C C . ALA A 1 313 ? 12.499 8.632 -2.121 1.00 63.25 313 ALA A C 1
ATOM 2421 O O . ALA A 1 313 ? 13.338 8.450 -3.007 1.00 63.25 313 ALA A O 1
ATOM 2422 N N . PRO A 1 314 ? 12.059 9.892 -1.890 1.00 57.69 314 PRO A N 1
ATOM 2423 C CA . PRO A 1 314 ? 12.392 11.020 -2.779 1.00 57.69 314 PRO A CA 1
ATOM 2424 C C . PRO A 1 314 ? 13.880 11.442 -2.739 1.00 57.69 314 PRO A C 1
ATOM 2426 O O . PRO A 1 314 ? 14.242 12.536 -3.162 1.00 57.69 314 PRO A O 1
ATOM 2429 N N . ARG A 1 315 ? 14.755 10.608 -2.167 1.00 57.34 315 ARG A N 1
ATOM 2430 C CA . ARG A 1 315 ? 16.203 10.807 -2.035 1.00 57.34 315 ARG A CA 1
ATOM 2431 C C . ARG A 1 315 ? 17.035 9.903 -2.936 1.00 57.34 315 ARG A C 1
ATOM 2433 O O . ARG A 1 315 ? 18.243 10.107 -3.007 1.00 57.34 315 ARG A O 1
ATOM 2440 N N . TYR A 1 316 ? 16.430 8.910 -3.579 1.00 66.81 316 TYR A N 1
ATOM 2441 C CA . TYR A 1 316 ? 17.135 8.114 -4.573 1.00 66.81 316 TYR A CA 1
ATOM 2442 C C . TYR A 1 316 ? 17.135 8.894 -5.889 1.00 66.81 316 TYR A C 1
ATOM 2444 O O . TYR A 1 316 ? 16.281 8.694 -6.745 1.00 66.81 316 TYR A O 1
ATOM 2452 N N . GLU A 1 317 ? 18.063 9.849 -6.008 1.00 71.56 317 GLU A N 1
ATOM 2453 C CA . GLU A 1 317 ? 18.177 10.757 -7.164 1.00 71.56 317 GLU A CA 1
ATOM 2454 C C . GLU A 1 317 ? 18.361 10.008 -8.493 1.00 71.56 317 GLU A C 1
ATOM 2456 O O . GLU A 1 317 ? 18.048 10.535 -9.557 1.00 71.56 317 GLU A O 1
ATOM 2461 N N . ASN A 1 318 ? 18.836 8.766 -8.422 1.00 81.69 318 ASN A N 1
ATOM 2462 C CA . ASN A 1 318 ? 19.102 7.895 -9.554 1.00 81.69 318 ASN A CA 1
ATOM 2463 C C . ASN A 1 318 ? 18.016 6.815 -9.757 1.00 81.69 318 ASN A C 1
ATOM 2465 O O . ASN A 1 318 ? 18.247 5.850 -10.480 1.00 81.69 318 ASN A O 1
ATOM 2469 N N . ILE A 1 319 ? 16.837 6.946 -9.138 1.00 86.94 319 ILE A N 1
ATOM 2470 C CA . ILE A 1 319 ? 15.698 6.044 -9.355 1.00 86.94 319 ILE A CA 1
ATOM 2471 C C . ILE A 1 319 ? 14.542 6.838 -9.938 1.00 86.94 319 ILE A C 1
ATOM 2473 O O . ILE A 1 319 ? 14.236 7.945 -9.499 1.00 86.94 319 ILE A O 1
ATOM 2477 N N . LYS A 1 320 ? 13.871 6.251 -10.926 1.00 90.75 320 LYS A N 1
ATOM 2478 C CA . LYS A 1 320 ? 12.673 6.828 -11.527 1.00 90.75 320 LYS A CA 1
ATOM 2479 C C . LYS A 1 320 ? 11.522 5.837 -11.560 1.00 90.75 320 LYS A C 1
ATOM 2481 O O . LYS A 1 320 ? 11.717 4.626 -11.664 1.00 90.75 320 LYS A O 1
ATOM 2486 N N . VAL A 1 321 ? 10.313 6.390 -11.543 1.00 94.06 321 VAL A N 1
ATOM 2487 C CA . VAL A 1 321 ? 9.065 5.648 -11.721 1.00 94.06 321 VAL A CA 1
ATOM 2488 C C . VAL A 1 321 ? 8.700 5.562 -13.198 1.00 94.06 321 VAL A C 1
ATOM 2490 O O . VAL A 1 321 ? 8.682 6.573 -13.914 1.00 94.06 321 VAL A O 1
ATOM 2493 N N . LEU A 1 322 ? 8.362 4.356 -13.645 1.00 96.81 322 LEU A N 1
ATOM 2494 C CA . LEU A 1 322 ? 7.864 4.088 -14.988 1.00 96.81 322 LEU A CA 1
ATOM 2495 C C . LEU A 1 322 ? 6.372 4.417 -15.097 1.00 96.81 322 LEU A C 1
ATOM 2497 O O . LEU A 1 322 ? 5.573 4.108 -14.211 1.00 96.81 322 LEU A O 1
ATOM 2501 N N . ALA A 1 323 ? 5.980 5.018 -16.220 1.00 98.12 323 ALA A N 1
ATOM 2502 C CA . ALA A 1 323 ? 4.577 5.091 -16.601 1.00 98.12 323 ALA A CA 1
ATOM 2503 C C . ALA A 1 323 ? 4.073 3.703 -17.021 1.00 98.12 323 ALA A C 1
ATOM 2505 O O . ALA A 1 323 ? 4.778 2.971 -17.720 1.00 98.12 323 ALA A O 1
ATOM 2506 N N . VAL A 1 324 ? 2.834 3.368 -16.671 1.00 98.38 324 VAL A N 1
ATOM 2507 C CA . VAL A 1 324 ? 2.195 2.115 -17.092 1.00 98.38 324 VAL A CA 1
ATOM 2508 C C . VAL A 1 324 ? 1.092 2.459 -18.079 1.00 98.38 324 VAL A C 1
ATOM 2510 O O . VAL A 1 324 ? 0.276 3.336 -17.802 1.00 98.38 324 VAL A O 1
ATOM 2513 N N . GLU A 1 325 ? 1.110 1.829 -19.255 1.00 97.69 325 GLU A N 1
ATOM 2514 C CA . GLU A 1 325 ? 0.218 2.183 -20.375 1.00 97.69 325 GLU A CA 1
ATOM 2515 C C . GLU A 1 325 ? 0.303 3.679 -20.751 1.00 97.69 325 GLU A C 1
ATOM 2517 O O . GLU A 1 325 ? -0.689 4.330 -21.072 1.00 97.69 325 GLU A O 1
ATOM 2522 N N . GLY A 1 326 ? 1.502 4.266 -20.660 1.00 97.75 326 GLY A N 1
ATOM 2523 C CA . GLY A 1 326 ? 1.732 5.690 -20.923 1.00 97.75 326 GLY A CA 1
ATOM 2524 C C . GLY A 1 326 ? 1.232 6.650 -19.834 1.00 97.75 326 GLY A C 1
ATOM 2525 O O . GLY A 1 326 ? 1.467 7.853 -19.948 1.00 97.75 326 GLY A O 1
ATOM 2526 N N . VAL A 1 327 ? 0.599 6.160 -18.762 1.00 98.38 327 VAL A N 1
ATOM 2527 C CA . VAL A 1 327 ? 0.095 6.989 -17.656 1.00 98.38 327 VAL A CA 1
ATOM 2528 C C . VAL A 1 327 ? 1.083 6.966 -16.490 1.00 98.38 327 VAL A C 1
ATOM 2530 O O . VAL A 1 327 ? 1.475 5.904 -16.008 1.00 98.38 327 VAL A O 1
ATOM 2533 N N . ARG A 1 328 ? 1.506 8.144 -16.017 1.00 96.44 328 ARG A N 1
ATOM 2534 C CA . ARG A 1 328 ? 2.356 8.266 -14.819 1.00 96.44 328 ARG A CA 1
ATOM 2535 C C . ARG A 1 328 ? 1.506 8.213 -13.547 1.00 96.44 328 ARG A C 1
ATOM 2537 O O . ARG A 1 328 ? 0.434 8.813 -13.543 1.00 96.44 328 ARG A O 1
ATOM 2544 N N . PRO A 1 329 ? 1.986 7.582 -12.464 1.00 94.62 329 PRO A N 1
ATOM 2545 C CA . PRO A 1 329 ? 1.302 7.635 -11.183 1.00 94.62 329 PRO A CA 1
ATOM 2546 C C . PRO A 1 329 ? 1.487 9.025 -10.561 1.00 94.62 329 PRO A C 1
ATOM 2548 O O . PRO A 1 329 ? 2.596 9.482 -10.289 1.00 94.62 329 PRO A O 1
ATOM 2551 N N . THR A 1 330 ? 0.381 9.726 -10.368 1.00 92.62 330 THR A N 1
ATOM 2552 C CA . THR A 1 330 ? 0.294 11.021 -9.693 1.00 92.62 330 THR A CA 1
ATOM 2553 C C . THR A 1 330 ? -0.923 11.003 -8.781 1.00 92.62 330 THR A C 1
ATOM 2555 O O . THR A 1 330 ? -1.860 10.250 -9.032 1.00 92.62 330 THR A O 1
ATOM 2558 N N . GLN A 1 331 ? -0.971 11.872 -7.770 1.00 90.00 331 GLN A N 1
ATOM 2559 C CA . GLN A 1 331 ? -2.169 11.998 -6.931 1.00 90.00 331 GLN A CA 1
ATOM 2560 C C . GLN A 1 331 ? -3.450 12.203 -7.763 1.00 90.00 331 GLN A C 1
ATOM 2562 O O . GLN A 1 331 ? -4.470 11.598 -7.455 1.00 90.00 331 GLN A O 1
ATOM 2567 N N . VAL A 1 332 ? -3.379 12.975 -8.857 1.00 93.25 332 VAL A N 1
ATOM 2568 C CA . VAL A 1 332 ? -4.514 13.214 -9.767 1.00 93.25 332 VAL A CA 1
ATOM 2569 C C . VAL A 1 332 ? -4.917 11.936 -10.501 1.00 93.25 332 VAL A C 1
ATOM 2571 O O . VAL A 1 332 ? -6.062 11.511 -10.407 1.00 93.25 332 VAL A O 1
ATOM 2574 N N . THR A 1 333 ? -3.980 11.277 -11.184 1.00 95.88 333 THR A N 1
ATOM 2575 C CA . THR A 1 333 ? -4.289 10.064 -11.964 1.00 95.88 333 THR A CA 1
ATOM 2576 C C . THR A 1 333 ? -4.720 8.888 -11.086 1.00 95.88 333 THR A C 1
ATOM 2578 O O . THR A 1 333 ? -5.423 7.996 -11.554 1.00 95.88 333 THR A O 1
ATOM 2581 N N . ILE A 1 334 ? -4.286 8.869 -9.823 1.00 95.19 334 ILE A N 1
ATOM 2582 C CA . ILE A 1 334 ? -4.706 7.885 -8.822 1.00 95.19 334 ILE A CA 1
ATOM 2583 C C . ILE A 1 334 ? -6.125 8.197 -8.342 1.00 95.19 334 ILE A C 1
ATOM 2585 O O . ILE A 1 334 ? -6.983 7.319 -8.393 1.00 95.19 334 ILE A O 1
ATOM 2589 N N . ALA A 1 335 ? -6.405 9.447 -7.957 1.00 92.56 335 ALA A N 1
ATOM 2590 C CA . ALA A 1 335 ? -7.739 9.877 -7.532 1.00 92.56 335 ALA A CA 1
ATOM 2591 C C . ALA A 1 335 ? -8.799 9.647 -8.625 1.00 92.56 335 ALA A C 1
ATOM 2593 O O . ALA A 1 335 ? -9.887 9.138 -8.355 1.00 92.56 335 ALA A O 1
ATOM 2594 N N . GLU A 1 336 ? -8.453 9.957 -9.875 1.00 94.12 336 GLU A N 1
ATOM 2595 C CA . GLU A 1 336 ? -9.315 9.773 -11.048 1.00 94.12 336 GLU A CA 1
ATOM 2596 C C . GLU A 1 336 ? -9.356 8.324 -11.560 1.00 94.12 336 GLU A C 1
ATOM 2598 O O . GLU A 1 336 ? -10.120 8.028 -12.478 1.00 94.12 336 GLU A O 1
ATOM 2603 N N . ARG A 1 337 ? -8.544 7.415 -10.996 1.00 94.44 337 ARG A N 1
ATOM 2604 C CA . ARG A 1 337 ? -8.403 6.014 -11.441 1.00 94.44 337 ARG A CA 1
ATOM 2605 C C . ARG A 1 337 ? -8.046 5.871 -12.926 1.00 94.44 337 ARG A C 1
ATOM 2607 O O . ARG A 1 337 ? -8.426 4.905 -13.584 1.00 94.44 337 ARG A O 1
ATOM 2614 N N . THR A 1 338 ? -7.303 6.838 -13.458 1.00 96.00 338 THR A N 1
ATOM 2615 C CA . THR A 1 338 ? -6.782 6.804 -14.831 1.00 96.00 338 THR A CA 1
ATOM 2616 C C . THR A 1 338 ? -5.434 6.094 -14.917 1.00 96.00 338 THR A C 1
ATOM 2618 O O . THR A 1 338 ? -5.081 5.585 -15.979 1.00 96.00 338 THR A O 1
ATOM 2621 N N . TYR A 1 339 ? -4.687 6.006 -13.809 1.00 97.25 339 TYR A N 1
ATOM 2622 C CA . TYR A 1 339 ? -3.538 5.105 -13.708 1.00 97.25 339 TYR A CA 1
ATOM 2623 C C . TYR A 1 339 ? -4.025 3.643 -13.613 1.00 97.25 339 TYR A C 1
ATOM 2625 O O . TYR A 1 339 ? -4.917 3.360 -12.815 1.00 97.25 339 TYR A O 1
ATOM 2633 N N . PRO A 1 340 ? -3.471 2.694 -14.392 1.00 95.88 340 PRO A N 1
ATOM 2634 C CA . PRO A 1 340 ? -4.059 1.357 -14.537 1.00 95.88 340 PRO A CA 1
ATOM 2635 C C . PRO A 1 340 ? -3.882 0.439 -13.320 1.00 95.88 340 PRO A C 1
ATOM 2637 O O . PRO A 1 340 ? -4.559 -0.580 -13.232 1.00 95.88 340 PRO A O 1
ATOM 2640 N N . LEU A 1 341 ? -2.977 0.775 -12.398 1.00 96.12 341 LEU A N 1
ATOM 2641 C CA . LEU A 1 341 ? -2.644 -0.040 -11.226 1.00 96.12 341 LEU A CA 1
ATOM 2642 C C . LEU A 1 341 ? -2.931 0.708 -9.920 1.00 96.12 341 LEU A C 1
ATOM 2644 O O . LEU A 1 341 ? -2.117 0.713 -8.999 1.00 96.12 341 LEU A O 1
ATOM 2648 N N . VAL A 1 342 ? -4.075 1.390 -9.854 1.00 94.56 342 VAL A N 1
ATOM 2649 C CA . VAL A 1 342 ? -4.573 1.956 -8.594 1.00 94.56 342 VAL A CA 1
ATOM 2650 C C . VAL A 1 342 ? -4.964 0.823 -7.653 1.00 94.56 342 VAL A C 1
ATOM 2652 O O . VAL A 1 342 ? -5.682 -0.097 -8.045 1.00 94.56 342 VAL A O 1
ATOM 2655 N N . SER A 1 343 ? -4.498 0.910 -6.413 1.00 90.62 343 SER A N 1
ATOM 2656 C CA . SER A 1 343 ? -4.883 0.016 -5.328 1.00 90.62 343 SER A CA 1
ATOM 2657 C C . SER A 1 343 ? -5.698 0.778 -4.291 1.00 90.62 343 SER A C 1
ATOM 2659 O O . SER A 1 343 ? -5.557 1.988 -4.107 1.00 90.62 343 SER A O 1
ATOM 2661 N N . GLU A 1 344 ? -6.579 0.059 -3.615 1.00 93.00 344 GLU A N 1
ATOM 2662 C CA . GLU A 1 344 ? -7.388 0.596 -2.529 1.00 93.00 344 GLU A CA 1
ATOM 2663 C C . GLU A 1 344 ? -6.744 0.234 -1.191 1.00 93.00 344 GLU A C 1
ATOM 2665 O O . GLU A 1 344 ? -6.168 -0.843 -1.034 1.00 93.00 344 GLU A O 1
ATOM 2670 N N . VAL A 1 345 ? -6.840 1.147 -0.228 1.00 94.25 345 VAL A N 1
ATOM 2671 C CA . VAL A 1 345 ? -6.428 0.922 1.157 1.00 94.25 345 VAL A CA 1
ATOM 2672 C C . VAL A 1 345 ? -7.681 0.784 2.001 1.00 94.25 345 VAL A C 1
ATOM 2674 O O . VAL A 1 345 ? -8.611 1.592 1.897 1.00 94.25 345 VAL A O 1
ATOM 2677 N N . TYR A 1 346 ? -7.699 -0.235 2.846 1.00 96.12 346 TYR A N 1
ATOM 2678 C CA . TYR A 1 346 ? -8.867 -0.681 3.575 1.00 96.12 346 TYR A CA 1
ATOM 2679 C C . TYR A 1 346 ? -8.665 -0.554 5.076 1.00 96.12 346 TYR A C 1
ATOM 2681 O O . TYR A 1 346 ? -7.586 -0.814 5.602 1.00 96.12 346 TYR A O 1
ATOM 2689 N N . VAL A 1 347 ? -9.754 -0.250 5.771 1.00 97.12 347 VAL A N 1
ATOM 2690 C CA . VAL A 1 347 ? -9.948 -0.712 7.143 1.00 97.12 347 VAL A CA 1
ATOM 2691 C C . VAL A 1 347 ? -10.652 -2.059 7.068 1.00 97.12 347 VAL A C 1
ATOM 2693 O O . VAL A 1 347 ? -11.703 -2.162 6.428 1.00 97.12 347 VAL A O 1
ATOM 2696 N N . VAL A 1 348 ? -10.110 -3.070 7.740 1.00 97.88 348 VAL A N 1
ATOM 2697 C CA . VAL A 1 348 ? -10.740 -4.389 7.863 1.00 97.88 348 VAL A CA 1
ATOM 2698 C C . VAL A 1 348 ? -11.101 -4.647 9.321 1.00 97.88 348 VAL A C 1
ATOM 2700 O O . VAL A 1 348 ? -10.299 -4.414 10.227 1.00 97.88 348 VAL A O 1
ATOM 2703 N N . VAL A 1 349 ? -12.327 -5.111 9.553 1.00 97.81 349 VAL A N 1
ATOM 2704 C CA . VAL A 1 349 ? -12.859 -5.463 10.879 1.00 97.81 349 VAL A CA 1
ATOM 2705 C C . VAL A 1 349 ? -13.542 -6.827 10.823 1.00 97.81 349 VAL A C 1
ATOM 2707 O O . VAL A 1 349 ? -13.910 -7.300 9.749 1.00 97.81 349 VAL A O 1
ATOM 2710 N N . ARG A 1 350 ? -13.753 -7.474 11.974 1.00 97.94 350 ARG A N 1
ATOM 2711 C CA . ARG A 1 350 ? -14.608 -8.671 12.038 1.00 97.94 350 ARG A CA 1
ATOM 2712 C C . ARG A 1 350 ? -16.077 -8.273 11.888 1.00 97.94 350 ARG A C 1
ATOM 2714 O O . ARG A 1 350 ? -16.527 -7.328 12.544 1.00 97.94 350 ARG A O 1
ATOM 2721 N N . ALA A 1 351 ? -16.834 -9.022 11.095 1.00 96.31 351 ALA A N 1
ATOM 2722 C CA . ALA A 1 351 ? -18.277 -8.860 11.001 1.00 96.31 351 ALA A CA 1
ATOM 2723 C C . ALA A 1 351 ? -18.933 -9.034 12.379 1.00 96.31 351 ALA A C 1
ATOM 2725 O O . ALA A 1 351 ? -18.497 -9.839 13.208 1.00 96.31 351 ALA A O 1
ATOM 2726 N N . GLY A 1 352 ? -19.978 -8.249 12.638 1.00 94.44 352 GLY A N 1
ATOM 2727 C CA . GLY A 1 352 ? -20.660 -8.233 13.936 1.00 94.44 352 GLY A CA 1
ATOM 2728 C C . GLY A 1 352 ? -19.943 -7.439 15.036 1.00 94.44 352 GLY A C 1
ATOM 2729 O O . GLY A 1 352 ? -20.406 -7.444 16.178 1.00 94.44 352 GLY A O 1
ATOM 2730 N N . THR A 1 353 ? -18.854 -6.727 14.719 1.00 95.19 353 THR A N 1
ATOM 2731 C CA . THR A 1 353 ? -18.276 -5.730 15.634 1.00 95.19 353 THR A CA 1
ATOM 2732 C C . THR A 1 353 ? -19.344 -4.674 15.985 1.00 95.19 353 THR A C 1
ATOM 2734 O O . THR A 1 353 ? -19.991 -4.156 15.071 1.00 95.19 353 THR A O 1
ATOM 2737 N N . PRO A 1 354 ? -19.569 -4.337 17.276 1.00 93.19 354 PRO A N 1
ATOM 2738 C CA . PRO A 1 354 ? -20.652 -3.437 17.676 1.00 93.19 354 PRO A CA 1
ATOM 2739 C C . PRO A 1 354 ? -20.582 -2.074 16.979 1.00 93.19 354 PRO A C 1
ATOM 2741 O O . PRO A 1 354 ? -19.531 -1.432 16.966 1.00 93.19 354 PRO A O 1
ATOM 2744 N N . ALA A 1 355 ? -21.706 -1.616 16.423 1.00 89.19 355 ALA A N 1
ATOM 2745 C CA . ALA A 1 355 ? -21.768 -0.392 15.618 1.00 89.19 355 ALA A CA 1
ATOM 2746 C C . ALA A 1 355 ? -21.407 0.890 16.395 1.00 89.19 355 ALA A C 1
ATOM 2748 O O . ALA A 1 355 ? -20.993 1.881 15.803 1.00 89.19 355 ALA A O 1
ATOM 2749 N N . ASP A 1 356 ? -21.560 0.880 17.718 1.00 87.50 356 ASP A N 1
ATOM 2750 C CA . ASP A 1 356 ? -21.227 1.981 18.623 1.00 87.50 356 ASP A CA 1
ATOM 2751 C C . ASP A 1 356 ? -19.807 1.895 19.213 1.00 87.50 356 ASP A C 1
ATOM 2753 O O . ASP A 1 356 ? -19.386 2.816 19.924 1.00 87.50 356 ASP A O 1
ATOM 2757 N N . SER A 1 357 ? -19.061 0.829 18.900 1.00 90.75 357 SER A N 1
ATOM 2758 C CA . SER A 1 357 ? -17.679 0.637 19.347 1.00 90.75 357 SER A CA 1
ATOM 2759 C C . SER A 1 357 ? -16.723 1.675 18.758 1.00 90.75 357 SER A C 1
ATOM 2761 O O . SER A 1 357 ? -16.925 2.186 17.652 1.00 90.75 357 SER A O 1
ATOM 2763 N N . ALA A 1 358 ? -15.624 1.926 19.472 1.00 90.00 358 ALA A N 1
ATOM 2764 C CA . ALA A 1 358 ? -14.543 2.777 18.985 1.00 90.00 358 ALA A CA 1
ATOM 2765 C C . ALA A 1 358 ? -13.958 2.294 17.651 1.00 90.00 358 ALA A C 1
ATOM 2767 O O . ALA A 1 358 ? -13.643 3.102 16.782 1.00 90.00 358 ALA A O 1
ATOM 2768 N N . THR A 1 359 ? -13.891 0.976 17.453 1.00 92.94 359 THR A N 1
ATOM 2769 C CA . THR A 1 359 ? -13.447 0.339 16.209 1.00 92.94 359 THR A CA 1
ATOM 2770 C C . THR A 1 359 ? -14.269 0.789 15.005 1.00 92.94 359 THR A C 1
ATOM 2772 O O . THR A 1 359 ? -13.720 1.256 14.007 1.00 92.94 359 THR A O 1
ATOM 2775 N N . ILE A 1 360 ? -15.597 0.681 15.101 1.00 93.12 360 ILE A N 1
ATOM 2776 C CA . ILE A 1 360 ? -16.496 1.043 14.002 1.00 93.12 360 ILE A CA 1
ATOM 2777 C C . ILE A 1 360 ? -16.527 2.555 13.786 1.00 93.12 360 ILE A C 1
ATOM 2779 O O . ILE A 1 360 ? -16.518 3.012 12.644 1.00 93.12 360 ILE A O 1
ATOM 2783 N N . ARG A 1 361 ? -16.487 3.343 14.863 1.00 90.81 361 ARG A N 1
ATOM 2784 C CA . ARG A 1 361 ? -16.430 4.804 14.758 1.00 90.81 361 ARG A CA 1
ATOM 2785 C C . ARG A 1 361 ? -15.133 5.291 14.117 1.00 90.81 361 ARG A C 1
ATOM 2787 O O . ARG A 1 361 ? -15.188 6.202 13.297 1.00 90.81 361 ARG A O 1
ATOM 2794 N N . LEU A 1 362 ? -13.991 4.676 14.433 1.00 91.62 362 LEU A N 1
ATOM 2795 C CA . LEU A 1 362 ? -12.708 5.007 13.812 1.00 91.62 362 LEU A CA 1
ATOM 2796 C C . LEU A 1 362 ? -12.686 4.627 12.325 1.00 91.62 362 LEU A C 1
ATOM 2798 O O . LEU A 1 362 ? -12.270 5.439 11.501 1.00 91.62 362 LEU A O 1
ATOM 2802 N N . ARG A 1 363 ? -13.200 3.440 11.968 1.00 93.38 363 ARG A N 1
ATOM 2803 C CA . ARG A 1 363 ? -13.418 3.039 10.567 1.00 93.38 363 ARG A CA 1
ATOM 2804 C C . ARG A 1 363 ? -14.253 4.078 9.822 1.00 93.38 363 ARG A C 1
ATOM 2806 O O . ARG A 1 363 ? -13.878 4.513 8.739 1.00 93.38 363 ARG A O 1
ATOM 2813 N N . ASP A 1 364 ? -15.387 4.465 10.396 1.00 91.50 364 ASP A N 1
ATOM 2814 C CA . ASP A 1 364 ? -16.319 5.401 9.773 1.00 91.50 364 ASP A CA 1
ATOM 2815 C C . ASP A 1 364 ? -15.714 6.804 9.648 1.00 91.50 364 ASP A C 1
ATOM 2817 O O . ASP A 1 364 ? -15.892 7.447 8.617 1.00 91.50 364 ASP A O 1
ATOM 2821 N N . TRP A 1 365 ? -14.943 7.253 10.639 1.00 90.56 365 TRP A N 1
ATOM 2822 C CA . TRP A 1 365 ? -14.191 8.505 10.577 1.00 90.56 365 TRP A CA 1
ATOM 2823 C C . TRP A 1 365 ? -13.149 8.500 9.450 1.00 90.56 365 TRP A C 1
ATOM 2825 O O . TRP A 1 365 ? -13.131 9.436 8.649 1.00 90.56 365 TRP A O 1
ATOM 2835 N N . LEU A 1 366 ? -12.357 7.426 9.316 1.00 91.81 366 LEU A N 1
ATOM 2836 C CA . LEU A 1 366 ? -11.400 7.241 8.212 1.00 91.81 366 LEU A CA 1
ATOM 2837 C C . LEU A 1 366 ? -12.084 7.140 6.846 1.00 91.81 366 LEU A C 1
ATOM 2839 O O . LEU A 1 366 ? -11.542 7.612 5.857 1.00 91.81 366 LEU A O 1
ATOM 2843 N N . ALA A 1 367 ? -13.286 6.569 6.787 1.00 89.56 367 ALA A N 1
ATOM 2844 C CA . ALA A 1 367 ? -14.114 6.518 5.582 1.00 89.56 367 ALA A CA 1
ATOM 2845 C C . ALA A 1 367 ? -14.915 7.814 5.350 1.00 89.56 367 ALA A C 1
ATOM 2847 O O . ALA A 1 367 ? -15.829 7.844 4.523 1.00 89.56 367 ALA A O 1
ATOM 2848 N N . SER A 1 368 ? -14.627 8.877 6.110 1.00 81.94 368 SER A N 1
ATOM 2849 C CA . SER A 1 368 ? -15.300 10.174 6.017 1.00 81.94 368 SER A CA 1
ATOM 2850 C C . SER A 1 368 ? -16.822 10.094 6.127 1.00 81.94 368 SER A C 1
ATOM 2852 O O . SER A 1 368 ? -17.567 10.805 5.445 1.00 81.94 368 SER A O 1
ATOM 2854 N N . LYS A 1 369 ? -17.303 9.234 7.024 1.00 75.12 369 LYS A N 1
ATOM 2855 C CA . LYS A 1 369 ? -18.695 9.130 7.471 1.00 75.12 369 LYS A CA 1
ATOM 2856 C C . LYS A 1 369 ? -18.875 9.889 8.796 1.00 75.12 369 LYS A C 1
ATOM 2858 O O . LYS A 1 369 ? -17.927 10.110 9.541 1.00 75.12 369 LYS A O 1
ATOM 2863 N N . GLY A 1 370 ? -20.103 10.323 9.090 1.00 66.31 370 GLY A N 1
ATOM 2864 C CA . GLY A 1 370 ? -20.436 10.999 10.357 1.00 66.31 370 GLY A CA 1
ATOM 2865 C C . GLY A 1 370 ? -20.227 12.520 10.371 1.00 66.31 370 GLY A C 1
ATOM 2866 O O . GLY A 1 370 ? -20.343 13.168 9.335 1.00 66.31 370 GLY A O 1
ATOM 2867 N N . GLU A 1 371 ? -20.003 13.086 11.560 1.00 63.41 371 GLU A N 1
ATOM 2868 C CA . GLU A 1 371 ? -19.961 14.537 11.836 1.00 63.41 371 GLU A CA 1
ATOM 2869 C C . GLU A 1 371 ? -18.602 15.186 11.489 1.00 63.41 371 GLU A C 1
ATOM 2871 O O . GLU A 1 371 ? -18.550 16.358 11.129 1.00 63.41 371 GLU A O 1
ATOM 2876 N N . TYR A 1 372 ? -17.518 14.398 11.463 1.00 63.06 372 TYR A N 1
ATOM 2877 C CA . TYR A 1 372 ? -16.131 14.850 11.242 1.00 63.06 372 TYR A CA 1
ATOM 2878 C C . TYR A 1 372 ? -15.550 14.394 9.894 1.00 63.06 372 TYR A C 1
ATOM 2880 O O . TYR A 1 372 ? -14.364 14.082 9.788 1.00 63.06 372 TYR A O 1
ATOM 2888 N N . ARG A 1 373 ? -16.384 14.333 8.844 1.00 63.41 373 ARG A N 1
ATOM 2889 C CA . ARG A 1 373 ? -16.025 13.722 7.543 1.00 63.41 373 ARG A CA 1
ATOM 2890 C C . ARG A 1 373 ? -14.711 14.231 6.953 1.00 63.41 373 ARG A C 1
ATOM 2892 O O . ARG A 1 373 ? -13.995 13.470 6.316 1.00 63.41 373 ARG A O 1
ATOM 2899 N N . ASN A 1 374 ? -14.388 15.502 7.159 1.00 78.69 374 ASN A N 1
ATOM 2900 C CA . ASN A 1 374 ? -13.216 16.114 6.540 1.00 78.69 374 ASN A CA 1
ATOM 2901 C C . ASN A 1 374 ? -11.911 15.818 7.283 1.00 78.69 374 ASN A C 1
ATOM 2903 O O . ASN A 1 374 ? -10.851 15.922 6.676 1.00 78.69 374 ASN A O 1
ATOM 2907 N N . ASP A 1 375 ? -11.969 15.456 8.564 1.00 86.00 375 ASP A N 1
ATOM 2908 C CA . ASP A 1 375 ? -10.757 15.283 9.362 1.00 86.00 375 ASP A CA 1
ATOM 2909 C C . ASP A 1 375 ? -10.101 13.931 9.085 1.00 86.00 375 ASP A C 1
ATOM 2911 O O . ASP A 1 375 ? -8.904 13.899 8.830 1.00 86.00 375 ASP A O 1
ATOM 2915 N N . GLY A 1 376 ? -10.876 12.841 9.006 1.00 89.25 376 GLY A N 1
ATOM 2916 C CA . GLY A 1 376 ? -10.331 11.518 8.676 1.00 89.25 376 GLY A CA 1
ATOM 2917 C C . GLY A 1 376 ? -9.697 11.456 7.283 1.00 89.25 376 GLY A C 1
ATOM 2918 O O . GLY A 1 376 ? -8.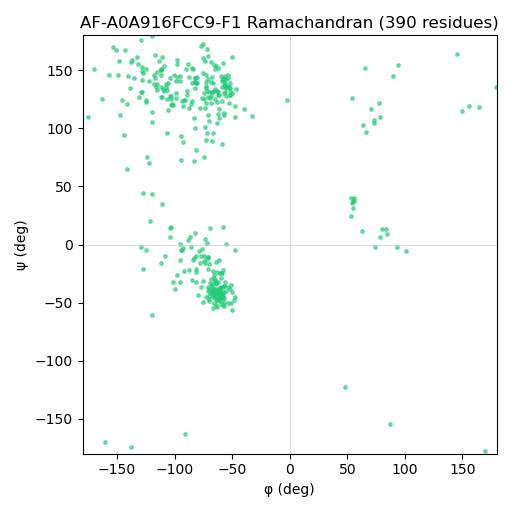567 10.997 7.140 1.00 89.25 376 GLY A O 1
ATOM 2919 N N . GLN A 1 377 ? -10.359 12.011 6.262 1.00 90.88 377 GLN A N 1
ATOM 2920 C CA . GLN A 1 377 ? -9.781 12.131 4.912 1.00 90.88 377 GLN A CA 1
ATOM 2921 C C . GLN A 1 377 ? -8.543 13.046 4.888 1.00 90.88 377 GLN A C 1
ATOM 2923 O O . GLN A 1 377 ? -7.601 12.782 4.145 1.00 90.88 377 GLN A O 1
ATOM 2928 N N . ARG A 1 378 ? -8.500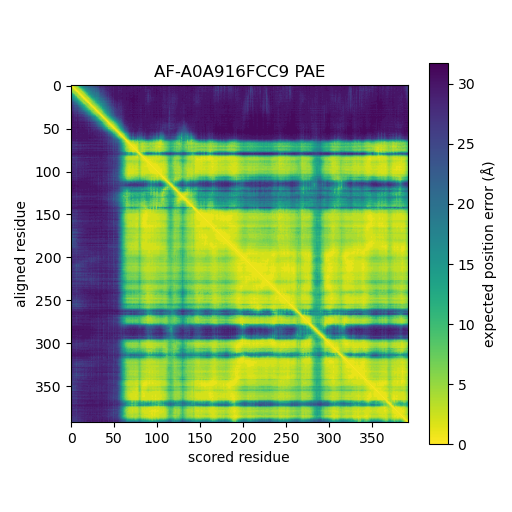 14.103 5.714 1.00 89.44 378 ARG A N 1
ATOM 2929 C CA . ARG A 1 378 ? -7.302 14.946 5.848 1.00 89.44 378 ARG A CA 1
ATOM 2930 C C . ARG A 1 378 ? -6.155 14.184 6.512 1.00 89.44 378 ARG A C 1
ATOM 2932 O O . ARG A 1 378 ? -5.016 14.337 6.086 1.00 89.44 378 ARG A O 1
ATOM 2939 N N . THR A 1 379 ? -6.431 13.353 7.514 1.00 89.75 379 THR A N 1
ATOM 2940 C CA . THR A 1 379 ? -5.444 12.448 8.122 1.00 89.75 379 THR A CA 1
ATOM 2941 C C . THR A 1 379 ? -4.890 11.473 7.085 1.00 89.75 379 THR A C 1
ATOM 2943 O O . THR A 1 379 ? -3.674 11.297 7.009 1.00 89.75 379 THR A O 1
ATOM 2946 N N . VAL A 1 380 ? -5.754 10.899 6.242 1.00 91.06 380 VAL A N 1
ATOM 2947 C CA . VAL A 1 380 ? -5.345 10.061 5.104 1.00 91.06 380 VAL A CA 1
ATOM 2948 C C . VAL A 1 380 ? -4.413 10.834 4.167 1.00 91.06 380 VAL A C 1
ATOM 2950 O O . VAL A 1 380 ? -3.310 10.367 3.891 1.00 91.06 380 VAL A O 1
ATOM 2953 N N . GLU A 1 381 ? -4.782 12.048 3.759 1.00 88.94 381 GLU A N 1
ATOM 2954 C CA . GLU A 1 381 ? -3.941 12.892 2.898 1.00 88.94 381 GLU A CA 1
ATOM 2955 C C . GLU A 1 381 ? -2.571 13.201 3.529 1.00 88.94 381 GLU A C 1
ATOM 2957 O O . GLU A 1 381 ? -1.529 13.068 2.887 1.00 88.94 381 GLU A O 1
ATOM 2962 N N . GLN A 1 382 ? -2.557 13.580 4.811 1.00 85.88 382 GLN A N 1
ATOM 2963 C CA . GLN A 1 382 ? -1.343 13.924 5.559 1.00 85.88 382 GLN A CA 1
ATOM 2964 C C . GLN A 1 382 ? -0.402 12.732 5.753 1.00 85.88 382 GLN A C 1
ATOM 2966 O O . GLN A 1 382 ? 0.814 12.918 5.835 1.00 85.88 382 GLN A O 1
ATOM 2971 N N . SER A 1 383 ? -0.954 11.517 5.801 1.00 85.56 383 SER A N 1
ATOM 2972 C CA . SER A 1 383 ? -0.163 10.287 5.847 1.00 85.56 383 SER A CA 1
ATOM 2973 C C . SER A 1 383 ? 0.534 9.976 4.520 1.00 85.56 383 SER A C 1
ATOM 2975 O O . SER A 1 383 ? 1.428 9.140 4.496 1.00 85.56 383 SER A O 1
ATOM 2977 N N . GLY A 1 384 ? 0.169 10.667 3.432 1.00 84.75 384 GLY A N 1
ATOM 2978 C CA . GLY A 1 384 ? 0.774 10.534 2.108 1.00 84.75 384 GLY A CA 1
ATOM 2979 C C . GLY A 1 384 ? -0.029 9.685 1.120 1.00 84.75 384 GLY A C 1
ATOM 2980 O O . GLY A 1 384 ? 0.353 9.624 -0.052 1.00 84.75 384 GLY A O 1
ATOM 2981 N N . TYR A 1 385 ? -1.123 9.065 1.566 1.00 91.50 385 TYR A N 1
ATOM 2982 C CA . TYR A 1 385 ? -2.088 8.375 0.711 1.00 91.50 385 TYR A CA 1
ATOM 2983 C C . TYR A 1 385 ? -2.991 9.359 -0.041 1.00 91.50 385 TYR A C 1
ATOM 2985 O O . TYR A 1 385 ? -3.133 10.522 0.337 1.00 91.50 385 TYR A O 1
ATOM 2993 N N . VAL A 1 386 ? -3.621 8.890 -1.119 1.00 92.69 386 VAL A N 1
ATOM 2994 C CA . VAL A 1 386 ? -4.610 9.680 -1.858 1.00 92.69 386 VAL A CA 1
ATOM 2995 C C . VAL A 1 386 ? -5.974 9.510 -1.181 1.00 92.69 386 VAL A C 1
ATOM 2997 O O . VAL A 1 386 ? -6.432 8.375 -1.043 1.00 92.69 386 VAL A O 1
ATOM 3000 N N . PRO A 1 387 ? -6.646 10.594 -0.754 1.00 91.31 387 PRO A N 1
ATOM 3001 C CA . PRO A 1 387 ? -7.961 10.499 -0.127 1.00 91.31 387 PRO A CA 1
ATOM 3002 C C . PRO A 1 387 ? -8.976 9.784 -1.016 1.00 91.31 387 PRO A C 1
ATOM 3004 O O . PRO A 1 387 ? -9.053 10.036 -2.222 1.00 91.31 387 PRO A O 1
ATOM 3007 N N . TYR A 1 388 ? -9.779 8.908 -0.417 1.00 88.56 388 TYR A N 1
ATOM 3008 C CA . TYR A 1 388 ? -10.846 8.234 -1.136 1.00 88.56 388 TYR A CA 1
ATOM 3009 C C . TYR A 1 388 ? -12.007 9.197 -1.393 1.00 88.56 388 TYR A C 1
ATOM 3011 O O . TYR A 1 388 ? -12.522 9.858 -0.490 1.00 88.56 388 TYR A O 1
ATOM 3019 N N . GLN A 1 389 ? -12.446 9.237 -2.647 1.00 80.62 389 GLN A N 1
ATOM 3020 C CA . GLN A 1 389 ? -13.689 9.873 -3.061 1.00 80.62 389 GLN A CA 1
ATOM 3021 C C . GLN A 1 389 ? -14.472 8.864 -3.901 1.00 80.62 389 GLN A C 1
ATOM 3023 O O . GLN A 1 389 ? -13.911 8.234 -4.809 1.00 80.62 389 GLN A O 1
ATOM 3028 N N . GLU A 1 390 ? -15.758 8.698 -3.587 1.00 72.44 390 GLU A N 1
ATOM 3029 C CA . GLU A 1 390 ? -16.678 7.983 -4.471 1.00 72.44 390 GLU A CA 1
ATOM 3030 C C . GLU A 1 390 ? -16.769 8.767 -5.783 1.00 72.44 390 GLU A C 1
ATOM 3032 O O . GLU A 1 390 ? -17.072 9.964 -5.783 1.00 72.44 390 GLU A O 1
ATOM 3037 N N . LEU A 1 391 ? -16.454 8.107 -6.899 1.00 67.56 391 LEU A N 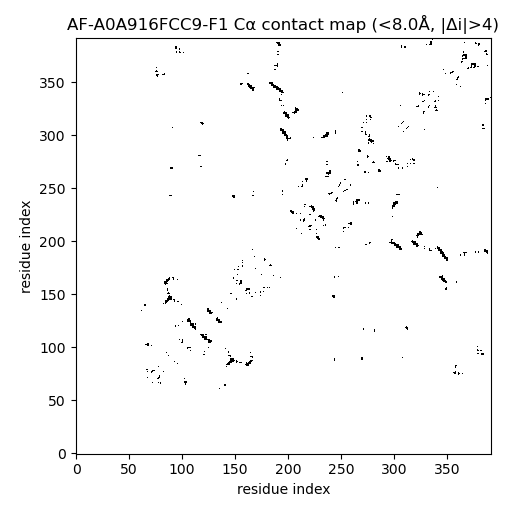1
ATOM 3038 C CA . LEU A 1 391 ? -16.673 8.700 -8.212 1.00 67.56 391 LEU A CA 1
ATOM 3039 C C . LEU A 1 391 ? -18.187 8.701 -8.507 1.00 67.56 391 LEU A C 1
ATOM 3041 O O . LEU A 1 391 ? -18.858 7.729 -8.152 1.00 67.56 391 LEU A O 1
ATOM 3045 N N . PRO A 1 392 ? -18.718 9.784 -9.103 1.00 51.75 392 PRO A N 1
ATOM 3046 C CA . PRO A 1 392 ? -20.150 9.969 -9.344 1.00 51.75 392 PRO A CA 1
ATOM 3047 C C . PRO A 1 392 ? -20.770 8.998 -10.357 1.00 51.75 392 PRO A C 1
ATOM 3049 O O . PRO A 1 392 ? -20.035 8.468 -11.225 1.00 51.75 392 PRO A O 1
#

Solvent-accessible surface area (backbone atoms only — not comparable to full-atom values): 23232 Å² total; per-residue (Å²): 142,87,82,90,87,80,92,82,88,84,88,82,91,86,84,89,82,86,91,83,84,90,85,86,83,81,85,89,84,78,83,85,86,82,86,89,86,88,81,81,92,75,84,77,83,77,81,78,82,78,80,82,78,89,66,88,74,71,75,73,70,76,91,63,71,77,56,60,40,68,70,54,24,63,72,28,47,39,55,102,85,49,72,60,41,36,27,9,15,62,85,38,45,49,41,58,52,32,48,51,24,64,44,40,73,36,51,63,57,80,39,75,55,60,102,85,51,87,55,40,43,79,39,68,50,24,44,80,55,100,89,43,82,41,76,49,62,69,87,66,47,85,71,68,51,50,71,26,40,57,52,23,54,51,31,42,67,71,66,72,23,54,32,29,33,30,71,57,79,82,50,74,68,56,49,48,53,23,55,77,69,73,46,54,75,42,76,42,72,32,27,33,41,30,61,39,39,35,30,15,52,87,33,76,57,57,53,42,42,70,64,54,50,42,30,36,44,41,54,76,43,51,42,34,47,82,70,72,31,56,95,39,59,52,42,67,54,44,50,49,86,72,32,62,63,34,47,47,43,33,70,75,64,40,56,90,56,65,66,44,88,64,94,63,63,41,45,90,48,92,61,23,46,55,42,57,24,24,63,71,45,67,97,65,71,76,54,80,78,86,63,82,72,61,68,36,23,56,44,31,37,24,59,48,45,42,46,50,48,68,65,26,43,77,75,52,85,47,52,38,75,41,14,46,70,76,31,57,87,41,70,64,32,42,67,70,59,66,23,87,45,55,36,51,25,28,39,36,33,53,61,87,61,56,79,81,36,28,52,45,34,47,48,34,27,36,48,38,40,80,94,54,27,66,56,29,33,46,34,36,40,74,38,55,40,36,50,61,69,88,79,132

Sequence (392 aa):
MLKPIIWKSLMCLSLALLAACSTVPAPLSTPLPTSTARPTSTLLPTPTPVPASTSEHIPTPLSARPQIREDYAQALNLDRQAYPRIDGSTSTEPLQVQILCTLYELYCPWLKRSESNAAAELTPLMIMENGDWHGLDRSALPITDHTGTHTAHLNLINGEADLILEARLPSADEVQVAQEKKVELETTVIALDAFVFLTHADNPVDSLSLQQIRDIYSGQLTNWSQVGGLDLPITPYQREENSGSQELMEALVMHDLPFVKADDLIAYTMAGPFNALNDNPTKFPMGDTRKAWPQGDVSGIAYTVYYYERNIAPRYENIKVLAVEGVRPTQVTIAERTYPLVSEVYVVVRAGTPADSATIRLRDWLASKGEYRNDGQRTVEQSGYVPYQELP

Nearest PDB structures (foldseek):
  4gd5-assembly1_A  TM=8.389E-01  e=1.578E-18  Clostridium perfringens ATCC 13124
  1twy-assembly10_B  TM=8.004E-01  e=7.642E-16  Vibrio cholerae O1 biovar El Tor str. N16961
  4exl-assembly3_C  TM=7.670E-01  e=5.547E-14  Streptococcus pneumoniae str. Canada MDR_19A
  4ecf-assembly1_A  TM=7.416E-01  e=6.665E-14  Levilactobacillus brevis ATCC 367
  4jwo-assembly1_A  TM=5.924E-01  e=1.734E-14  Planctopirus limnophila DSM 3776